Protein 6JOY (pdb70)

Secondary structure (DSSP, 8-state):
--SS-HHHHHHHHHT--TTGGGTSEEEE-SSEEEEEEE-TT-SEEEEEETTTTS-TTT-EEEE-GGGEEEEEEET--TT-EEEEEEEETTEEEEE--TT-S-EEEEESSSSS-EEEE----------HHHHHHT----GGGS--EEEEE-GGGT-BSSSS-BPPHHHHHHHHHHHHHHHT-SEEEES--SB-S-GGGTT-S-SBTT---SSS--HHHHHHHHHHHHHTT-EEEEEE-TT-----TTTTSSBSSSBSSBPPP---SSS-----SSB-TTSHHHHHHHHHHHHHHHHHS---EEEE--HHHHHB---SSSSS--TTS--SB-HHHHHHHHHHHHHHHHHSTT-EEEE--SS--TTTTS-GGGT----SEEE-HHHHHHHHHHHHS-GGGGGGGHHHHHTHHHHTTSS-EEEEE-GGGGSTTS--HHHHS-SSHHHHHHHHHHHHHHHHHSSSEEEEETTGGGT-SS---TTS---GGGGGSHHHHHHHHHHHHHHHHHHH-GGGS--SGGGEEEEE---TTTTEEEEEEE-SS-EEEEEEE-SSS-EEEEEEEESS-SEEEEEEETTSGGGT-------S-EEPBSS-BTTBSEEEEEEEPTT-EEEEEE---

B-factor: mean 60.97, std 21.14, range [37.44, 163.65]

Sequence (621 aa):
MSWLTEEDIRRWESGTFYDSYRKLGAHPDDEGTWFCVWAPHADGVSVLGAFNDWNPEANPLERYGGGLWAGYVPGARPGHTYKYRIRHGFYQADKTDPYAFAMEPPTGSPIEGLASIITRLDYTWHDDEWMRRRKGPASLYEPVSIYEVHLGSWRHKRPGESFSYREIAEPLADYVQEMGFTHVELLPVMEHPYYGSWGYQVVGYYAPTFRYGSPQDLMYLIDYLHQRGIGVILDWVPSHFAADPQGLVFFDGTTLFEYDDPKMRYHPDWGTYVFDYNKPGVRNFLISNALFWLEKYHVDGLRVDAVASMLYRDYSRKEWTPNIFGGRENLEAIDFIKKFNETVYLHFPEAMTIAEESTAWPGVSAPTYNNGLGFLYKWNMGWMHDTLDYIQRDPIYRKYHHDELTFSLWYAFSEHYVLPLSHDEVVHGKGSLWGKMPGDDWQKAANLRLLFGHMWGHPGKKLLFMGGEFGQHHEWNHDTQLEWHLLDQPYHRGIQLWVCDLNHLYRTNPALWHDGPEGFEWIDFSDRDQSVICYLRKNAGRMLLFVLNFTPVPREHYRVGVPIGGPWHEVLNSDAVAYGGSGMGNFGRVEAVPESWHGRPFHLELTLPPLAALILEPEHG

Nearest PDB structures (foldseek):
  6joy-assembly1_A  TM=1.002E+00  e=0.000E+00  Rhodothermus marinus
  8zqa-assembly1_E  TM=9.878E-01  e=0.000E+00  Rhodothermus profundi
  8zqa-assembly1_A  TM=9.887E-01  e=0.000E+00  Rhodothermus profundi
  8zqa-assembly1_C  TM=9.817E-01  e=0.000E+00  Rhodothermus profundi
  8zqa-assembly1_F  TM=9.925E-01  e=0.000E+00  Rhodothermus profundi

Solvent-accessible surface area: 25015 Å² total; per-residue (Å²): 246,53,51,9,74,112,72,10,17,127,92,5,95,63,3,63,5,44,49,0,16,119,23,2,0,5,31,22,58,123,126,0,0,63,0,1,4,24,0,30,96,6,78,11,4,11,0,3,0,50,47,21,126,82,61,45,143,40,35,82,10,116,115,46,35,24,3,0,17,0,7,77,5,100,38,0,68,44,54,52,16,1,52,0,66,4,101,62,40,208,167,109,48,58,8,4,1,6,8,0,14,0,0,53,85,6,6,0,79,119,65,128,26,8,3,0,15,1,17,107,31,99,54,104,48,122,2,87,103,49,52,159,185,27,131,20,30,46,8,29,117,83,23,2,0,0,0,0,0,7,7,0,0,0,63,29,82,142,102,70,82,36,39,31,1,113,72,1,1,105,32,0,0,54,16,0,101,125,7,10,2,15,24,0,0,0,4,6,3,0,4,5,19,143,50,14,16,36,0,26,76,0,1,0,0,0,0,0,0,68,81,16,18,26,2,40,26,0,2,73,0,0,3,50,0,4,108,70,38,4,0,0,0,1,0,0,0,2,0,54,20,6,87,41,110,33,2,3,50,98,3,0,14,33,31,2,3,8,37,83,83,66,154,65,208,188,75,60,97,90,22,40,161,20,0,11,1,95,37,46,3,0,37,0,1,0,2,0,0,1,14,0,0,1,81,73,0,30,0,5,0,1,3,2,18,31,0,16,55,2,0,52,41,46,133,54,238,137,42,125,93,97,135,175,176,49,35,137,65,5,113,36,0,24,63,2,3,38,67,5,1,88,10,1,62,137,101,37,83,48,1,7,0,0,0,24,3,75,67,85,36,109,19,0,11,29,56,38,180,98,117,1,1,12,5,23,2,19,3,11,32,47,2,3,98,35,11,10,67,1,1,74,73,65,20,109,124,0,59,152,57,2,80,41,6,21,97,12,15,204,140,3,63,74,18,85,16,0,0,2,2,4,2,58,13,12,7,137,84,94,20,6,6,16,39,19,4,19,46,96,87,93,36,34,0,1,0,0,6,0,3,1,0,4,1,6,0,1,1,2,1,3,0,4,5,3,2,11,0,0,0,13,70,125,53,15,72,36,94,64,79,6,26,43,123,10,33,128,99,96,70,6,116,1,0,11,57,0,0,33,49,2,0,117,14,0,97,80,5,30,0,2,54,33,24,20,83,118,0,19,53,62,10,25,103,80,27,108,112,60,3,1,1,1,0,0,0,78,51,64,82,94,18,0,0,1,1,0,1,3,15,36,67,67,48,123,135,26,76,0,0,0,37,59,17,35,39,0,51,36,47,24,14,1,6,31,109,69,15,26,14,76,29,62,13,16,146,58,141,14,98,14,42,115,98,79,100,54,81,37,79,58,0,0,72,1,34,1,0,12,0,2,0,1,0,0,41,10,74,128,121

InterPro domains:
  IPR004193 Glycoside hydrolase, family 13, N-terminal [PF02922] (23-100)
  IPR006047 Glycosyl hydrolase family 13, catalytic domain [PF00128] (174-243)
  IPR006047 Glycosyl hydrolase family 13, catalytic domain [PF00128] (275-363)
  IPR006047 Glycosyl hydrolase family 13, catalytic domain [SM00642] (148-514)
  IPR006048 Alpha-amylase/branching enzyme, C-terminal all beta [PF02806] (522-618)
  IPR006407 1,4-alpha-glucan-branching enzyme, GlgB [MF_00685] (1-619)
  IPR006407 1,4-alpha-glucan-branching enzyme, GlgB [TIGR01515] (13-616)
  IPR013780 Glycosyl hydrolase, all-beta [G3DSA:2.60.40.1180] (516-618)
  IPR013783 Immunoglobulin-like fold [G3DSA:2.60.40.10] (1-111)
  IPR014756 Immunoglobulin E-set [SSF81296] (16-106)
  IPR017853 Glycoside hydrolase superfamily [SSF51445] (66-513)
  IPR037439 1,4-alpha-glucan-branching enzyme [PIRSF000463] (4-619)
  IPR044143 Glycogen branching enzyme GlgB, N-terminal Early set domain [cd02855] (18-119)

Radius of gyration: 27.02 Å; Cα contacts (8 Å, |Δi|>4): 1420; chains: 1; bounding box: 61×89×61 Å

Organism: Rhodothermus marinus (NCBI:txid29549)

Foldseek 3Di:
DDLDDPVNQVCLQVLNQQQCLVRAAWADDPWWIKHKDAQQQFPWKAKAWVQPPRDRPPWIFDDDHPRMTMTIDTPHDFFIFIWMWTHHPPDIDIAERLSQLEWDCPPAVVSVDITGTRDDLDDDFDQVVLQVVLCLACLLLAAAAEAEDLQAFADADPFLHGAALQRVQVVVLVLCVLLQHQEYEYEAQADDNDVVVSNQAHQHLNYSYPRRHHSRSNLVSQSSSSVSRYAYEYEHEQFFHHPRPRGDQCPNVARDQFFHFDDPPPDPTDTGGHGPLPRSNNLNSRSSSVVSCCPSRVHQEYEYEAVQVLQFVAPDDCHPHPDPDDDRGDVSSLVSLLVSQVVCCVVRNNRFYEYEYDPCPAQCCPHVVVVHSRGPEYEPVLLVVLLLVLQLDALVCNLVSLCSVVVCVVVQARHQYEHEPELVQQDDPRHAQLQSGDDDNLRSLLSLLLSLLVNQQAFHHYYYYRLSQQSQGHGRDSSHHGPVVCCVPLSSVLSNVSSSLSSVCSNPFSLRRNRHPVQKDFFDSDPSVQSWGKIWGGDPPWIKIKIFGSAQDKDFQDKTADADFAWKAWPDKSQCVNNVHDHAWDHDTFGWACDGDSNHRTITGIIDHGSMMTMMTHDDD

Structure (mmCIF, N/CA/C/O backbone):
data_6JOY
#
_entry.id   6JOY
#
_cell.length_a   125.671
_cell.length_b   125.671
_cell.length_c   205.387
_cell.angle_alpha   90.00
_cell.angle_beta   90.00
_cell.angle_gamma   90.00
#
_symmetry.space_group_name_H-M   'P 43 21 2'
#
loop_
_entity.id
_entity.type
_entity.pdbx_description
1 polymer '1,4-alpha-glucan branching enzyme GlgB'
2 water water
#
loop_
_atom_site.group_PDB
_atom_site.id
_atom_site.type_symbol
_atom_site.label_atom_id
_atom_site.label_alt_id
_atom_site.label_comp_id
_atom_site.label_asym_id
_atom_site.label_entity_id
_atom_site.label_seq_id
_atom_site.pdbx_PDB_ins_code
_atom_site.Cartn_x
_atom_site.Cartn_y
_atom_site.Cartn_z
_atom_site.occupancy
_atom_site.B_iso_or_equiv
_atom_site.auth_seq_id
_atom_site.auth_comp_id
_atom_site.auth_asym_id
_atom_site.auth_atom_id
_atom_site.pdbx_PDB_model_num
ATOM 1 N N . MET A 1 1 ? -7.271 -17.286 4.963 1.00 72.28 1 MET A N 1
ATOM 2 C CA . MET A 1 1 ? -8.170 -16.131 5.077 1.00 78.28 1 MET A CA 1
ATOM 3 C C . MET A 1 1 ? -8.838 -15.805 3.736 1.00 81.35 1 MET A C 1
ATOM 4 O O . MET A 1 1 ? -9.693 -14.911 3.573 1.00 82.84 1 MET A O 1
ATOM 9 N N . SER A 1 2 ? -8.478 -16.620 2.782 1.00 75.58 2 SER A N 1
ATOM 10 C CA . SER A 1 2 ? -8.841 -16.422 1.414 1.00 56.65 2 SER A CA 1
ATOM 11 C C . SER A 1 2 ? -9.577 -17.658 0.917 1.00 58.28 2 SER A C 1
ATOM 12 O O . SER A 1 2 ? -9.903 -18.559 1.691 1.00 55.97 2 SER A O 1
ATOM 15 N N . TRP A 1 3 ? -9.847 -17.685 -0.391 1.00 55.36 3 TRP A N 1
ATOM 16 C CA . TRP A 1 3 ? -10.428 -18.872 -1.001 1.00 51.06 3 TRP A CA 1
ATOM 17 C C . TRP A 1 3 ? -9.516 -20.072 -0.813 1.00 50.28 3 TRP A C 1
ATOM 18 O O . TRP A 1 3 ? -9.983 -21.174 -0.501 1.00 48.04 3 TRP A O 1
ATOM 29 N N . LEU A 1 4 ? -8.210 -19.877 -0.990 1.00 51.86 4 LEU A N 1
ATOM 30 C CA . LEU A 1 4 ? -7.263 -20.975 -1.109 1.00 52.86 4 LEU A CA 1
ATOM 31 C C . LEU A 1 4 ? -6.504 -21.155 0.190 1.00 52.24 4 LEU A C 1
ATOM 32 O O . LEU A 1 4 ? -6.097 -20.170 0.813 1.00 57.33 4 LEU A O 1
ATOM 37 N N . THR A 1 5 ? -6.316 -22.417 0.586 1.00 52.74 5 THR A N 1
ATOM 38 C CA . THR A 1 5 ? -5.466 -22.781 1.716 1.00 53.41 5 THR A CA 1
ATOM 39 C C . THR A 1 5 ? -4.014 -22.895 1.275 1.00 50.96 5 THR A C 1
ATOM 40 O O . THR A 1 5 ? -3.713 -23.047 0.092 1.00 59.36 5 THR A O 1
ATOM 44 N N . GLU A 1 6 ? -3.102 -22.860 2.246 1.00 54.65 6 GLU A N 1
ATOM 45 C CA . GLU A 1 6 ? -1.703 -23.070 1.895 1.00 55.77 6 GLU A CA 1
ATOM 46 C C . GLU A 1 6 ? -1.474 -24.470 1.338 1.00 54.03 6 GLU A C 1
ATOM 47 O O . GLU A 1 6 ? -0.566 -24.668 0.523 1.00 54.28 6 GLU A O 1
ATOM 53 N N . GLU A 1 7 ? -2.285 -25.447 1.758 1.00 51.62 7 GLU A N 1
ATOM 54 C CA . GLU A 1 7 ? -2.175 -26.793 1.197 1.00 50.69 7 GLU A CA 1
ATOM 55 C C . GLU A 1 7 ? -2.671 -26.840 -0.248 1.00 52.69 7 GLU A C 1
ATOM 56 O O . GLU A 1 7 ? -2.070 -27.528 -1.077 1.00 50.25 7 GLU A O 1
ATOM 62 N N . ASP A 1 8 ? -3.750 -26.107 -0.577 1.00 51.58 8 ASP A N 1
ATOM 63 C CA . ASP A 1 8 ? -4.171 -25.993 -1.976 1.00 50.15 8 ASP A CA 1
ATOM 64 C C . ASP A 1 8 ? -3.019 -25.500 -2.845 1.00 56.48 8 ASP A C 1
ATOM 65 O O . ASP A 1 8 ? -2.781 -26.026 -3.942 1.00 55.91 8 ASP A O 1
ATOM 70 N N . ILE A 1 9 ? -2.277 -24.500 -2.360 1.00 52.77 9 ILE A N 1
ATOM 71 C CA . ILE A 1 9 ? -1.227 -23.893 -3.170 1.00 50.53 9 ILE A CA 1
ATOM 72 C C . ILE A 1 9 ? -0.022 -24.822 -3.293 1.00 48.58 9 ILE A C 1
ATOM 73 O O . ILE A 1 9 ? 0.556 -24.958 -4.368 1.00 56.70 9 ILE A O 1
ATOM 78 N N . ARG A 1 10 ? 0.366 -25.497 -2.220 1.00 53.32 10 ARG A N 1
ATOM 79 C CA . ARG A 1 10 ? 1.437 -26.481 -2.357 1.00 55.45 10 ARG A CA 1
ATOM 80 C C . ARG A 1 10 ? 1.067 -27.546 -3.382 1.00 51.99 10 ARG A C 1
ATOM 81 O O . ARG A 1 10 ? 1.905 -27.960 -4.191 1.00 53.45 10 ARG A O 1
ATOM 89 N N . ARG A 1 11 ? -0.193 -27.984 -3.375 1.00 54.38 11 ARG A N 1
ATOM 90 C CA . ARG A 1 11 ? -0.596 -29.122 -4.194 1.00 49.70 11 ARG A CA 1
ATOM 91 C C . ARG A 1 11 ? -0.693 -28.733 -5.657 1.00 52.58 11 ARG A C 1
ATOM 92 O O . ARG A 1 11 ? -0.325 -29.515 -6.544 1.00 53.52 11 ARG A O 1
ATOM 100 N N . TRP A 1 12 ? -1.185 -27.519 -5.924 1.00 56.99 12 TRP A N 1
ATOM 101 C CA . TRP A 1 12 ? -1.255 -27.027 -7.288 1.00 47.40 12 TRP A CA 1
ATOM 102 C C . TRP A 1 12 ? 0.124 -26.986 -7.920 1.00 51.77 12 TRP A C 1
ATOM 103 O O . TRP A 1 12 ? 0.347 -27.559 -8.995 1.00 52.80 12 TRP A O 1
ATOM 114 N N . GLU A 1 13 ? 1.078 -26.328 -7.255 1.00 58.30 13 GLU A N 1
ATOM 115 C CA . GLU A 1 13 ? 2.370 -26.107 -7.893 1.00 60.38 13 GLU A CA 1
ATOM 116 C C . GLU A 1 13 ? 3.273 -27.337 -7.868 1.00 53.72 13 GLU A C 1
ATOM 117 O O . GLU A 1 13 ? 4.197 -27.420 -8.686 1.00 53.59 13 GLU A O 1
ATOM 123 N N . SER A 1 14 ? 3.002 -28.322 -7.017 1.00 48.16 14 SER A N 1
ATOM 124 C CA . SER A 1 14 ? 3.685 -29.599 -7.168 1.00 48.80 14 SER A CA 1
ATOM 125 C C . SER A 1 14 ? 2.956 -30.551 -8.115 1.00 51.62 14 SER A C 1
ATOM 126 O O . SER A 1 14 ? 3.473 -31.636 -8.415 1.00 48.96 14 SER A O 1
ATOM 129 N N . GLY A 1 15 ? 1.782 -30.169 -8.609 1.00 53.22 15 GLY A N 1
ATOM 130 C CA . GLY A 1 15 ? 1.062 -31.024 -9.531 1.00 50.86 15 GLY A CA 1
ATOM 131 C C . GLY A 1 15 ? 0.470 -32.265 -8.893 1.00 57.01 15 GLY A C 1
ATOM 132 O O . GLY A 1 15 ? 0.366 -33.300 -9.557 1.00 57.19 15 GLY A O 1
ATOM 133 N N . THR A 1 16 ? 0.064 -32.190 -7.620 1.00 47.89 16 THR A N 1
ATOM 134 C CA . THR A 1 16 ? -0.565 -33.318 -6.940 1.00 50.30 16 THR A CA 1
ATOM 135 C C . THR A 1 16 ? -1.992 -32.990 -6.514 1.00 49.74 16 THR A C 1
ATOM 136 O O . THR A 1 16 ? -2.523 -33.612 -5.591 1.00 49.84 16 THR A O 1
ATOM 140 N N . PHE A 1 17 ? -2.621 -32.021 -7.169 1.00 49.89 17 PHE A N 1
ATOM 141 C CA . PHE A 1 17 ? -3.957 -31.538 -6.814 1.00 46.18 17 PHE A CA 1
ATOM 142 C C . PHE A 1 17 ? -4.923 -32.167 -7.821 1.00 50.17 17 PHE A C 1
ATOM 143 O O . PHE A 1 17 ? -5.181 -31.620 -8.893 1.00 55.99 17 PHE A O 1
ATOM 151 N N . TYR A 1 18 ? -5.426 -33.351 -7.491 1.00 49.52 18 TYR A N 1
ATOM 152 C CA . TYR A 1 18 ? -6.236 -34.140 -8.405 1.00 47.86 18 TYR A CA 1
ATOM 153 C C . TYR A 1 18 ? -7.733 -33.942 -8.204 1.00 51.33 18 TYR A C 1
ATOM 154 O O . TYR A 1 18 ? -8.521 -34.571 -8.916 1.00 51.22 18 TYR A O 1
ATOM 163 N N . ASP A 1 19 ? -8.142 -33.104 -7.250 1.00 47.61 19 ASP A N 1
ATOM 164 C CA . ASP A 1 19 ? -9.524 -32.644 -7.108 1.00 48.51 19 ASP A CA 1
ATOM 165 C C . ASP A 1 19 ? -9.586 -31.125 -7.208 1.00 47.84 19 ASP A C 1
ATOM 166 O O . ASP A 1 19 ? -10.328 -30.468 -6.479 1.00 46.59 19 ASP A O 1
ATOM 171 N N . SER A 1 20 ? -8.792 -30.561 -8.130 1.00 47.47 20 SER A N 1
ATOM 172 C CA . SER A 1 20 ? -8.629 -29.118 -8.253 1.00 47.13 20 SER A CA 1
ATOM 173 C C . SER A 1 20 ? -9.909 -28.402 -8.691 1.00 48.31 20 SER A C 1
ATOM 174 O O . SER A 1 20 ? -10.034 -27.192 -8.478 1.00 48.95 20 SER A O 1
ATOM 177 N N . TYR A 1 21 ? -10.863 -29.113 -9.288 1.00 48.14 21 TYR A N 1
ATOM 178 C CA . TYR A 1 21 ? -12.173 -28.546 -9.594 1.00 47.31 21 TYR A CA 1
ATOM 179 C C . TYR A 1 21 ? -12.973 -28.195 -8.347 1.00 51.95 21 TYR A C 1
ATOM 180 O O . TYR A 1 21 ? -14.059 -27.611 -8.470 1.00 50.77 21 TYR A O 1
ATOM 189 N N . ARG A 1 22 ? -12.498 -28.587 -7.159 1.00 52.31 22 ARG A N 1
ATOM 190 C CA . ARG A 1 22 ? -13.136 -28.156 -5.925 1.00 48.07 22 ARG A CA 1
ATOM 191 C C . ARG A 1 22 ? -12.949 -26.659 -5.708 1.00 52.81 22 ARG A C 1
ATOM 192 O O . ARG A 1 22 ? -13.794 -26.015 -5.074 1.00 58.16 22 ARG A O 1
ATOM 200 N N . LYS A 1 23 ? -11.855 -26.098 -6.214 1.00 48.96 23 LYS A N 1
ATOM 201 C CA . LYS A 1 23 ? -11.442 -24.727 -5.931 1.00 50.79 23 LYS A CA 1
ATOM 202 C C . LYS A 1 23 ? -11.275 -23.873 -7.180 1.00 51.75 23 LYS A C 1
ATOM 203 O O . LYS A 1 23 ? -11.606 -22.680 -7.156 1.00 51.70 23 LYS A O 1
ATOM 209 N N . LEU A 1 24 ? -10.750 -24.441 -8.264 1.00 49.59 24 LEU A N 1
ATOM 210 C CA . LEU A 1 24 ? -10.711 -23.738 -9.537 1.00 50.81 24 LEU A CA 1
ATOM 211 C C . LEU A 1 24 ? -12.098 -23.696 -10.148 1.00 50.14 24 LEU A C 1
ATOM 212 O O . LEU A 1 24 ? -12.956 -24.532 -9.851 1.00 49.68 24 LEU A O 1
ATOM 217 N N . GLY A 1 25 ? -12.333 -22.688 -10.980 1.00 46.79 25 GLY A N 1
ATOM 218 C CA . GLY A 1 25 ? -13.639 -22.579 -11.592 1.00 46.45 25 GLY A CA 1
ATOM 219 C C . GLY A 1 25 ? -14.546 -21.617 -10.861 1.00 47.62 25 GLY A C 1
ATOM 220 O O . GLY A 1 25 ? -14.075 -20.659 -10.242 1.00 51.19 25 GLY A O 1
ATOM 221 N N . ALA A 1 26 ? -15.849 -21.838 -10.936 1.00 43.34 26 ALA A N 1
ATOM 222 C CA . ALA A 1 26 ? -16.814 -20.917 -10.362 1.00 42.94 26 ALA A CA 1
ATOM 223 C C . ALA A 1 26 ? -17.661 -21.705 -9.389 1.00 50.99 26 ALA A C 1
ATOM 224 O O . ALA A 1 26 ? -18.276 -22.709 -9.770 1.00 52.18 26 ALA A O 1
ATOM 226 N N . HIS A 1 27 ? -17.700 -21.238 -8.144 1.00 47.86 27 HIS A N 1
ATOM 227 C CA . HIS A 1 27 ? -18.328 -21.969 -7.052 1.00 47.61 27 HIS A CA 1
ATOM 228 C C . HIS A 1 27 ? -19.348 -21.077 -6.353 1.00 52.58 27 HIS A C 1
ATOM 229 O O . HIS A 1 27 ? -18.981 -20.185 -5.563 1.00 47.33 27 HIS A O 1
ATOM 236 N N . PRO A 1 28 ? -20.630 -21.257 -6.657 1.00 52.60 28 PRO A N 1
ATOM 237 C CA . PRO A 1 28 ? -21.665 -20.447 -6.017 1.00 49.39 28 PRO A CA 1
ATOM 238 C C . PRO A 1 28 ? -21.921 -20.890 -4.594 1.00 50.48 28 PRO A C 1
ATOM 239 O O . PRO A 1 28 ? -21.876 -22.076 -4.261 1.00 50.32 28 PRO A O 1
ATOM 243 N N . ASP A 1 29 ? -22.217 -19.905 -3.753 1.00 53.93 29 ASP A N 1
ATOM 244 C CA . ASP A 1 29 ? -22.801 -20.180 -2.445 1.00 54.46 29 ASP A CA 1
ATOM 245 C C . ASP A 1 29 ? -24.173 -19.523 -2.416 1.00 56.38 29 ASP A C 1
ATOM 246 O O . ASP A 1 29 ? -24.728 -19.234 -3.479 1.00 59.71 29 ASP A O 1
ATOM 251 N N . ASP A 1 30 ? -24.740 -19.291 -1.237 1.00 58.69 30 ASP A N 1
ATOM 252 C CA . ASP A 1 30 ? -26.090 -18.739 -1.193 1.00 61.47 30 ASP A CA 1
ATOM 253 C C . ASP A 1 30 ? -26.158 -17.257 -1.544 1.00 55.57 30 ASP A C 1
ATOM 254 O O . ASP A 1 30 ? -27.260 -16.742 -1.739 1.00 55.54 30 ASP A O 1
ATOM 259 N N . GLU A 1 31 ? -25.030 -16.566 -1.626 1.00 54.70 31 GLU A N 1
ATOM 260 C CA . GLU A 1 31 ? -25.019 -15.111 -1.766 1.00 54.23 31 GLU A CA 1
ATOM 261 C C . GLU A 1 31 ? -24.158 -14.629 -2.921 1.00 53.77 31 GLU A C 1
ATOM 262 O O . GLU A 1 31 ? -24.516 -13.661 -3.605 1.00 59.16 31 GLU A O 1
ATOM 268 N N . GLY A 1 32 ? -23.041 -15.280 -3.172 1.00 53.14 32 GLY A N 1
ATOM 269 C CA . GLY A 1 32 ? -22.253 -14.919 -4.320 1.00 50.07 32 GLY A CA 1
ATOM 270 C C . GLY A 1 32 ? -21.544 -16.140 -4.835 1.00 52.98 32 GLY A C 1
ATOM 271 O O . GLY A 1 32 ? -21.987 -17.267 -4.589 1.00 50.39 32 GLY A O 1
ATOM 272 N N . THR A 1 33 ? -20.428 -15.918 -5.520 1.00 50.22 33 THR A N 1
ATOM 273 C CA . THR A 1 33 ? -19.681 -16.962 -6.191 1.00 51.53 33 THR A CA 1
ATOM 274 C C . THR A 1 33 ? -18.206 -16.660 -5.995 1.00 51.43 33 THR A C 1
ATOM 275 O O . THR A 1 33 ? -17.792 -15.499 -6.073 1.00 50.89 33 THR A O 1
ATOM 279 N N . TRP A 1 34 ? -17.424 -17.696 -5.708 1.00 50.18 34 TRP A N 1
ATOM 280 C CA . TRP A 1 34 ? -15.974 -17.616 -5.823 1.00 49.66 34 TRP A CA 1
ATOM 281 C C . TRP A 1 34 ? -15.536 -17.995 -7.247 1.00 51.62 34 TRP A C 1
ATOM 282 O O . TRP A 1 34 ? -16.022 -18.988 -7.807 1.00 50.15 34 TRP A O 1
ATOM 293 N N . PHE A 1 35 ? -14.616 -17.208 -7.826 1.00 49.82 35 PHE A N 1
ATOM 294 C CA . PHE A 1 35 ? -13.960 -17.494 -9.103 1.00 47.29 35 PHE A CA 1
ATOM 295 C C . PHE A 1 35 ? -12.461 -17.693 -8.864 1.00 52.86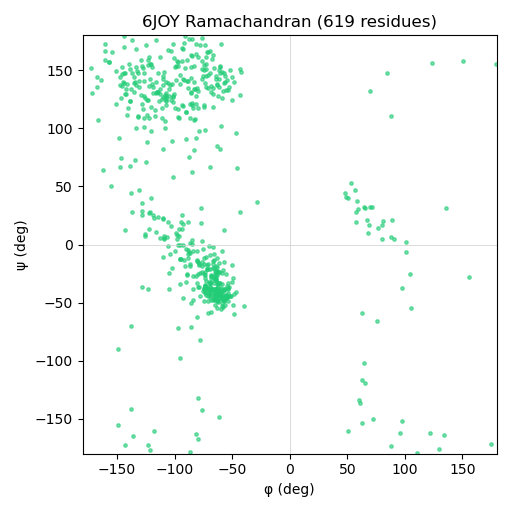 35 PHE A C 1
ATOM 296 O O . PHE A 1 35 ? -11.855 -16.963 -8.073 1.00 54.08 35 PHE A O 1
ATOM 304 N N . CYS A 1 36 ? -11.854 -18.668 -9.552 1.00 53.76 36 CYS A N 1
ATOM 305 C CA . CYS A 1 36 ? -10.449 -19.023 -9.343 1.00 51.06 36 CYS A CA 1
ATOM 306 C C . CYS A 1 36 ? -9.856 -19.464 -10.670 1.00 51.78 36 CYS A C 1
ATOM 307 O O . CYS A 1 36 ? -10.429 -20.343 -11.321 1.00 57.40 36 CYS A O 1
ATOM 310 N N . VAL A 1 37 ? -8.743 -18.843 -11.084 1.00 54.14 37 VAL A N 1
ATOM 311 C CA . VAL A 1 37 ? -8.133 -19.084 -12.396 1.00 52.97 37 VAL A CA 1
ATOM 312 C C . VAL A 1 37 ? -6.624 -19.231 -12.260 1.00 52.08 37 VAL A C 1
ATOM 313 O O . VAL A 1 37 ? -5.972 -18.457 -11.549 1.00 53.47 37 VAL A O 1
ATOM 317 N N . TRP A 1 38 ? -6.069 -20.188 -13.007 1.00 48.43 38 TRP A N 1
ATOM 318 C CA . TRP A 1 38 ? -4.631 -20.328 -13.202 1.00 51.09 38 TRP A CA 1
ATOM 319 C C . TRP A 1 38 ? -4.186 -19.445 -14.369 1.00 55.24 38 TRP A C 1
ATOM 320 O O . TRP A 1 38 ? -4.673 -19.604 -15.498 1.00 50.62 38 TRP A O 1
ATOM 331 N N . ALA A 1 39 ? -3.262 -18.517 -14.096 1.00 57.04 39 ALA A N 1
ATOM 332 C CA . ALA A 1 39 ? -2.740 -17.555 -15.070 1.00 52.56 39 ALA A CA 1
ATOM 333 C C . ALA A 1 39 ? -1.429 -16.954 -14.573 1.00 56.93 39 ALA A C 1
ATOM 334 O O . ALA A 1 39 ? -1.370 -15.744 -14.312 1.00 58.55 39 ALA A O 1
ATOM 336 N N . PRO A 1 40 ? -0.363 -17.750 -14.417 1.00 58.99 40 PRO A N 1
ATOM 337 C CA . PRO A 1 40 ? 0.808 -17.269 -13.660 1.00 61.74 40 PRO A CA 1
ATOM 338 C C . PRO A 1 40 ? 1.555 -16.122 -14.309 1.00 65.45 40 PRO A C 1
ATOM 339 O O . PRO A 1 40 ? 2.373 -15.498 -13.629 1.00 68.42 40 PRO A O 1
ATOM 343 N N . HIS A 1 41 ? 1.319 -15.819 -15.584 1.00 69.62 41 HIS A N 1
ATOM 344 C CA . HIS A 1 41 ? 2.012 -14.725 -16.255 1.00 68.76 41 HIS A CA 1
ATOM 345 C C . HIS A 1 41 ? 1.113 -13.532 -16.555 1.00 67.35 41 HIS A C 1
ATOM 346 O O . HIS A 1 41 ? 1.561 -12.585 -17.203 1.00 74.38 41 HIS A O 1
ATOM 353 N N . ALA A 1 42 ? -0.137 -13.547 -16.111 1.00 64.58 42 ALA A N 1
ATOM 354 C CA . ALA A 1 42 ? -0.991 -12.387 -16.294 1.00 65.60 42 ALA A CA 1
ATOM 355 C C . ALA A 1 42 ? -0.589 -11.274 -15.331 1.00 69.06 42 ALA A C 1
ATOM 356 O O . ALA A 1 42 ? -0.082 -11.522 -14.231 1.00 70.64 42 ALA A O 1
ATOM 358 N N . ASP A 1 43 ? -0.813 -10.032 -15.764 1.00 66.87 43 ASP A N 1
ATOM 359 C CA . ASP A 1 43 ? -0.661 -8.877 -14.890 1.00 68.39 43 ASP A CA 1
ATOM 360 C C . ASP A 1 43 ? -1.944 -8.549 -14.148 1.00 68.84 43 ASP A C 1
ATOM 361 O O . ASP A 1 43 ? -1.890 -7.952 -13.067 1.00 69.36 43 ASP A O 1
ATOM 366 N N . GLY A 1 44 ? -3.086 -8.937 -14.700 1.00 66.43 44 GLY A N 1
ATOM 367 C CA . GLY A 1 44 ? -4.358 -8.789 -14.023 1.00 64.19 44 GLY A CA 1
ATOM 368 C C . GLY A 1 44 ? -5.350 -9.778 -14.583 1.00 63.72 44 GLY A C 1
ATOM 369 O O . GLY A 1 44 ? -5.193 -10.279 -15.700 1.00 66.50 44 GLY A O 1
ATOM 370 N N . VAL A 1 45 ? -6.365 -10.083 -13.780 1.00 63.59 45 VAL A N 1
ATOM 371 C CA . VAL A 1 45 ? -7.483 -10.914 -14.213 1.00 63.55 45 VAL A CA 1
ATOM 372 C C . VAL A 1 45 ? -8.740 -10.339 -13.581 1.00 61.51 45 VAL A C 1
ATOM 373 O O . VAL A 1 45 ? -8.744 -10.019 -12.387 1.00 61.65 45 VAL A O 1
ATOM 377 N N . SER A 1 46 ? -9.797 -10.186 -14.379 1.00 57.12 46 SER A N 1
ATOM 378 C CA . SER A 1 46 ? -11.087 -9.753 -13.865 1.00 58.30 46 SER A CA 1
ATOM 379 C C . SER A 1 46 ? -12.163 -10.708 -14.341 1.00 55.10 46 SER A C 1
ATOM 380 O O . SER A 1 46 ? -11.985 -11.439 -15.317 1.00 54.97 46 SER A O 1
ATOM 383 N N . VAL A 1 47 ? -13.281 -10.713 -13.625 1.00 52.29 47 VAL A N 1
ATOM 384 C CA . VAL A 1 47 ? -14.413 -11.550 -13.990 1.00 57.63 47 VAL A CA 1
ATOM 385 C C . VAL A 1 47 ? -15.499 -10.636 -14.538 1.00 62.23 47 VAL A C 1
ATOM 386 O O . VAL A 1 47 ? -15.957 -9.701 -13.862 1.00 59.33 47 VAL A O 1
ATOM 390 N N . LEU A 1 48 ? -15.872 -10.887 -15.786 1.00 57.65 48 LEU A N 1
ATOM 391 C CA . LEU A 1 48 ? -16.914 -10.146 -16.474 1.00 63.50 48 LEU A CA 1
ATOM 392 C C . LEU A 1 48 ? -18.112 -11.065 -16.598 1.00 58.69 48 LEU A C 1
ATOM 393 O O . LEU A 1 48 ? -17.970 -12.214 -17.015 1.00 55.84 48 LEU A O 1
ATOM 398 N N . GLY A 1 49 ? -19.272 -10.581 -16.189 1.00 59.68 49 GLY A N 1
ATOM 399 C CA . GLY A 1 49 ? -20.456 -11.414 -16.192 1.00 60.48 49 GLY A CA 1
ATOM 400 C C . GLY A 1 49 ? -21.683 -10.538 -16.145 1.00 66.42 49 GLY A C 1
ATOM 401 O O . GLY A 1 49 ? -21.597 -9.320 -15.984 1.00 64.66 49 GLY A O 1
ATOM 402 N N . ALA A 1 50 ? -22.840 -11.191 -16.293 1.00 69.02 50 ALA A N 1
ATOM 403 C CA . ALA A 1 50 ? -24.121 -10.503 -16.323 1.00 66.26 50 ALA A CA 1
ATOM 404 C C . ALA A 1 50 ? -24.375 -9.670 -15.082 1.00 68.72 50 ALA A C 1
ATOM 405 O O . ALA A 1 50 ? -25.239 -8.791 -15.131 1.00 74.60 50 ALA A O 1
ATOM 407 N N . PHE A 1 51 ? -23.605 -9.884 -14.002 1.00 70.25 51 PHE A N 1
ATOM 408 C CA . PHE A 1 51 ? -23.896 -9.423 -12.645 1.00 63.00 51 PHE A CA 1
ATOM 409 C C . PHE A 1 51 ? -23.233 -8.095 -12.282 1.00 68.39 51 PHE A C 1
ATOM 410 O O . PHE A 1 51 ? -23.765 -7.353 -11.443 1.00 69.53 51 PHE A O 1
ATOM 418 N N . ASN A 1 52 ? -22.037 -7.829 -12.804 1.00 69.94 52 ASN A N 1
ATOM 419 C CA . ASN A 1 52 ? -21.666 -6.484 -13.206 1.00 72.81 52 ASN A CA 1
ATOM 420 C C . ASN A 1 52 ? -22.180 -6.364 -14.636 1.00 75.95 52 ASN A C 1
ATOM 421 O O . ASN A 1 52 ? -22.815 -7.286 -15.142 1.00 81.79 52 ASN A O 1
ATOM 426 N N . ASP A 1 53 ? -21.975 -5.258 -15.326 1.00 75.28 53 ASP A N 1
ATOM 427 C CA . ASP A 1 53 ? -22.421 -5.289 -16.720 1.00 75.85 53 ASP A CA 1
ATOM 428 C C . ASP A 1 53 ? -21.237 -5.504 -17.648 1.00 77.36 53 ASP A C 1
ATOM 429 O O . ASP A 1 53 ? -20.957 -4.721 -18.555 1.00 78.98 53 ASP A O 1
ATOM 434 N N . TRP A 1 54 ? -20.563 -6.625 -17.394 1.00 76.99 54 TRP A N 1
ATOM 435 C CA . TRP A 1 54 ? -19.391 -7.044 -18.156 1.00 74.49 54 TRP A CA 1
ATOM 436 C C . TRP A 1 54 ? -18.293 -5.993 -18.074 1.00 74.17 54 TRP A C 1
ATOM 437 O O . TRP A 1 54 ? -17.486 -5.836 -18.993 1.00 67.95 54 TRP A O 1
ATOM 448 N N . ASN A 1 55 ? -18.262 -5.287 -16.940 1.00 73.52 55 ASN A N 1
ATOM 449 C CA . ASN A 1 55 ? -17.321 -4.212 -16.703 1.00 71.34 55 ASN A CA 1
ATOM 450 C C . ASN A 1 55 ? -15.984 -4.775 -16.239 1.00 73.68 55 ASN A C 1
ATOM 451 O O . ASN A 1 55 ? -15.870 -5.231 -15.095 1.00 72.38 55 ASN A O 1
ATOM 456 N N . PRO A 1 56 ? -14.948 -4.742 -17.086 1.00 78.07 56 PRO A N 1
ATOM 457 C CA . PRO A 1 56 ? -13.649 -5.333 -16.703 1.00 69.53 56 PRO A CA 1
ATOM 458 C C . PRO A 1 56 ? -13.033 -4.730 -15.455 1.00 74.07 56 PRO A C 1
ATOM 459 O O . PRO A 1 56 ? -12.001 -5.227 -14.986 1.00 73.41 56 PRO A O 1
ATOM 463 N N . GLU A 1 57 ? -13.622 -3.682 -14.896 1.00 75.05 57 GLU A N 1
ATOM 464 C CA . GLU A 1 57 ? -13.066 -3.033 -13.721 1.00 77.80 57 GLU A CA 1
ATOM 465 C C . GLU A 1 57 ? -13.945 -3.209 -12.491 1.00 75.71 57 GLU A C 1
ATOM 466 O O . GLU A 1 57 ? -13.630 -2.659 -11.433 1.00 72.65 57 GLU A O 1
ATOM 472 N N . ALA A 1 58 ? -15.014 -4.001 -12.596 1.00 76.00 58 ALA A N 1
ATOM 473 C CA . ALA A 1 58 ? -15.938 -4.168 -11.481 1.00 70.89 58 ALA A CA 1
ATOM 474 C C . ALA A 1 58 ? -15.409 -5.139 -10.432 1.00 70.82 58 ALA A C 1
ATOM 475 O O . ALA A 1 58 ? -15.642 -4.946 -9.233 1.00 69.88 58 ALA A O 1
ATOM 477 N N . ASN A 1 59 ? -14.715 -6.199 -10.855 1.00 69.96 59 ASN A N 1
ATOM 478 C CA . ASN A 1 59 ? -14.352 -7.298 -9.961 1.00 66.26 59 ASN A CA 1
ATOM 479 C C . ASN A 1 59 ? -13.003 -7.876 -10.366 1.00 61.62 59 ASN A C 1
ATOM 480 O O . ASN A 1 59 ? -12.925 -8.974 -10.917 1.00 62.53 59 ASN A O 1
ATOM 485 N N . PRO A 1 60 ? -11.904 -7.156 -10.078 1.00 65.85 60 PRO A N 1
ATOM 486 C CA . PRO A 1 60 ? -10.560 -7.618 -10.464 1.00 65.80 60 PRO A CA 1
ATOM 487 C C . PRO A 1 60 ? -9.964 -8.603 -9.467 1.00 68.47 60 PRO A C 1
ATOM 488 O O . PRO A 1 60 ? -9.524 -8.211 -8.379 1.00 75.09 60 PRO A O 1
ATOM 492 N N . LEU A 1 61 ? -9.900 -9.878 -9.854 1.00 67.62 61 LEU A N 1
ATOM 493 C CA . LEU A 1 61 ? -9.367 -10.933 -8.994 1.00 65.35 61 LEU A CA 1
ATOM 494 C C . LEU A 1 61 ? -7.982 -10.586 -8.452 1.00 65.18 61 LEU A C 1
ATOM 495 O O . LEU A 1 61 ? -7.196 -9.879 -9.088 1.00 65.32 61 LEU A O 1
ATOM 500 N N . GLU A 1 62 ? -7.689 -11.098 -7.259 1.00 62.40 62 GLU A N 1
ATOM 501 C CA . GLU A 1 62 ? -6.392 -10.923 -6.625 1.00 64.50 62 GLU A CA 1
ATOM 502 C C . GLU A 1 62 ? -5.525 -12.137 -6.884 1.00 62.53 62 GLU A C 1
ATOM 503 O O . GLU A 1 62 ? -6.022 -13.248 -7.080 1.00 61.96 62 GLU A O 1
ATOM 509 N N . ARG A 1 63 ? -4.218 -11.921 -6.861 1.00 61.61 63 ARG A N 1
ATOM 510 C CA . ARG A 1 63 ? -3.291 -13.000 -7.133 1.00 64.52 63 ARG A CA 1
ATOM 511 C C . ARG A 1 63 ? -2.847 -13.705 -5.851 1.00 65.55 63 ARG A C 1
ATOM 512 O O . ARG A 1 63 ? -2.643 -13.081 -4.798 1.00 58.70 63 ARG A O 1
ATOM 520 N N . TYR A 1 64 ? -2.699 -15.021 -5.959 1.00 60.94 64 TYR A N 1
ATOM 521 C CA . TYR A 1 64 ? -2.250 -15.895 -4.895 1.00 52.85 64 TYR A CA 1
ATOM 522 C C . TYR A 1 64 ? -0.987 -16.615 -5.348 1.00 55.80 64 TYR A C 1
ATOM 523 O O . TYR A 1 64 ? -0.471 -16.384 -6.446 1.00 63.19 64 TYR A O 1
ATOM 532 N N . GLY A 1 65 ? -0.491 -17.505 -4.499 1.00 55.10 65 GLY A N 1
ATOM 533 C CA . GLY A 1 65 ? 0.642 -18.319 -4.870 1.00 57.02 65 GLY A CA 1
ATOM 534 C C . GLY A 1 65 ? 0.306 -19.284 -5.991 1.00 61.09 65 GLY A C 1
ATOM 535 O O . GLY A 1 65 ? -0.858 -19.555 -6.292 1.00 58.23 65 GLY A O 1
ATOM 536 N N . GLY A 1 66 ? 1.356 -19.805 -6.625 1.00 59.20 66 GLY A N 1
ATOM 537 C CA . GLY A 1 66 ? 1.187 -20.811 -7.658 1.00 57.76 66 GLY A CA 1
ATOM 538 C C . GLY A 1 66 ? 0.554 -20.324 -8.938 1.00 57.53 66 GLY A C 1
ATOM 539 O O . GLY A 1 66 ? 0.088 -21.141 -9.730 1.00 63.16 66 GLY A O 1
ATOM 540 N N . GLY A 1 67 ? 0.513 -19.015 -9.167 1.00 57.40 67 GLY A N 1
ATOM 541 C CA . GLY A 1 67 ? -0.100 -18.493 -10.367 1.00 59.08 67 GLY A CA 1
ATOM 542 C C . GLY A 1 67 ? -1.609 -18.483 -10.371 1.00 59.72 67 GLY A C 1
ATOM 543 O O . GLY A 1 67 ? -2.214 -18.271 -11.433 1.00 57.35 67 GLY A O 1
ATOM 544 N N . LEU A 1 68 ? -2.239 -18.666 -9.219 1.00 59.67 68 LEU A N 1
ATOM 545 C CA . LEU A 1 68 ? -3.687 -18.711 -9.123 1.00 56.78 68 LEU A CA 1
ATOM 546 C C . LEU A 1 68 ? -4.235 -17.341 -8.751 1.00 58.92 68 LEU A C 1
ATOM 547 O O . LEU A 1 68 ? -3.663 -16.638 -7.916 1.00 61.07 68 LEU A O 1
ATOM 552 N N . TRP A 1 69 ? -5.327 -16.958 -9.408 1.00 59.47 69 TRP A N 1
ATOM 553 C CA . TRP A 1 69 ? -6.087 -15.758 -9.099 1.00 56.46 69 TRP A CA 1
ATOM 554 C C . TRP A 1 69 ? -7.426 -16.173 -8.510 1.00 59.57 69 TRP A C 1
ATOM 555 O O . TRP A 1 69 ? -8.021 -17.160 -8.954 1.00 57.95 69 TRP A O 1
ATOM 566 N N . ALA A 1 70 ? -7.908 -15.417 -7.523 1.00 56.76 70 ALA A N 1
ATOM 567 C CA . ALA A 1 70 ? -9.212 -15.710 -6.948 1.00 59.19 70 ALA A CA 1
ATOM 568 C C . ALA A 1 70 ? -9.909 -14.417 -6.547 1.00 58.36 70 ALA A C 1
ATOM 569 O O . ALA A 1 70 ? -9.268 -13.404 -6.254 1.00 57.74 70 ALA A O 1
ATOM 571 N N . GLY A 1 71 ? -11.238 -14.468 -6.545 1.00 56.74 71 GLY A N 1
ATOM 572 C CA . GLY A 1 71 ? -12.057 -13.327 -6.197 1.00 54.65 71 GLY A CA 1
ATOM 573 C C . GLY A 1 71 ? -13.491 -13.718 -5.900 1.00 56.51 71 GLY A C 1
ATOM 574 O O . GLY A 1 71 ? -14.046 -14.607 -6.554 1.00 55.84 71 GLY A O 1
ATOM 575 N N . TYR A 1 72 ? -14.097 -13.079 -4.902 1.00 57.56 72 TYR A N 1
ATOM 576 C CA . TYR A 1 72 ? -15.498 -13.311 -4.584 1.00 59.04 72 TYR A CA 1
ATOM 577 C C . TYR A 1 72 ? -16.374 -12.264 -5.267 1.00 60.19 72 TYR A C 1
ATOM 578 O O . TYR A 1 72 ? -15.962 -11.121 -5.457 1.00 67.38 72 TYR A O 1
ATOM 587 N N . VAL A 1 73 ? -17.574 -12.663 -5.674 1.00 53.25 73 VAL A N 1
ATOM 588 C CA . VAL A 1 73 ? -18.479 -11.688 -6.284 1.00 55.92 73 VAL A CA 1
ATOM 589 C C . VAL A 1 73 ? -19.840 -11.825 -5.616 1.00 51.39 73 VAL A C 1
ATOM 590 O O . VAL A 1 73 ? -20.527 -12.832 -5.823 1.00 53.83 73 VAL A O 1
ATOM 594 N N . PRO A 1 74 ? -20.271 -10.858 -4.812 1.00 55.59 74 PRO A N 1
ATOM 595 C CA . PRO A 1 74 ? -21.574 -10.998 -4.151 1.00 54.57 74 PRO A CA 1
ATOM 596 C C . PRO A 1 74 ? -22.685 -10.797 -5.163 1.00 53.95 74 PRO A C 1
ATOM 597 O O . PRO A 1 74 ? -22.604 -9.926 -6.028 1.00 53.84 74 PRO A O 1
ATOM 601 N N . GLY A 1 75 ? -23.721 -11.619 -5.066 1.00 56.61 75 GLY A N 1
ATOM 602 C CA . GLY A 1 75 ? -24.796 -11.520 -6.029 1.00 52.00 75 GLY A CA 1
ATOM 603 C C . GLY A 1 75 ? -24.538 -12.185 -7.361 1.00 55.20 75 GLY A C 1
ATOM 604 O O . GLY A 1 75 ? -25.365 -12.049 -8.271 1.00 57.40 75 GLY A O 1
ATOM 605 N N . ALA A 1 76 ? -23.416 -12.888 -7.516 1.00 58.47 76 ALA A N 1
ATOM 606 C CA . ALA A 1 76 ? -23.209 -13.748 -8.678 1.00 58.22 76 ALA A CA 1
ATOM 607 C C . ALA A 1 76 ? -23.862 -15.099 -8.394 1.00 56.67 76 ALA A C 1
ATOM 608 O O . ALA A 1 76 ? -23.474 -15.790 -7.449 1.00 55.61 76 ALA A O 1
ATOM 610 N N . ARG A 1 77 ? -24.861 -15.465 -9.195 1.00 56.24 77 ARG A N 1
ATOM 611 C CA . ARG A 1 77 ? -25.756 -16.564 -8.884 1.00 53.00 77 ARG A CA 1
ATOM 612 C C . ARG A 1 77 ? -25.703 -17.645 -9.957 1.00 57.15 77 ARG A C 1
ATOM 613 O O . ARG A 1 77 ? -25.329 -17.370 -11.107 1.00 57.93 77 ARG A O 1
ATOM 621 N N . PRO A 1 78 ? -26.043 -18.886 -9.607 1.00 56.33 78 PRO A N 1
ATOM 622 C CA . PRO A 1 78 ? -26.170 -19.929 -10.635 1.00 50.05 78 PRO A CA 1
ATOM 623 C C . PRO A 1 78 ? -27.117 -19.461 -11.726 1.00 47.58 78 PRO A C 1
ATOM 624 O O . PRO A 1 78 ? -28.181 -18.926 -11.441 1.00 45.55 78 PRO A O 1
ATOM 628 N N . GLY A 1 79 ? -26.697 -19.630 -12.993 1.00 55.12 79 GLY A N 1
ATOM 629 C CA . GLY A 1 79 ? -27.435 -19.194 -14.169 1.00 46.92 79 GLY A CA 1
ATOM 630 C C . GLY A 1 79 ? -26.865 -17.953 -14.815 1.00 54.98 79 GLY A C 1
ATOM 631 O O . GLY A 1 79 ? -27.047 -17.751 -16.026 1.00 55.83 79 GLY A O 1
ATOM 632 N N . HIS A 1 80 ? -26.157 -17.128 -14.042 1.00 56.13 80 HIS A N 1
ATOM 633 C CA . HIS A 1 80 ? -25.396 -16.034 -14.629 1.00 56.87 80 HIS A CA 1
ATOM 634 C C . HIS A 1 80 ? -24.335 -16.565 -15.583 1.00 57.52 80 HIS A C 1
ATOM 635 O O . HIS A 1 80 ? -23.695 -17.592 -15.327 1.00 54.12 80 HIS A O 1
ATOM 642 N N . THR A 1 81 ? -24.137 -15.844 -16.678 1.00 51.14 81 THR A N 1
ATOM 643 C CA . THR A 1 81 ? -22.979 -16.078 -17.518 1.00 52.67 81 THR A CA 1
ATOM 644 C C . THR A 1 81 ? -21.843 -15.145 -17.122 1.00 52.56 81 THR A C 1
ATOM 645 O O . THR A 1 81 ? -22.053 -14.093 -16.515 1.00 53.28 81 THR A O 1
ATOM 649 N N . TYR A 1 82 ? -20.625 -15.544 -17.475 1.00 49.19 82 TYR A N 1
ATOM 650 C CA . TYR A 1 82 ? -19.441 -14.816 -17.035 1.00 52.10 82 TYR A CA 1
ATOM 651 C C . TYR A 1 82 ? -18.290 -15.186 -17.962 1.00 58.13 82 TYR A C 1
ATOM 652 O O . TYR A 1 82 ? -18.380 -16.135 -18.746 1.00 56.53 82 TYR A O 1
ATOM 661 N N . LYS A 1 83 ? -17.211 -14.408 -17.871 1.00 57.90 83 LYS A N 1
ATOM 662 C CA . LYS A 1 83 ? -16.007 -14.586 -18.674 1.00 58.98 83 LYS A CA 1
ATOM 663 C C . LYS A 1 83 ? -14.851 -13.999 -17.884 1.00 53.55 83 LYS A C 1
ATOM 664 O O . LYS A 1 83 ? -15.049 -13.239 -16.935 1.00 53.84 83 LYS A O 1
ATOM 670 N N . TYR A 1 84 ? -13.634 -14.320 -18.306 1.00 57.46 84 TYR A N 1
ATOM 671 C CA . TYR A 1 84 ? -12.434 -13.760 -17.696 1.00 61.48 84 TYR A CA 1
ATOM 672 C C . TYR A 1 84 ? -11.730 -12.852 -18.692 1.00 61.90 84 TYR A C 1
ATOM 673 O O . TYR A 1 84 ? -11.483 -13.257 -19.836 1.00 61.37 84 TYR A O 1
ATOM 682 N N . ARG A 1 85 ? -11.404 -11.632 -18.255 1.00 58.03 85 ARG A N 1
ATOM 683 C CA . ARG A 1 85 ? -10.494 -10.768 -18.996 1.00 63.27 85 ARG A CA 1
ATOM 684 C C . ARG A 1 85 ? -9.086 -10.967 -18.459 1.00 62.23 85 ARG A C 1
ATOM 685 O O . ARG A 1 85 ? -8.829 -10.730 -17.275 1.00 65.93 85 ARG A O 1
ATOM 693 N N . ILE A 1 86 ? -8.180 -11.394 -19.328 1.00 60.75 86 ILE A N 1
ATOM 694 C CA . ILE A 1 86 ? -6.799 -11.685 -18.974 1.00 61.01 86 ILE A CA 1
ATOM 695 C C . ILE A 1 86 ? -5.937 -10.573 -19.559 1.00 71.22 86 ILE A C 1
ATOM 696 O O . ILE A 1 86 ? -5.988 -10.307 -20.768 1.00 69.33 86 ILE A O 1
ATOM 701 N N . ARG A 1 87 ? -5.167 -9.902 -18.704 1.00 69.38 87 ARG A N 1
ATOM 702 C CA . ARG A 1 87 ? -4.245 -8.855 -19.133 1.00 72.68 87 ARG A CA 1
ATOM 703 C C . ARG A 1 87 ? -2.810 -9.348 -18.977 1.00 71.25 87 ARG A C 1
ATOM 704 O O . ARG A 1 87 ? -2.425 -9.833 -17.906 1.00 73.06 87 ARG A O 1
ATOM 712 N N . HIS A 1 88 ? -2.035 -9.247 -20.054 1.00 73.36 88 HIS A N 1
ATOM 713 C CA . HIS A 1 88 ? -0.617 -9.607 -20.075 1.00 74.16 88 HIS A CA 1
ATOM 714 C C . HIS A 1 88 ? 0.115 -8.467 -20.775 1.00 81.26 88 HIS A C 1
ATOM 715 O O . HIS A 1 88 ? 0.102 -8.382 -22.009 1.00 80.32 88 HIS A O 1
ATOM 722 N N . GLY A 1 89 ? 0.734 -7.594 -19.989 1.00 77.35 89 GLY A N 1
ATOM 723 C CA . GLY A 1 89 ? 1.425 -6.448 -20.556 1.00 77.05 89 GLY A CA 1
ATOM 724 C C . GLY A 1 89 ? 0.456 -5.502 -21.236 1.00 80.59 89 GLY A C 1
ATOM 725 O O . GLY A 1 89 ? -0.459 -4.948 -20.611 1.00 81.99 89 GLY A O 1
ATOM 726 N N . PHE A 1 90 ? 0.655 -5.304 -22.535 1.00 82.90 90 PHE A N 1
ATOM 727 C CA . PHE A 1 90 ? -0.206 -4.443 -23.333 1.00 89.91 90 PHE A CA 1
ATOM 728 C C . PHE A 1 90 ? -1.264 -5.224 -24.103 1.00 89.02 90 PHE A C 1
ATOM 729 O O . PHE A 1 90 ? -2.003 -4.631 -24.892 1.00 85.77 90 PHE A O 1
ATOM 737 N N . TYR A 1 91 ? -1.354 -6.533 -23.896 1.00 88.93 91 TYR A N 1
ATOM 738 C CA . TYR A 1 91 ? -2.330 -7.364 -24.578 1.00 85.14 91 TYR A CA 1
ATOM 739 C C . TYR A 1 91 ? -3.403 -7.823 -23.595 1.00 81.26 91 TYR A C 1
ATOM 740 O O . TYR A 1 91 ? -3.153 -7.979 -22.397 1.00 73.25 91 TYR A O 1
ATOM 749 N N . GLN A 1 92 ? -4.614 -7.996 -24.117 1.00 82.09 92 GLN A N 1
ATOM 750 C CA . GLN A 1 92 ? -5.786 -8.304 -23.311 1.00 76.36 92 GLN A CA 1
ATOM 751 C C . GLN A 1 92 ? -6.707 -9.191 -24.125 1.00 74.16 92 GLN A C 1
ATOM 752 O O . GLN A 1 92 ? -6.915 -8.941 -25.314 1.00 74.73 92 GLN A O 1
ATOM 758 N N . ALA A 1 93 ? -7.261 -10.215 -23.482 1.00 70.36 93 ALA A N 1
ATOM 759 C CA . ALA A 1 93 ? -8.085 -11.187 -24.180 1.00 64.39 93 ALA A CA 1
ATOM 760 C C . ALA A 1 93 ? -9.166 -11.686 -23.244 1.00 66.04 93 ALA A C 1
ATOM 761 O O . ALA A 1 93 ? -8.933 -11.831 -22.044 1.00 71.02 93 ALA A O 1
ATOM 763 N N . ASP A 1 94 ? -10.347 -11.936 -23.796 1.00 68.66 94 ASP A N 1
ATOM 764 C CA . ASP A 1 94 ? -11.434 -12.557 -23.054 1.00 67.62 94 ASP A CA 1
ATOM 765 C C . ASP A 1 94 ? -11.319 -14.068 -23.200 1.00 69.06 94 ASP A C 1
ATOM 766 O O . ASP A 1 94 ? -10.969 -14.571 -24.273 1.00 67.02 94 ASP A O 1
ATOM 771 N N . LYS A 1 95 ? -11.591 -14.793 -22.111 1.00 63.12 95 LYS A N 1
ATOM 772 C CA . LYS A 1 95 ? -11.446 -16.239 -22.118 1.00 59.19 95 LYS A CA 1
ATOM 773 C C . LYS A 1 95 ? -12.627 -16.882 -21.411 1.00 61.12 95 LYS A C 1
ATOM 774 O O . LYS A 1 95 ? -13.207 -16.301 -20.491 1.00 64.77 95 LYS A O 1
ATOM 780 N N . THR A 1 96 ? -13.002 -18.076 -21.873 1.00 65.26 96 THR A N 1
ATOM 781 C CA . THR A 1 96 ? -13.960 -18.890 -21.142 1.00 60.57 96 THR A CA 1
ATOM 782 C C . THR A 1 96 ? -13.238 -19.585 -19.994 1.00 53.88 96 THR A C 1
ATOM 783 O O . THR A 1 96 ? -12.012 -19.673 -19.972 1.00 61.96 96 THR A O 1
ATOM 787 N N . ASP A 1 97 ? -14.002 -20.054 -19.021 1.00 57.15 97 ASP A N 1
ATOM 788 C CA . ASP A 1 97 ? -13.399 -20.715 -17.858 1.00 52.89 97 ASP A CA 1
ATOM 789 C C . ASP A 1 97 ? -12.922 -22.105 -18.261 1.00 49.69 97 ASP A C 1
ATOM 790 O O . ASP A 1 97 ? -13.747 -22.936 -18.669 1.00 47.06 97 ASP A O 1
ATOM 795 N N . PRO A 1 98 ? -11.624 -22.404 -18.175 1.00 44.14 98 PRO A N 1
ATOM 796 C CA . PRO A 1 98 ? -11.183 -23.786 -18.419 1.00 49.54 98 PRO A CA 1
ATOM 797 C C . PRO A 1 98 ? -11.939 -24.801 -17.576 1.00 51.42 98 PRO A C 1
ATOM 798 O O . PRO A 1 98 ? -12.247 -25.906 -18.044 1.00 53.71 98 PRO A O 1
ATOM 802 N N . TYR A 1 99 ? -12.261 -24.436 -16.340 1.00 46.90 99 TYR A N 1
ATOM 803 C CA . TYR A 1 99 ? -12.965 -25.296 -15.408 1.00 50.80 99 TYR A CA 1
ATOM 804 C C . TYR A 1 99 ? -14.468 -25.061 -15.423 1.00 53.10 99 TYR A C 1
ATOM 805 O O . TYR A 1 99 ? -15.149 -25.413 -14.452 1.00 54.76 99 TYR A O 1
ATOM 814 N N . ALA A 1 100 ? -14.992 -24.452 -16.486 1.00 49.26 100 ALA A N 1
ATOM 815 C CA . ALA A 1 100 ? -16.422 -24.197 -16.567 1.00 51.49 100 ALA A CA 1
ATOM 816 C C . ALA A 1 100 ? -17.190 -25.495 -16.387 1.00 50.57 100 ALA A C 1
ATOM 817 O O . ALA A 1 100 ? -16.844 -26.518 -16.975 1.00 52.20 100 ALA A O 1
ATOM 819 N N . PHE A 1 101 ? -18.215 -25.464 -15.545 1.00 52.22 101 PHE A N 1
ATOM 820 C CA . PHE A 1 101 ? -19.051 -26.639 -15.366 1.00 50.42 101 PHE A CA 1
ATOM 821 C C . PHE A 1 101 ? -20.255 -26.620 -16.286 1.00 48.23 101 PHE A C 1
ATOM 822 O O . PHE A 1 101 ? -21.058 -27.559 -16.260 1.00 43.69 101 PHE A O 1
ATOM 830 N N . ALA A 1 102 ? -20.385 -25.569 -17.089 1.00 48.55 102 ALA A N 1
ATOM 831 C CA . ALA A 1 102 ? -21.423 -25.417 -18.097 1.00 53.18 102 ALA A CA 1
ATOM 832 C C . ALA A 1 102 ? -21.093 -24.178 -18.896 1.00 58.02 102 ALA A C 1
ATOM 833 O O . ALA A 1 102 ? -20.455 -23.253 -18.374 1.00 52.43 102 ALA A O 1
ATOM 835 N N . MET A 1 103 ? -21.529 -24.172 -20.165 1.00 62.64 103 MET A N 1
ATOM 836 C CA . MET A 1 103 ? -21.247 -23.093 -21.106 1.00 60.05 103 MET A CA 1
ATOM 837 C C . MET A 1 103 ? -22.515 -22.732 -21.880 1.00 72.17 103 MET A C 1
ATOM 838 O O . MET A 1 103 ? -23.180 -23.619 -22.424 1.00 69.72 103 MET A O 1
ATOM 843 N N . GLU A 1 104 ? -22.828 -21.425 -21.946 1.00 80.73 104 GLU A N 1
ATOM 844 C CA . GLU A 1 104 ? -24.158 -20.923 -22.338 1.00 88.16 104 GLU A CA 1
ATOM 845 C C . GLU A 1 104 ? -24.555 -21.357 -23.750 1.00 88.93 104 GLU A C 1
ATOM 846 O O . GLU A 1 104 ? -23.685 -21.567 -24.596 1.00 89.55 104 GLU A O 1
ATOM 852 N N . PRO A 1 105 ? -25.867 -21.457 -24.029 1.00 95.78 105 PRO A N 1
ATOM 853 C CA . PRO A 1 105 ? -26.353 -21.912 -25.363 1.00 100.10 105 PRO A CA 1
ATOM 854 C C . PRO A 1 105 ? -25.520 -21.344 -26.502 1.00 95.76 105 PRO A C 1
ATOM 855 O O . PRO A 1 105 ? -24.982 -22.119 -27.310 1.00 92.59 105 PRO A O 1
ATOM 859 N N . PRO A 1 106 ? -25.316 -20.015 -26.584 1.00 95.86 106 PRO A N 1
ATOM 860 C CA . PRO A 1 106 ? -24.220 -19.561 -27.425 1.00 98.03 106 PRO A CA 1
ATOM 861 C C . PRO A 1 106 ? -22.930 -20.138 -26.910 1.00 101.00 106 PRO A C 1
ATOM 862 O O . PRO A 1 106 ? -22.409 -19.703 -25.873 1.00 102.75 106 PRO A O 1
ATOM 866 N N . THR A 1 107 ? -22.454 -21.186 -27.582 1.00 103.72 107 THR A N 1
ATOM 867 C CA . THR A 1 107 ? -21.215 -21.797 -27.145 1.00 103.88 107 THR A CA 1
ATOM 868 C C . THR A 1 107 ? -20.262 -21.975 -28.319 1.00 108.89 107 THR A C 1
ATOM 869 O O . THR A 1 107 ? -19.666 -23.045 -28.557 1.00 108.87 107 THR A O 1
ATOM 873 N N . GLY A 1 108 ? -20.135 -20.905 -29.089 1.00 108.35 108 GLY A N 1
ATOM 874 C CA . GLY A 1 108 ? -19.046 -20.713 -30.012 1.00 101.45 108 GLY A CA 1
ATOM 875 C C . GLY A 1 108 ? -18.830 -19.219 -30.090 1.00 107.37 108 GLY A C 1
ATOM 876 O O . GLY A 1 108 ? -18.088 -18.631 -29.298 1.00 111.29 108 GLY A O 1
ATOM 877 N N . SER A 1 109 ? -19.543 -18.612 -31.023 1.00 106.09 109 SER A N 1
ATOM 878 C CA . SER A 1 109 ? -19.604 -17.226 -31.486 1.00 106.00 109 SER A CA 1
ATOM 879 C C . SER A 1 109 ? -20.121 -17.332 -32.919 1.00 105.04 109 SER A C 1
ATOM 880 O O . SER A 1 109 ? -20.754 -16.389 -33.419 1.00 104.98 109 SER A O 1
ATOM 883 N N . PRO A 1 110 ? -19.858 -18.457 -33.610 1.00 105.50 110 PRO A N 1
ATOM 884 C CA . PRO A 1 110 ? -20.820 -18.919 -34.621 1.00 109.13 110 PRO A CA 1
ATOM 885 C C . PRO A 1 110 ? -22.165 -19.292 -34.018 1.00 105.69 110 PRO A C 1
ATOM 886 O O . PRO A 1 110 ? -23.191 -19.222 -34.704 1.00 105.17 110 PRO A O 1
ATOM 890 N N . ILE A 1 111 ? -22.192 -19.686 -32.742 1.00 108.86 111 ILE A N 1
ATOM 891 C CA . ILE A 1 111 ? -23.421 -20.217 -32.164 1.00 99.24 111 ILE A CA 1
ATOM 892 C C . ILE A 1 111 ? -24.347 -19.098 -31.669 1.00 99.39 111 ILE A C 1
ATOM 893 O O . ILE A 1 111 ? -25.567 -19.297 -31.624 1.00 95.29 111 ILE A O 1
ATOM 898 N N . GLU A 1 112 ? -23.770 -17.937 -31.290 1.00 105.57 112 GLU A N 1
ATOM 899 C CA . GLU A 1 112 ? -24.346 -16.614 -30.985 1.00 103.53 112 GLU A CA 1
ATOM 900 C C . GLU A 1 112 ? -23.692 -16.056 -29.708 1.00 108.76 112 GLU A C 1
ATOM 901 O O . GLU A 1 112 ? -24.354 -15.334 -28.958 1.00 108.89 112 GLU A O 1
ATOM 907 N N . GLY A 1 113 ? -22.416 -16.373 -29.434 1.00 103.94 113 GLY A N 1
ATOM 908 C CA . GLY A 1 113 ? -21.696 -15.904 -28.248 1.00 109.94 113 GLY A CA 1
ATOM 909 C C . GLY A 1 113 ? -21.023 -17.053 -27.497 1.00 108.11 113 GLY A C 1
ATOM 910 O O . GLY A 1 113 ? -21.054 -18.209 -27.905 1.00 103.12 113 GLY A O 1
ATOM 911 N N . LEU A 1 114 ? -20.416 -16.733 -26.354 1.00 104.82 114 LEU A N 1
ATOM 912 C CA . LEU A 1 114 ? -19.818 -17.801 -25.506 1.00 103.79 114 LEU A CA 1
ATOM 913 C C . LEU A 1 114 ? -19.459 -17.312 -24.097 1.00 93.67 114 LEU A C 1
ATOM 914 O O . LEU A 1 114 ? -18.343 -16.827 -23.890 1.00 94.83 114 LEU A O 1
ATOM 919 N N . ALA A 1 115 ? -20.245 -17.746 -23.126 1.00 79.07 115 ALA A N 1
ATOM 920 C CA . ALA A 1 115 ? -19.894 -17.519 -21.741 1.00 70.63 115 ALA A CA 1
ATOM 921 C C . ALA A 1 115 ? -20.050 -18.826 -20.994 1.00 64.29 115 ALA A C 1
ATOM 922 O O . ALA A 1 115 ? -20.888 -19.658 -21.349 1.00 61.77 115 ALA A O 1
ATOM 924 N N . SER A 1 116 ? -19.221 -19.021 -19.985 1.00 59.28 116 SER A N 1
ATOM 925 C CA . SER A 1 116 ? -19.456 -20.079 -19.038 1.00 56.24 116 SER A CA 1
ATOM 926 C C . SER A 1 116 ? -20.693 -19.750 -18.204 1.00 52.10 116 SER A C 1
ATOM 927 O O . SER A 1 116 ? -21.212 -18.628 -18.218 1.00 55.07 116 SER A O 1
ATOM 930 N N . ILE A 1 117 ? -21.188 -20.744 -17.484 1.00 49.20 117 ILE A N 1
ATOM 931 C CA . ILE A 1 117 ? -22.375 -20.574 -16.648 1.00 52.91 117 ILE A CA 1
ATOM 932 C C . ILE A 1 117 ? -22.045 -20.953 -15.210 1.00 50.82 117 ILE A C 1
ATOM 933 O O . ILE A 1 117 ? -21.595 -22.076 -14.954 1.00 56.45 117 ILE A O 1
ATOM 938 N N . ILE A 1 118 ? -22.285 -20.034 -14.265 1.00 54.15 118 ILE A N 1
ATOM 939 C CA . ILE A 1 118 ? -22.229 -20.419 -12.851 1.00 51.91 118 ILE A CA 1
ATOM 940 C C . ILE A 1 118 ? -23.242 -21.526 -12.629 1.00 52.85 118 ILE A C 1
ATOM 941 O O . ILE A 1 118 ? -24.417 -21.387 -12.988 1.00 51.39 118 ILE A O 1
ATOM 946 N N . THR A 1 119 ? -22.790 -22.644 -12.062 1.00 52.69 119 THR A N 1
ATOM 947 C CA . THR A 1 119 ? -23.655 -23.795 -11.847 1.00 52.51 119 THR A CA 1
ATOM 948 C C . THR A 1 119 ? -23.313 -24.498 -10.544 1.00 48.13 119 THR A C 1
ATOM 949 O O . THR A 1 119 ? -22.165 -24.527 -10.106 1.00 53.20 119 THR A O 1
ATOM 953 N N . ARG A 1 120 ? -24.335 -25.052 -9.924 1.00 51.63 120 ARG A N 1
ATOM 954 C CA . ARG A 1 120 ? -24.158 -26.058 -8.894 1.00 57.56 120 ARG A CA 1
ATOM 955 C C . ARG A 1 120 ? -24.375 -27.422 -9.534 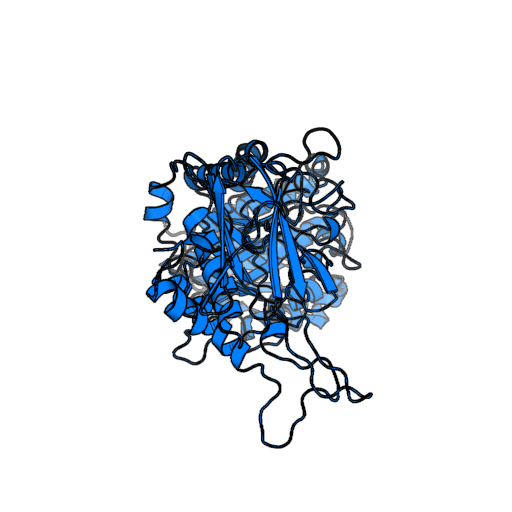1.00 60.95 120 ARG A C 1
ATOM 956 O O . ARG A 1 120 ? -25.250 -27.587 -10.398 1.00 50.95 120 ARG A O 1
ATOM 964 N N . LEU A 1 121 ? -23.569 -28.398 -9.121 1.00 57.38 121 LEU A N 1
ATOM 965 C CA . LEU A 1 121 ? -23.671 -29.737 -9.670 1.00 50.42 121 LEU A CA 1
ATOM 966 C C . LEU A 1 121 ? -24.585 -30.632 -8.851 1.00 51.77 121 LEU A C 1
ATOM 967 O O . LEU A 1 121 ? -24.516 -31.861 -9.004 1.00 51.45 121 LEU A O 1
ATOM 972 N N . ASP A 1 122 ? -25.443 -30.044 -8.003 1.00 53.86 122 ASP A N 1
ATOM 973 C CA . ASP A 1 122 ? -26.319 -30.827 -7.129 1.00 54.75 122 ASP A CA 1
ATOM 974 C C . ASP A 1 122 ? -27.205 -31.752 -7.934 1.00 52.52 122 ASP A C 1
ATOM 975 O O . ASP A 1 122 ? -27.843 -31.331 -8.904 1.00 56.09 122 ASP A O 1
ATOM 980 N N . TYR A 1 123 ? -27.264 -33.008 -7.508 1.00 47.27 123 TYR A N 1
ATOM 981 C CA . TYR A 1 123 ? -28.096 -34.006 -8.162 1.00 48.21 123 TYR A CA 1
ATOM 982 C C . TYR A 1 123 ? -28.165 -35.204 -7.245 1.00 48.38 123 TYR A C 1
ATOM 983 O O . TYR A 1 123 ? -27.140 -35.632 -6.728 1.00 48.32 123 TYR A O 1
ATOM 992 N N . THR A 1 124 ? -29.360 -35.755 -7.072 1.00 52.39 124 THR A N 1
ATOM 993 C CA . THR A 1 124 ? -29.567 -36.927 -6.231 1.00 51.88 124 THR A CA 1
ATOM 994 C C . THR A 1 124 ? -29.648 -38.176 -7.096 1.00 49.65 124 THR A C 1
ATOM 995 O O . THR A 1 124 ? -30.577 -38.321 -7.899 1.00 51.92 124 THR A O 1
ATOM 999 N N . TRP A 1 125 ? -28.709 -39.092 -6.889 1.00 52.46 125 TRP A N 1
ATOM 1000 C CA . TRP A 1 125 ? -28.605 -40.307 -7.684 1.00 52.62 125 TRP A CA 1
ATOM 1001 C C . TRP A 1 125 ? -29.507 -41.411 -7.142 1.00 55.28 125 TRP A C 1
ATOM 1002 O O . TRP A 1 125 ? -29.809 -41.468 -5.949 1.00 54.59 125 TRP A O 1
ATOM 1013 N N . HIS A 1 126 ? -29.918 -42.307 -8.040 1.00 57.47 126 HIS A N 1
ATOM 1014 C CA . HIS A 1 126 ? -30.732 -43.465 -7.697 1.00 53.50 126 HIS A CA 1
ATOM 1015 C C . HIS A 1 126 ? -30.112 -44.742 -8.234 1.00 52.48 126 HIS A C 1
ATOM 1016 O O . HIS A 1 126 ? -30.825 -45.701 -8.536 1.00 53.91 126 HIS A O 1
ATOM 1023 N N . ASP A 1 127 ? -28.786 -44.771 -8.358 1.00 50.22 127 ASP A N 1
ATOM 1024 C CA . ASP A 1 127 ? -28.098 -45.848 -9.060 1.00 54.00 127 ASP A CA 1
ATOM 1025 C C . ASP A 1 127 ? -27.153 -46.607 -8.147 1.00 56.20 127 ASP A C 1
ATOM 1026 O O . ASP A 1 127 ? -26.160 -47.175 -8.633 1.00 53.76 127 ASP A O 1
ATOM 1031 N N . ASP A 1 128 ? -27.430 -46.588 -6.833 1.00 56.88 128 ASP A N 1
ATOM 1032 C CA . ASP A 1 128 ? -26.574 -47.258 -5.858 1.00 58.65 128 ASP A CA 1
ATOM 1033 C C . ASP A 1 128 ? -26.328 -48.703 -6.244 1.00 54.65 128 ASP A C 1
ATOM 1034 O O . ASP A 1 128 ? -25.194 -49.183 -6.164 1.00 58.35 128 ASP A O 1
ATOM 1039 N N . GLU A 1 129 ? -27.376 -49.418 -6.661 1.00 50.16 129 GLU A N 1
ATOM 1040 C CA . GLU A 1 129 ? -27.201 -50.839 -6.940 1.00 54.98 129 GLU A CA 1
ATOM 1041 C C . GLU A 1 129 ? -26.281 -51.053 -8.130 1.00 58.35 129 GLU A C 1
ATOM 1042 O O . GLU A 1 129 ? -25.392 -51.915 -8.087 1.00 54.84 129 GLU A O 1
ATOM 1048 N N . TRP A 1 130 ? -26.475 -50.284 -9.205 1.00 54.28 130 TRP A N 1
ATOM 1049 C CA . TRP A 1 130 ? -25.533 -50.383 -10.302 1.00 54.75 130 TRP A CA 1
ATOM 1050 C C . TRP A 1 130 ? -24.115 -50.124 -9.798 1.00 58.31 130 TRP A C 1
ATOM 1051 O O . TRP A 1 130 ? -23.202 -50.893 -10.088 1.00 54.04 130 TRP A O 1
ATOM 1062 N N . MET A 1 131 ? -23.920 -49.081 -8.984 1.00 52.94 131 MET A N 1
ATOM 1063 C CA . MET A 1 131 ? -22.555 -48.736 -8.597 1.00 53.59 131 MET A CA 1
ATOM 1064 C C . MET A 1 131 ? -21.923 -49.789 -7.677 1.00 56.13 131 MET A C 1
ATOM 1065 O O . MET A 1 131 ? -20.710 -50.020 -7.757 1.00 57.09 131 MET A O 1
ATOM 1070 N N . ARG A 1 132 ? -22.716 -50.453 -6.829 1.00 53.68 132 ARG A N 1
ATOM 1071 C CA . ARG A 1 132 ? -22.201 -51.572 -6.038 1.00 57.26 132 ARG A CA 1
ATOM 1072 C C . ARG A 1 132 ? -21.870 -52.757 -6.927 1.00 59.58 132 ARG A C 1
ATOM 1073 O O . ARG A 1 132 ? -20.745 -53.270 -6.919 1.00 59.10 132 ARG A O 1
ATOM 1081 N N . ARG A 1 133 ? -22.869 -53.242 -7.663 1.00 60.19 133 ARG A N 1
ATOM 1082 C CA . ARG A 1 133 ? -22.682 -54.460 -8.428 1.00 62.94 133 ARG A CA 1
ATOM 1083 C C . ARG A 1 133 ? -21.831 -54.198 -9.655 1.00 64.17 133 ARG A C 1
ATOM 1084 O O . ARG A 1 133 ? -21.228 -55.136 -10.187 1.00 65.22 133 ARG A O 1
ATOM 1092 N N . ARG A 1 134 ? -21.676 -52.927 -10.045 1.00 65.72 134 ARG A N 1
ATOM 1093 C CA . ARG A 1 134 ? -20.773 -52.509 -11.116 1.00 64.78 134 ARG A CA 1
ATOM 1094 C C . ARG A 1 134 ? -19.359 -52.953 -10.821 1.00 71.08 134 ARG A C 1
ATOM 1095 O O . ARG A 1 134 ? -18.417 -52.473 -11.444 1.00 71.17 134 ARG A O 1
ATOM 1103 N N . LYS A 1 135 ? -19.170 -53.829 -9.850 1.00 78.34 135 LYS A N 1
ATOM 1104 C CA . LYS A 1 135 ? -17.868 -54.447 -9.668 1.00 81.96 135 LYS A CA 1
ATOM 1105 C C . LYS A 1 135 ? -17.393 -54.871 -11.063 1.00 85.94 135 LYS A C 1
ATOM 1106 O O . LYS A 1 135 ? -17.296 -56.067 -11.354 1.00 88.45 135 LYS A O 1
ATOM 1112 N N . GLY A 1 136 ? -17.135 -53.864 -11.931 1.00 78.81 136 GLY A N 1
ATOM 1113 C CA . GLY A 1 136 ? -16.978 -53.984 -13.370 1.00 78.75 136 GLY A CA 1
ATOM 1114 C C . GLY A 1 136 ? -15.541 -54.294 -13.654 1.00 84.62 136 GLY A C 1
ATOM 1115 O O . GLY A 1 136 ? -14.759 -53.496 -14.200 1.00 73.60 136 GLY A O 1
ATOM 1116 N N . PRO A 1 137 ? -15.226 -55.554 -13.382 1.00 93.95 137 PRO A N 1
ATOM 1117 C CA . PRO A 1 137 ? -13.986 -55.906 -12.668 1.00 86.66 137 PRO A CA 1
ATOM 1118 C C . PRO A 1 137 ? -12.744 -55.919 -13.527 1.00 82.38 137 PRO A C 1
ATOM 1119 O O . PRO A 1 137 ? -12.396 -54.990 -14.278 1.00 77.88 137 PRO A O 1
ATOM 1123 N N . ALA A 1 138 ? -12.047 -57.022 -13.331 1.00 67.39 138 ALA A N 1
ATOM 1124 C CA . ALA A 1 138 ? -11.686 -57.807 -14.478 1.00 69.34 138 ALA A CA 1
ATOM 1125 C C . ALA A 1 138 ? -13.036 -58.208 -15.078 1.00 79.11 138 ALA A C 1
ATOM 1126 O O . ALA A 1 138 ? -13.583 -59.284 -14.792 1.00 70.88 138 ALA A O 1
ATOM 1128 N N . SER A 1 139 ? -13.623 -57.299 -15.864 1.00 77.55 139 SER A N 1
ATOM 1129 C CA . SER A 1 139 ? -14.663 -57.669 -16.807 1.00 70.03 139 SER A CA 1
ATOM 1130 C C . SER A 1 139 ? -13.996 -58.533 -17.858 1.00 59.66 139 SER A C 1
ATOM 1131 O O . SER A 1 139 ? -14.660 -59.027 -18.773 1.00 58.75 139 SER A O 1
ATOM 1134 N N . LEU A 1 140 ? -12.674 -58.700 -17.704 1.00 55.00 140 LEU A N 1
ATOM 1135 C CA . LEU A 1 140 ? -11.859 -59.526 -18.583 1.00 59.47 140 LEU A CA 1
ATOM 1136 C C . LEU A 1 140 ? -12.440 -60.911 -18.795 1.00 54.87 140 LEU A C 1
ATOM 1137 O O . LEU A 1 140 ? -12.279 -61.481 -19.881 1.00 65.77 140 LEU A O 1
ATOM 1142 N N . TYR A 1 141 ? -13.130 -61.463 -17.799 1.00 48.81 141 TYR A N 1
ATOM 1143 C CA . TYR A 1 141 ? -13.687 -62.810 -17.880 1.00 53.82 141 TYR A CA 1
ATOM 1144 C C . TYR A 1 141 ? -15.210 -62.796 -17.975 1.00 53.80 141 TYR A C 1
ATOM 1145 O O . TYR A 1 141 ? -15.867 -63.800 -17.673 1.00 51.60 141 TYR A O 1
ATOM 1154 N N . GLU A 1 142 ? -15.779 -61.686 -18.428 1.00 55.94 142 GLU A N 1
ATOM 1155 C CA . GLU A 1 142 ? -17.207 -61.496 -18.603 1.00 55.27 142 GLU A CA 1
ATOM 1156 C C . GLU A 1 142 ? -17.484 -60.880 -19.968 1.00 50.43 142 GLU A C 1
ATOM 1157 O O . GLU A 1 142 ? -16.562 -60.423 -20.656 1.00 47.42 142 GLU A O 1
ATOM 1163 N N . PRO A 1 143 ? -18.738 -60.856 -20.407 1.00 51.19 143 PRO A N 1
ATOM 1164 C CA . PRO A 1 143 ? -19.022 -60.291 -21.726 1.00 45.02 143 PRO A CA 1
ATOM 1165 C C . PRO A 1 143 ? -19.081 -58.774 -21.667 1.00 48.19 143 PRO A C 1
ATOM 1166 O O . PRO A 1 143 ? -19.687 -58.200 -20.763 1.00 50.19 143 PRO A O 1
ATOM 1170 N N . VAL A 1 144 ? -18.432 -58.125 -22.639 1.00 50.02 144 VAL A N 1
ATOM 1171 C CA . VAL A 1 144 ? -18.454 -56.669 -22.802 1.00 46.20 144 VAL A CA 1
ATOM 1172 C C . VAL A 1 144 ? -18.750 -56.349 -24.276 1.00 48.04 144 VAL A C 1
ATOM 1173 O O . VAL A 1 144 ? -17.911 -56.582 -25.160 1.00 47.70 144 VAL A O 1
ATOM 1177 N N . SER A 1 145 ? -19.935 -55.808 -24.534 1.00 45.69 145 SER A N 1
ATOM 1178 C CA . SER A 1 145 ? -20.399 -55.511 -25.881 1.00 47.05 145 SER A CA 1
ATOM 1179 C C . SER A 1 145 ? -20.817 -54.041 -25.922 1.00 46.25 145 SER A C 1
ATOM 1180 O O . SER A 1 145 ? -21.839 -53.668 -25.337 1.00 47.16 145 SER A O 1
ATOM 1183 N N . ILE A 1 146 ? -20.037 -53.202 -26.610 1.00 44.22 146 ILE A N 1
ATOM 1184 C CA . ILE A 1 146 ? -20.204 -51.744 -26.570 1.00 46.67 146 ILE A CA 1
ATOM 1185 C C . ILE A 1 146 ? -20.948 -51.240 -27.808 1.00 45.76 146 ILE A C 1
ATOM 1186 O O . ILE A 1 146 ? -20.569 -51.541 -28.950 1.00 47.22 146 ILE A O 1
ATOM 1191 N N . TYR A 1 147 ? -21.983 -50.430 -27.573 1.00 47.96 147 TYR A N 1
ATOM 1192 C CA . TYR A 1 147 ? -22.716 -49.706 -28.612 1.00 47.28 147 TYR A CA 1
ATOM 1193 C C . TYR A 1 147 ? -22.168 -48.281 -28.685 1.00 47.72 147 TYR A C 1
ATOM 1194 O O . TYR A 1 147 ? -22.382 -47.476 -27.771 1.00 45.36 147 TYR A O 1
ATOM 1203 N N . GLU A 1 148 ? -21.465 -47.963 -29.766 1.00 47.49 148 GLU A N 1
ATOM 1204 C CA . GLU A 1 148 ? -20.832 -46.658 -29.886 1.00 44.46 148 GLU A CA 1
ATOM 1205 C C . GLU A 1 148 ? -21.835 -45.660 -30.440 1.00 46.32 148 GLU A C 1
ATOM 1206 O O . GLU A 1 148 ? -22.524 -45.937 -31.430 1.00 43.76 148 GLU A O 1
ATOM 1212 N N . VAL A 1 149 ? -21.940 -44.511 -29.779 1.00 44.51 149 VAL A N 1
ATOM 1213 C CA . VAL A 1 149 ? -23.046 -43.591 -30.011 1.00 48.29 149 VAL A CA 1
ATOM 1214 C C . VAL A 1 149 ? -22.513 -42.169 -30.027 1.00 49.40 149 VAL A C 1
ATOM 1215 O O . VAL A 1 149 ? -21.896 -41.725 -29.053 1.00 49.07 149 VAL A O 1
ATOM 1219 N N . HIS A 1 150 ? -22.761 -41.454 -31.126 1.00 50.82 150 HIS A N 1
ATOM 1220 C CA . HIS A 1 150 ? -22.745 -39.995 -31.136 1.00 47.56 150 HIS A CA 1
ATOM 1221 C C . HIS A 1 150 ? -24.161 -39.515 -30.818 1.00 49.72 150 HIS A C 1
ATOM 1222 O O . HIS A 1 150 ? -25.087 -39.748 -31.600 1.00 53.49 150 HIS A O 1
ATOM 1229 N N . LEU A 1 151 ? -24.326 -38.856 -29.663 1.00 49.04 151 LEU A N 1
ATOM 1230 C CA . LEU A 1 151 ? -25.656 -38.554 -29.120 1.00 51.87 151 LEU A CA 1
ATOM 1231 C C . LEU A 1 151 ? -26.554 -37.806 -30.103 1.00 54.02 151 LEU A C 1
ATOM 1232 O O . LEU A 1 151 ? -27.742 -38.133 -30.240 1.00 53.98 151 LEU A O 1
ATOM 1237 N N . GLY A 1 152 ? -26.016 -36.776 -30.767 1.00 49.25 152 GLY A N 1
ATOM 1238 C CA . GLY A 1 152 ? -26.852 -35.886 -31.546 1.00 48.83 152 GLY A CA 1
ATOM 1239 C C . GLY A 1 152 ? -27.418 -36.510 -32.802 1.00 49.90 152 GLY A C 1
ATOM 1240 O O . GLY A 1 152 ? -28.532 -36.165 -33.213 1.00 49.16 152 GLY A O 1
ATOM 1241 N N . SER A 1 153 ? -26.676 -37.429 -33.428 1.00 51.94 153 SER A N 1
ATOM 1242 C CA . SER A 1 153 ? -27.036 -37.957 -34.744 1.00 50.96 153 SER A CA 1
ATOM 1243 C C . SER A 1 153 ? -27.645 -39.350 -34.669 1.00 51.70 153 SER A C 1
ATOM 1244 O O . SER A 1 153 ? -27.728 -40.044 -35.684 1.00 48.29 153 SER A O 1
ATOM 1247 N N . TRP A 1 154 ? -28.077 -39.775 -33.485 1.00 51.31 154 TRP A N 1
ATOM 1248 C CA . TRP A 1 154 ? -28.634 -41.117 -33.360 1.00 48.17 154 TRP A CA 1
ATOM 1249 C C . TRP A 1 154 ? -30.085 -41.144 -33.830 1.00 50.60 154 TRP A C 1
ATOM 1250 O O . TRP A 1 154 ? -30.423 -41.823 -34.808 1.00 54.39 154 TRP A O 1
ATOM 1261 N N . ARG A 1 155 ? -30.951 -40.398 -33.147 1.00 50.61 155 ARG A N 1
ATOM 1262 C CA . ARG A 1 155 ? -32.321 -40.138 -33.575 1.00 53.63 155 ARG A CA 1
ATOM 1263 C C . ARG A 1 155 ? -32.590 -38.649 -33.418 1.00 55.88 155 ARG A C 1
ATOM 1264 O O . ARG A 1 155 ? -31.986 -37.971 -32.579 1.00 58.38 155 ARG A O 1
ATOM 1272 N N . HIS A 1 156 ? -33.503 -38.140 -34.226 1.00 57.80 156 HIS A N 1
ATOM 1273 C CA . HIS A 1 156 ? -33.895 -36.741 -34.162 1.00 61.71 156 HIS A CA 1
ATOM 1274 C C . HIS A 1 156 ? -35.351 -36.666 -33.737 1.00 64.48 156 HIS A C 1
ATOM 1275 O O . HIS A 1 156 ? -36.192 -37.398 -34.270 1.00 61.45 156 HIS A O 1
ATOM 1282 N N . LYS A 1 157 ? -35.636 -35.820 -32.745 1.00 65.50 157 LYS A N 1
ATOM 1283 C CA . LYS A 1 157 ? -37.011 -35.468 -32.401 1.00 71.50 157 LYS A CA 1
ATOM 1284 C C . LYS A 1 157 ? -37.495 -34.419 -33.396 1.00 84.43 157 LYS A C 1
ATOM 1285 O O . LYS A 1 157 ? -36.908 -33.332 -33.477 1.00 90.27 157 LYS A O 1
ATOM 1291 N N . ARG A 1 158 ? -38.539 -34.754 -34.181 1.00 82.16 158 ARG A N 1
ATOM 1292 C CA . ARG A 1 158 ? -39.010 -33.955 -35.320 1.00 83.83 158 ARG A CA 1
ATOM 1293 C C . ARG A 1 158 ? -37.773 -33.648 -36.182 1.00 83.19 158 ARG A C 1
ATOM 1294 O O . ARG A 1 158 ? -36.816 -34.422 -36.077 1.00 80.79 158 ARG A O 1
ATOM 1302 N N . PRO A 1 159 ? -37.725 -32.611 -37.115 1.00 90.01 159 PRO A N 1
ATOM 1303 C CA . PRO A 1 159 ? -36.563 -32.533 -38.027 1.00 78.88 159 PRO A CA 1
ATOM 1304 C C . PRO A 1 159 ? -35.209 -32.342 -37.358 1.00 81.09 159 PRO A C 1
ATOM 1305 O O . PRO A 1 159 ? -34.986 -32.788 -36.225 1.00 79.01 159 PRO A O 1
ATOM 1309 N N . GLY A 1 160 ? -34.298 -31.653 -38.051 1.00 74.10 160 GLY A N 1
ATOM 1310 C CA . GLY A 1 160 ? -32.912 -31.512 -37.623 1.00 69.59 160 GLY A CA 1
ATOM 1311 C C . GLY A 1 160 ? -32.618 -31.220 -36.156 1.00 69.86 160 GLY A C 1
ATOM 1312 O O . GLY A 1 160 ? -31.577 -30.624 -35.856 1.00 66.86 160 GLY A O 1
ATOM 1313 N N . GLU A 1 161 ? -33.497 -31.652 -35.244 1.00 64.39 161 GLU A N 1
ATOM 1314 C CA . GLU A 1 161 ? -33.356 -31.456 -33.804 1.00 73.63 161 GLU A CA 1
ATOM 1315 C C . GLU A 1 161 ? -33.073 -32.780 -33.104 1.00 67.96 161 GLU A C 1
ATOM 1316 O O . GLU A 1 161 ? -33.857 -33.732 -33.214 1.00 64.37 161 GLU A O 1
ATOM 1322 N N . SER A 1 162 ? -31.984 -32.822 -32.350 1.00 61.83 162 SER A N 1
ATOM 1323 C CA . SER A 1 162 ? -31.662 -34.015 -31.588 1.00 60.99 162 SER A CA 1
ATOM 1324 C C . SER A 1 162 ? -32.601 -34.187 -30.392 1.00 57.05 162 SER A C 1
ATOM 1325 O O . SER A 1 162 ? -33.307 -33.270 -29.968 1.00 51.97 162 SER A O 1
ATOM 1328 N N . PHE A 1 163 ? -32.635 -35.408 -29.876 1.00 61.26 163 PHE A N 1
ATOM 1329 C CA . PHE A 1 163 ? -33.187 -35.626 -28.554 1.00 58.10 163 PHE A CA 1
ATOM 1330 C C . PHE A 1 163 ? -32.274 -34.976 -27.515 1.00 56.55 163 PHE A C 1
ATOM 1331 O O . PHE A 1 163 ? -31.100 -34.695 -27.773 1.00 56.46 163 PHE A O 1
ATOM 1339 N N . SER A 1 164 ? -32.827 -34.717 -26.334 1.00 54.04 164 SER A N 1
ATOM 1340 C CA . SER A 1 164 ? -32.017 -34.191 -25.243 1.00 58.44 164 SER A CA 1
ATOM 1341 C C . SER A 1 164 ? -31.476 -35.336 -24.394 1.00 54.60 164 SER A C 1
ATOM 1342 O O . SER A 1 164 ? -31.816 -36.507 -24.597 1.00 55.26 164 SER A O 1
ATOM 1345 N N . TYR A 1 165 ? -30.601 -34.990 -23.440 1.00 49.73 165 TYR A N 1
ATOM 1346 C CA . TYR A 1 165 ? -30.112 -35.996 -22.500 1.00 44.48 165 TYR A CA 1
ATOM 1347 C C . TYR A 1 165 ? -31.275 -36.713 -21.821 1.00 50.18 165 TYR A C 1
ATOM 1348 O O . TYR A 1 165 ? -31.246 -37.938 -21.657 1.00 52.95 165 TYR A O 1
ATOM 1357 N N . ARG A 1 166 ? -32.318 -35.966 -21.428 1.00 50.95 166 ARG A N 1
ATOM 1358 C CA . ARG A 1 166 ? -33.483 -36.586 -20.795 1.00 53.03 166 ARG A CA 1
ATOM 1359 C C . ARG A 1 166 ? -34.353 -37.314 -21.805 1.00 54.90 166 ARG A C 1
ATOM 1360 O O . ARG A 1 166 ? -34.910 -38.378 -21.502 1.00 52.88 166 ARG A O 1
ATOM 1368 N N . GLU A 1 167 ? -34.530 -36.734 -22.993 1.00 52.50 167 GLU A N 1
ATOM 1369 C CA . GLU A 1 167 ? -35.445 -37.340 -23.946 1.00 56.06 167 GLU A CA 1
ATOM 1370 C C . GLU A 1 167 ? -34.845 -38.556 -24.617 1.00 55.93 167 GLU A C 1
ATOM 1371 O O . GLU A 1 167 ? -35.587 -39.366 -25.180 1.00 59.91 167 GLU A O 1
ATOM 1377 N N . ILE A 1 168 ? -33.521 -38.697 -24.571 1.00 54.96 168 ILE A N 1
ATOM 1378 C CA . ILE A 1 168 ? -32.874 -39.834 -25.205 1.00 52.36 168 ILE A CA 1
ATOM 1379 C C . ILE A 1 168 ? -32.813 -41.031 -24.274 1.00 51.45 168 ILE A C 1
ATOM 1380 O O . ILE A 1 168 ? -32.654 -42.159 -24.757 1.00 48.98 168 ILE A O 1
ATOM 1385 N N . ALA A 1 169 ? -33.004 -40.820 -22.964 1.00 50.81 169 ALA A N 1
ATOM 1386 C CA . ALA A 1 169 ? -32.752 -41.870 -21.985 1.00 49.79 169 ALA A CA 1
ATOM 1387 C C . ALA A 1 169 ? -33.588 -43.105 -22.269 1.00 49.58 169 ALA A C 1
ATOM 1388 O O . ALA A 1 169 ? -33.055 -44.215 -22.395 1.00 48.35 169 ALA A O 1
ATOM 1390 N N . GLU A 1 170 ? -34.906 -42.929 -22.395 1.00 50.49 170 GLU A N 1
ATOM 1391 C CA . GLU A 1 170 ? -35.778 -44.096 -22.508 1.00 50.33 170 GLU A CA 1
ATOM 1392 C C . GLU A 1 170 ? -35.637 -44.813 -23.842 1.00 51.16 170 GLU A C 1
ATOM 1393 O O . GLU A 1 170 ? -35.512 -46.050 -23.836 1.00 52.86 170 GLU A O 1
ATOM 1399 N N . PRO A 1 171 ? -35.676 -44.137 -25.003 1.00 49.85 171 PRO A N 1
ATOM 1400 C CA . PRO A 1 171 ? -35.491 -44.878 -26.269 1.00 49.87 171 PRO A CA 1
ATOM 1401 C C . PRO A 1 171 ? -34.112 -45.502 -26.410 1.00 48.37 171 PRO A C 1
ATOM 1402 O O . PRO A 1 171 ? -34.008 -46.652 -26.854 1.00 48.71 171 PRO A O 1
ATOM 1406 N N . LEU A 1 172 ? -33.048 -44.776 -26.048 1.00 45.48 172 LEU A N 1
ATOM 1407 C CA . LEU A 1 172 ? -31.714 -45.366 -26.070 1.00 46.33 172 LEU A CA 1
ATOM 1408 C C . LEU A 1 172 ? -31.656 -46.625 -25.215 1.00 50.50 172 LEU A C 1
ATOM 1409 O O . LEU A 1 172 ? -31.201 -47.672 -25.685 1.00 47.66 172 LEU A O 1
ATOM 1414 N N . ALA A 1 173 ? -32.105 -46.532 -23.946 1.00 48.78 173 ALA A N 1
ATOM 1415 C CA . ALA A 1 173 ? -32.076 -47.678 -23.034 1.00 46.92 173 ALA A CA 1
ATOM 1416 C C . ALA A 1 173 ? -32.883 -48.849 -23.582 1.00 48.37 173 ALA A C 1
ATOM 1417 O O . ALA A 1 173 ? -32.399 -49.983 -23.621 1.00 47.38 173 ALA A O 1
ATOM 1419 N N . ASP A 1 174 ? -34.124 -48.594 -24.003 1.00 50.80 174 ASP A N 1
ATOM 1420 C CA . ASP A 1 174 ? -34.930 -49.624 -24.658 1.00 51.03 174 ASP A CA 1
ATOM 1421 C C . ASP A 1 174 ? -34.158 -50.313 -25.777 1.00 53.65 174 ASP A C 1
ATOM 1422 O O . ASP A 1 174 ? -34.081 -51.548 -25.831 1.00 54.33 174 ASP A O 1
ATOM 1427 N N . TYR A 1 175 ? -33.595 -49.516 -26.697 1.00 50.35 175 TYR A N 1
ATOM 1428 C CA . TYR A 1 175 ? -32.907 -50.068 -27.864 1.00 52.01 175 TYR A CA 1
ATOM 1429 C C . TYR A 1 175 ? -31.690 -50.890 -27.452 1.00 53.14 175 TYR A C 1
ATOM 1430 O O . TYR A 1 175 ? -31.552 -52.059 -27.838 1.00 51.82 175 TYR A O 1
ATOM 1439 N N . VAL A 1 176 ? -30.789 -50.284 -26.667 1.00 52.04 176 VAL A N 1
ATOM 1440 C CA . VAL A 1 176 ? -29.604 -50.991 -26.181 1.00 50.85 176 VAL A CA 1
ATOM 1441 C C . VAL A 1 176 ? -30.009 -52.269 -25.468 1.00 50.92 176 VAL A C 1
ATOM 1442 O O . VAL A 1 176 ? -29.339 -53.301 -25.580 1.00 51.23 176 VAL A O 1
ATOM 1446 N N . GLN A 1 177 ? -31.139 -52.234 -24.763 1.00 51.38 177 GLN A N 1
ATOM 1447 C CA . GLN A 1 177 ? -31.575 -53.413 -24.026 1.00 55.98 177 GLN A CA 1
ATOM 1448 C C . GLN A 1 177 ? -32.085 -54.498 -24.969 1.00 54.28 177 GLN A C 1
ATOM 1449 O O . GLN A 1 177 ? -31.762 -55.680 -24.799 1.00 53.85 177 GLN A O 1
ATOM 1455 N N . GLU A 1 178 ? -32.873 -54.123 -25.977 1.00 55.25 178 GLU A N 1
ATOM 1456 C CA . GLU A 1 178 ? -33.331 -55.123 -26.937 1.00 55.16 178 GLU A CA 1
ATOM 1457 C C . GLU A 1 178 ? -32.187 -55.628 -27.802 1.00 52.00 178 GLU A C 1
ATOM 1458 O O . GLU A 1 178 ? -32.176 -56.800 -28.194 1.00 55.49 178 GLU A O 1
ATOM 1464 N N . MET A 1 179 ? -31.218 -54.763 -28.110 1.00 49.94 179 MET A N 1
ATOM 1465 C CA . MET A 1 179 ? -30.074 -55.186 -28.902 1.00 48.88 179 MET A CA 1
ATOM 1466 C C . MET A 1 179 ? -29.080 -55.995 -28.090 1.00 50.18 179 MET A C 1
ATOM 1467 O O . MET A 1 179 ? -28.195 -56.623 -28.684 1.00 47.25 179 MET A O 1
ATOM 1472 N N . GLY A 1 180 ? -29.190 -55.967 -26.755 1.00 51.69 180 GLY A N 1
ATOM 1473 C CA . GLY A 1 180 ? -28.389 -56.809 -25.884 1.00 46.22 180 GLY A CA 1
ATOM 1474 C C . GLY A 1 180 ? -26.982 -56.333 -25.608 1.00 48.64 180 GLY A C 1
ATOM 1475 O O . GLY A 1 180 ? -26.149 -57.121 -25.156 1.00 47.98 180 GLY A O 1
ATOM 1476 N N . PHE A 1 181 ? -26.676 -55.072 -25.876 1.00 50.26 181 PHE A N 1
ATOM 1477 C CA . PHE A 1 181 ? -25.375 -54.548 -25.497 1.00 46.51 181 PHE A CA 1
ATOM 1478 C C . PHE A 1 181 ? -25.311 -54.354 -23.981 1.00 50.62 181 PHE A C 1
ATOM 1479 O O . PHE A 1 181 ? -26.330 -54.130 -23.321 1.00 47.77 181 PHE A O 1
ATOM 1487 N N . THR A 1 182 ? -24.095 -54.462 -23.434 1.00 45.76 182 THR A N 1
ATOM 1488 C CA . THR A 1 182 ? -23.829 -54.186 -22.033 1.00 45.68 182 THR A CA 1
ATOM 1489 C C . THR A 1 182 ? -23.484 -52.728 -21.783 1.00 51.21 182 THR A C 1
ATOM 1490 O O . THR A 1 182 ? -23.694 -52.230 -20.668 1.00 48.30 182 THR A O 1
ATOM 1494 N N . HIS A 1 183 ? -22.943 -52.034 -22.784 1.00 49.18 183 HIS A N 1
ATOM 1495 C CA . HIS A 1 183 ? -22.467 -50.677 -22.578 1.00 47.96 183 HIS A CA 1
ATOM 1496 C C . HIS A 1 183 ? -22.830 -49.791 -23.767 1.00 49.61 183 HIS A C 1
ATOM 1497 O O . HIS A 1 183 ? -23.000 -50.243 -24.900 1.00 43.46 183 HIS A O 1
ATOM 1504 N N . VAL A 1 184 ? -22.909 -48.503 -23.474 1.00 49.08 184 VAL A N 1
ATOM 1505 C CA . VAL A 1 184 ? -22.929 -47.441 -24.461 1.00 47.72 184 VAL A CA 1
ATOM 1506 C C . VAL A 1 184 ? -21.628 -46.663 -24.310 1.00 43.40 184 VAL A C 1
ATOM 1507 O O . VAL A 1 184 ? -21.227 -46.342 -23.189 1.00 47.59 184 VAL A O 1
ATOM 1511 N N . GLU A 1 185 ? -20.955 -46.375 -25.423 1.00 46.73 185 GLU A N 1
ATOM 1512 C CA . GLU A 1 185 ? -19.770 -45.526 -25.424 1.00 43.25 185 GLU A CA 1
ATOM 1513 C C . GLU A 1 185 ? -20.094 -44.250 -26.187 1.00 48.23 185 GLU A C 1
ATOM 1514 O O . GLU A 1 185 ? -20.480 -44.304 -27.358 1.00 45.79 185 GLU A O 1
ATOM 1520 N N . LEU A 1 186 ? -19.906 -43.108 -25.530 1.00 47.23 186 LEU A N 1
ATOM 1521 C CA . LEU A 1 186 ? -20.333 -41.820 -26.052 1.00 46.68 186 LEU A CA 1
ATOM 1522 C C . LEU A 1 186 ? -19.156 -41.069 -26.646 1.00 47.97 186 LEU A C 1
ATOM 1523 O O . LEU A 1 186 ? -18.137 -40.888 -25.969 1.00 45.83 186 LEU A O 1
ATOM 1528 N N . LEU A 1 187 ? -19.306 -40.618 -27.899 1.00 41.34 187 LEU A N 1
ATOM 1529 C CA . LEU A 1 187 ? -18.319 -39.707 -28.460 1.00 42.09 187 LEU A CA 1
ATOM 1530 C C . LEU A 1 187 ? -18.289 -38.436 -27.609 1.00 42.95 187 LEU A C 1
ATOM 1531 O O . LEU A 1 187 ? -19.290 -38.094 -26.987 1.00 43.08 187 LEU A O 1
ATOM 1536 N N . PRO A 1 188 ? -17.148 -37.710 -27.562 1.00 47.42 188 PRO A N 1
ATOM 1537 C CA . PRO A 1 188 ? -16.946 -36.721 -26.481 1.00 48.57 188 PRO A CA 1
ATOM 1538 C C . PRO A 1 188 ? -18.159 -35.859 -26.156 1.00 51.34 188 PRO A C 1
ATOM 1539 O O . PRO A 1 188 ? -18.777 -35.280 -27.060 1.00 47.06 188 PRO A O 1
ATOM 1543 N N . VAL A 1 189 ? -18.537 -35.790 -24.872 1.00 50.02 189 VAL A N 1
ATOM 1544 C CA . VAL A 1 189 ? -19.617 -34.897 -24.475 1.00 48.11 189 VAL A CA 1
ATOM 1545 C C . VAL A 1 189 ? -19.083 -33.567 -23.978 1.00 49.11 189 VAL A C 1
ATOM 1546 O O . VAL A 1 189 ? -19.856 -32.607 -23.844 1.00 47.64 189 VAL A O 1
ATOM 1550 N N . MET A 1 190 ? -17.785 -33.467 -23.725 1.00 47.32 190 MET A N 1
ATOM 1551 C CA . MET A 1 190 ? -17.230 -32.200 -23.287 1.00 49.29 190 MET A CA 1
ATOM 1552 C C . MET A 1 190 ? -17.464 -31.135 -24.344 1.00 45.78 190 MET A C 1
ATOM 1553 O O . MET A 1 190 ? -17.454 -31.408 -25.545 1.00 56.14 190 MET A O 1
ATOM 1558 N N . GLU A 1 191 ? -17.639 -29.908 -23.882 1.00 44.64 191 GLU A N 1
ATOM 1559 C CA . GLU A 1 191 ? -18.077 -28.829 -24.747 1.00 52.47 191 GLU A CA 1
ATOM 1560 C C . GLU A 1 191 ? -17.085 -28.562 -25.881 1.00 52.11 191 GLU A C 1
ATOM 1561 O O . GLU A 1 191 ? -15.866 -28.515 -25.673 1.00 47.77 191 GLU A O 1
ATOM 1567 N N . HIS A 1 192 ? -17.629 -28.378 -27.095 1.00 49.53 192 HIS A N 1
ATOM 1568 C CA . HIS A 1 192 ? -16.843 -28.153 -28.338 1.00 51.42 192 HIS A CA 1
ATOM 1569 C C . HIS A 1 192 ? -17.591 -27.148 -29.201 1.00 54.05 192 HIS A C 1
ATOM 1570 O O . HIS A 1 192 ? -18.791 -27.344 -29.473 1.00 58.55 192 HIS A O 1
ATOM 1577 N N . PRO A 1 193 ? -16.917 -26.099 -29.681 1.00 60.87 193 PRO A N 1
ATOM 1578 C CA . PRO A 1 193 ? -17.594 -25.136 -30.582 1.00 63.02 193 PRO A CA 1
ATOM 1579 C C . PRO A 1 193 ? -18.063 -25.728 -31.914 1.00 54.85 193 PRO A C 1
ATOM 1580 O O . PRO A 1 193 ? -19.152 -25.381 -32.381 1.00 56.50 193 PRO A O 1
ATOM 1584 N N . TYR A 1 194 ? -17.290 -26.598 -32.552 1.00 54.81 194 TYR A N 1
ATOM 1585 C CA . TYR A 1 194 ? -17.653 -27.124 -33.868 1.00 57.39 194 TYR A CA 1
ATOM 1586 C C . TYR A 1 194 ? -18.352 -28.473 -33.705 1.00 55.40 194 TYR A C 1
ATOM 1587 O O . TYR A 1 194 ? -17.713 -29.474 -33.376 1.00 56.64 194 TYR A O 1
ATOM 1596 N N . TYR A 1 195 ? -19.662 -28.497 -33.958 1.00 54.62 195 TYR A N 1
ATOM 1597 C CA . TYR A 1 195 ? -20.397 -29.756 -33.980 1.00 51.44 195 TYR A CA 1
ATOM 1598 C C . TYR A 1 195 ? -19.738 -30.774 -34.907 1.00 52.67 195 TYR A C 1
ATOM 1599 O O . TYR A 1 195 ? -19.580 -31.942 -34.540 1.00 50.20 195 TYR A O 1
ATOM 1608 N N . GLY A 1 196 ? -19.320 -30.345 -36.106 1.00 60.94 196 GLY A N 1
ATOM 1609 C CA . GLY A 1 196 ? -18.665 -31.220 -37.081 1.00 53.29 196 GLY A CA 1
ATOM 1610 C C . GLY A 1 196 ? -17.336 -31.795 -36.627 1.00 54.87 196 GLY A C 1
ATOM 1611 O O . GLY A 1 196 ? -16.808 -32.699 -37.281 1.00 55.29 196 GLY A O 1
ATOM 1612 N N . SER A 1 197 ? -16.777 -31.286 -35.533 1.00 59.91 197 SER A N 1
ATOM 1613 C CA . SER A 1 197 ? -15.640 -31.918 -34.875 1.00 54.75 197 SER A CA 1
ATOM 1614 C C . SER A 1 197 ? -15.983 -33.266 -34.252 1.00 53.58 197 SER A C 1
ATOM 1615 O O . SER A 1 197 ? -15.067 -34.041 -33.954 1.00 52.04 197 SER A O 1
ATOM 1618 N N . TRP A 1 198 ? -17.276 -33.562 -34.068 1.00 51.86 198 TRP A N 1
ATOM 1619 C CA . TRP A 1 198 ? -17.809 -34.741 -33.389 1.00 49.18 198 TRP A CA 1
ATOM 1620 C C . TRP A 1 198 ? -17.505 -34.711 -31.904 1.00 51.79 198 TRP A C 1
ATOM 1621 O O . TRP A 1 198 ? -17.723 -35.704 -31.211 1.00 52.69 198 TRP A O 1
ATOM 1632 N N . GLY A 1 199 ? -17.017 -33.592 -31.397 1.00 50.88 199 GLY A N 1
ATOM 1633 C CA . GLY A 1 199 ? -16.658 -33.468 -30.012 1.00 50.25 199 GLY A CA 1
ATOM 1634 C C . GLY A 1 199 ? -15.180 -33.576 -29.747 1.00 54.14 199 GLY A C 1
ATOM 1635 O O . GLY A 1 199 ? -14.763 -33.359 -28.609 1.00 56.81 199 GLY A O 1
ATOM 1636 N N . TYR A 1 200 ? -14.369 -33.893 -30.752 1.00 51.08 200 TYR A N 1
ATOM 1637 C CA . TYR A 1 200 ? -12.974 -34.214 -30.487 1.00 52.60 200 TYR A CA 1
ATOM 1638 C C . TYR A 1 200 ? -12.060 -32.996 -30.399 1.00 54.33 200 TYR A C 1
ATOM 1639 O O . TYR A 1 200 ? -10.857 -33.169 -30.178 1.00 55.64 200 TYR A O 1
ATOM 1648 N N . GLN A 1 201 ? -12.569 -31.773 -30.546 1.00 52.42 201 GLN A N 1
ATOM 1649 C CA . GLN A 1 201 ? -11.670 -30.633 -30.353 1.00 62.36 201 GLN A CA 1
ATOM 1650 C C . GLN A 1 201 ? -11.588 -30.259 -28.872 1.00 64.25 201 GLN A C 1
ATOM 1651 O O . GLN A 1 201 ? -10.563 -30.490 -28.211 1.00 62.12 201 GLN A O 1
ATOM 1657 N N . VAL A 1 202 ? -12.674 -29.703 -28.342 1.00 57.32 202 VAL A N 1
ATOM 1658 C CA . VAL A 1 202 ? -12.913 -29.561 -26.898 1.00 52.80 202 VAL A CA 1
ATOM 1659 C C . VAL A 1 202 ? -12.321 -28.262 -26.381 1.00 50.75 202 VAL A C 1
ATOM 1660 O O . VAL A 1 202 ? -11.095 -28.093 -26.297 1.00 50.92 202 VAL A O 1
ATOM 1664 N N . VAL A 1 203 ? -13.224 -27.356 -26.018 1.00 47.43 203 VAL A N 1
ATOM 1665 C CA . VAL A 1 203 ? -12.890 -26.145 -25.291 1.00 53.62 203 VAL A CA 1
ATOM 1666 C C . VAL A 1 203 ? -13.288 -26.231 -23.812 1.00 48.92 203 VAL A C 1
ATOM 1667 O O . VAL A 1 203 ? -12.677 -25.543 -22.978 1.00 51.64 203 VAL A O 1
ATOM 1671 N N . GLY A 1 204 ? -14.264 -27.067 -23.456 1.00 49.33 204 GLY A N 1
ATOM 1672 C CA . GLY A 1 204 ? -14.703 -27.157 -22.068 1.00 50.66 204 GLY A CA 1
ATOM 1673 C C . GLY A 1 204 ? -14.643 -28.545 -21.458 1.00 49.83 204 GLY A C 1
ATOM 1674 O O . GLY A 1 204 ? -15.632 -29.288 -21.487 1.00 46.90 204 GLY A O 1
ATOM 1675 N N . TYR A 1 205 ? -13.486 -28.897 -20.883 1.00 43.07 205 TYR A N 1
ATOM 1676 C CA . TYR A 1 205 ? -13.286 -30.257 -20.388 1.00 49.38 205 TYR A CA 1
ATOM 1677 C C . TYR A 1 205 ? -14.179 -30.591 -19.191 1.00 47.65 205 TYR A C 1
ATOM 1678 O O . TYR A 1 205 ? -14.503 -31.765 -18.989 1.00 46.83 205 TYR A O 1
ATOM 1687 N N . TYR A 1 206 ? -14.587 -29.600 -18.393 1.00 46.74 206 TYR A N 1
ATOM 1688 C CA . TYR A 1 206 ? -15.428 -29.854 -17.224 1.00 48.19 206 TYR A CA 1
ATOM 1689 C C . TYR A 1 206 ? -16.900 -29.578 -17.495 1.00 46.52 206 TYR A C 1
ATOM 1690 O O . TYR A 1 206 ? -17.706 -29.572 -16.561 1.00 45.85 206 TYR A O 1
ATOM 1699 N N . ALA A 1 207 ? -17.268 -29.358 -18.748 1.00 49.58 207 ALA A N 1
ATOM 1700 C CA . ALA A 1 207 ? -18.605 -28.878 -19.096 1.00 48.06 207 ALA A CA 1
ATOM 1701 C C . ALA A 1 207 ? -19.242 -29.852 -20.068 1.00 45.93 207 ALA A C 1
ATOM 1702 O O . ALA A 1 207 ? -18.786 -29.957 -21.217 1.00 45.32 207 ALA A O 1
ATOM 1704 N N . PRO A 1 208 ? -20.278 -30.592 -19.668 1.00 52.83 208 PRO A N 1
ATOM 1705 C CA . PRO A 1 208 ? -20.908 -31.551 -20.596 1.00 47.24 208 PRO A CA 1
ATOM 1706 C C . PRO A 1 208 ? -21.591 -30.907 -21.779 1.00 55.57 208 PRO A C 1
ATOM 1707 O O . PRO A 1 208 ? -21.959 -31.638 -22.706 1.00 59.59 208 PRO A O 1
ATOM 1711 N N . THR A 1 209 ? -21.799 -29.594 -21.754 1.00 51.67 209 THR A N 1
ATOM 1712 C CA . THR A 1 209 ? -22.379 -28.762 -22.821 1.00 71.58 209 THR A CA 1
ATOM 1713 C C . THR A 1 209 ? -23.601 -28.040 -22.310 1.00 82.10 209 THR A C 1
ATOM 1714 O O . THR A 1 209 ? -23.862 -27.963 -21.092 1.00 67.00 209 THR A O 1
ATOM 1718 N N . PHE A 1 210 ? -24.379 -27.575 -23.318 1.00 68.11 210 PHE A N 1
ATOM 1719 C CA . PHE A 1 210 ? -25.800 -27.290 -23.179 1.00 75.43 210 PHE A CA 1
ATOM 1720 C C . PHE A 1 210 ? -26.532 -27.683 -24.468 1.00 67.08 210 PHE A C 1
ATOM 1721 O O . PHE A 1 210 ? -27.716 -27.372 -24.625 1.00 70.74 210 PHE A O 1
ATOM 1729 N N . ARG A 1 211 ? -25.867 -28.427 -25.357 1.00 68.82 211 ARG A N 1
ATOM 1730 C CA . ARG A 1 211 ? -26.413 -28.810 -26.661 1.00 67.03 211 ARG A CA 1
ATOM 1731 C C . ARG A 1 211 ? -27.507 -29.872 -26.543 1.00 66.48 211 ARG A C 1
ATOM 1732 O O . ARG A 1 211 ? -28.474 -29.865 -27.314 1.00 63.46 211 ARG A O 1
ATOM 1740 N N . TYR A 1 212 ? -27.366 -30.800 -25.600 1.00 57.19 212 TYR A N 1
ATOM 1741 C CA . TYR A 1 212 ? -28.394 -31.789 -25.310 1.00 56.30 212 TYR A CA 1
ATOM 1742 C C . TYR A 1 212 ? -29.087 -31.550 -23.966 1.00 57.54 212 TYR A C 1
ATOM 1743 O O . TYR A 1 212 ? -29.893 -32.387 -23.538 1.00 55.01 212 TYR A O 1
ATOM 1752 N N . GLY A 1 213 ? -28.782 -30.441 -23.284 1.00 55.35 213 GLY A N 1
ATOM 1753 C CA . GLY A 1 213 ? -29.332 -30.148 -21.980 1.00 52.56 213 GLY A CA 1
ATOM 1754 C C . GLY A 1 213 ? -28.254 -29.674 -21.017 1.00 58.97 213 GLY A C 1
ATOM 1755 O O . GLY A 1 213 ? -27.148 -29.313 -21.413 1.00 55.93 213 GLY A O 1
ATOM 1756 N N . SER A 1 214 ? -28.597 -29.699 -19.736 1.00 54.85 214 SER A N 1
ATOM 1757 C CA . SER A 1 214 ? -27.761 -29.180 -18.661 1.00 55.75 214 SER A CA 1
ATOM 1758 C C . SER A 1 214 ? -26.908 -30.293 -18.060 1.00 52.84 214 SER A C 1
ATOM 1759 O O . SER A 1 214 ? -27.125 -31.479 -18.324 1.00 52.51 214 SER A O 1
ATOM 1762 N N . PRO A 1 215 ? -25.919 -29.944 -17.216 1.00 55.14 215 PRO A N 1
ATOM 1763 C CA . PRO A 1 215 ? -25.182 -30.994 -16.476 1.00 47.51 215 PRO A CA 1
ATOM 1764 C C . PRO A 1 215 ? -26.069 -32.017 -15.795 1.00 48.12 215 PRO A C 1
ATOM 1765 O O . PRO A 1 215 ? -25.773 -33.215 -15.849 1.00 50.43 215 PRO A O 1
ATOM 1769 N N . GLN A 1 216 ? -27.152 -31.577 -15.152 1.00 51.80 216 GLN A N 1
ATOM 1770 C CA . GLN A 1 216 ? -28.061 -32.504 -14.488 1.00 51.46 216 GLN A CA 1
ATOM 1771 C C . GLN A 1 216 ? -28.890 -33.317 -15.478 1.00 49.43 216 GLN A C 1
ATOM 1772 O O . GLN A 1 216 ? -29.407 -34.375 -15.105 1.00 51.18 216 GLN A O 1
ATOM 1778 N N . ASP A 1 217 ? -29.049 -32.853 -16.722 1.00 51.56 217 ASP A N 1
ATOM 1779 C CA . ASP A 1 217 ? -29.750 -33.679 -17.705 1.00 49.24 217 ASP A CA 1
ATOM 1780 C C . ASP A 1 217 ? -28.919 -34.888 -18.094 1.00 47.70 217 ASP A C 1
ATOM 1781 O O . ASP A 1 217 ? -29.446 -35.995 -18.242 1.00 48.63 217 ASP A O 1
ATOM 1786 N N . LEU A 1 218 ? -27.619 -34.694 -18.272 1.00 49.57 218 LEU A N 1
ATOM 1787 C CA . LEU A 1 218 ? -26.738 -35.816 -18.568 1.00 48.46 218 LEU A CA 1
ATOM 1788 C C . LEU A 1 218 ? -26.611 -36.760 -17.365 1.00 48.29 218 LEU A C 1
ATOM 1789 O O . LEU A 1 218 ? -26.584 -37.989 -17.527 1.00 46.08 218 LEU A O 1
ATOM 1794 N N . MET A 1 219 ? -26.534 -36.207 -16.150 1.00 44.16 219 MET A N 1
ATOM 1795 C CA . MET A 1 219 ? -26.580 -37.047 -14.957 1.00 46.34 219 MET A CA 1
ATOM 1796 C C . MET A 1 219 ? -27.841 -37.911 -14.924 1.00 48.62 219 MET A C 1
ATOM 1797 O O . MET A 1 219 ? -27.779 -39.105 -14.589 1.00 47.05 219 MET A O 1
ATOM 1802 N N . TYR A 1 220 ? -28.998 -37.326 -15.248 1.00 44.42 220 TYR A N 1
ATOM 1803 C CA . TYR A 1 220 ? -30.223 -38.115 -15.311 1.00 44.87 220 TYR A CA 1
ATOM 1804 C C . TYR A 1 220 ? -30.098 -39.234 -16.342 1.00 49.52 220 TYR A C 1
ATOM 1805 O O . TYR A 1 220 ? -30.572 -40.355 -16.112 1.00 46.52 220 TYR A O 1
ATOM 1814 N N . LEU A 1 221 ? -29.475 -38.938 -17.494 1.00 50.16 221 LEU A N 1
ATOM 1815 C CA . LEU A 1 221 ? -29.288 -39.949 -18.534 1.00 46.61 221 LEU A CA 1
ATOM 1816 C C . LEU A 1 221 ? -28.439 -41.104 -18.025 1.00 45.07 221 LEU A C 1
ATOM 1817 O O . LEU A 1 221 ? -28.774 -42.278 -18.230 1.00 46.49 221 LEU A O 1
ATOM 1822 N N . ILE A 1 222 ? -27.331 -40.787 -17.353 1.00 43.22 222 ILE A N 1
ATOM 1823 C CA . ILE A 1 222 ? -26.452 -41.827 -16.818 1.00 47.88 222 ILE A CA 1
ATOM 1824 C C . ILE A 1 222 ? -27.122 -42.573 -15.656 1.00 47.39 222 ILE A C 1
ATOM 1825 O O . ILE A 1 222 ? -27.074 -43.805 -15.588 1.00 48.02 222 ILE A O 1
ATOM 1830 N N . ASP A 1 223 ? -27.743 -41.839 -14.726 1.00 48.54 223 ASP A N 1
ATOM 1831 C CA . ASP A 1 223 ? -28.566 -42.445 -13.675 1.00 48.03 223 ASP A CA 1
ATOM 1832 C C . ASP A 1 223 ? -29.595 -43.417 -14.242 1.00 49.89 223 ASP A C 1
ATOM 1833 O O . ASP A 1 223 ? -29.790 -44.515 -13.711 1.00 50.08 223 ASP A O 1
ATOM 1838 N N . TYR A 1 224 ? -30.271 -43.017 -15.321 1.00 51.91 224 TYR A N 1
ATOM 1839 C CA . TYR A 1 224 ? -31.342 -43.824 -15.894 1.00 50.80 224 TYR A CA 1
ATOM 1840 C C . TYR A 1 224 ? -30.791 -45.083 -16.559 1.00 49.77 224 TYR A C 1
ATOM 1841 O O . TYR A 1 224 ? -31.366 -46.166 -16.421 1.00 51.37 224 TYR A O 1
ATOM 1850 N N . LEU A 1 225 ? -29.688 -44.957 -17.296 1.00 51.49 225 LEU A N 1
ATOM 1851 C CA . LEU A 1 225 ? -29.104 -46.123 -17.945 1.00 47.64 225 LEU A CA 1
ATOM 1852 C C . LEU A 1 225 ? -28.586 -47.111 -16.912 1.00 47.02 225 LEU A C 1
ATOM 1853 O O . LEU A 1 225 ? -28.717 -48.329 -17.084 1.00 46.02 225 LEU A O 1
ATOM 1858 N N . HIS A 1 226 ? -28.006 -46.595 -15.823 1.00 52.66 226 HIS A N 1
ATOM 1859 C CA . HIS A 1 226 ? -27.486 -47.446 -14.752 1.00 48.43 226 HIS A CA 1
ATOM 1860 C C . HIS A 1 226 ? -28.584 -48.294 -14.126 1.00 48.84 226 HIS A C 1
ATOM 1861 O O . HIS A 1 226 ? -28.390 -49.491 -13.890 1.00 46.69 226 HIS A O 1
ATOM 1868 N N . GLN A 1 227 ? -29.759 -47.703 -13.889 1.00 49.45 227 GLN A N 1
ATOM 1869 C CA . GLN A 1 227 ? -30.872 -48.459 -13.330 1.00 49.54 227 GLN A CA 1
ATOM 1870 C C . GLN A 1 227 ? -31.471 -49.444 -14.321 1.00 50.43 227 GLN A C 1
ATOM 1871 O O . GLN A 1 227 ? -32.142 -50.392 -13.909 1.00 55.51 227 GLN A O 1
ATOM 1877 N N . ARG A 1 228 ? -31.262 -49.248 -15.611 1.00 52.08 228 ARG A N 1
ATOM 1878 C CA . ARG A 1 228 ? -31.695 -50.234 -16.584 1.00 50.94 228 ARG A CA 1
ATOM 1879 C C . ARG A 1 228 ? -30.597 -51.232 -16.932 1.00 49.55 228 ARG A C 1
ATOM 1880 O O . ARG A 1 228 ? -30.738 -51.968 -17.912 1.00 51.81 228 ARG A O 1
ATOM 1888 N N . GLY A 1 229 ? -29.514 -51.276 -16.153 1.00 48.15 229 GLY A N 1
ATOM 1889 C CA . GLY A 1 229 ? -28.491 -52.287 -16.330 1.00 42.79 229 GLY A CA 1
ATOM 1890 C C . GLY A 1 229 ? -27.486 -52.029 -17.429 1.00 49.55 229 GLY A C 1
ATOM 1891 O O . GLY A 1 229 ? -26.821 -52.970 -17.870 1.00 53.12 229 GLY A O 1
ATOM 1892 N N . ILE A 1 230 ? -27.330 -50.779 -17.862 1.00 46.46 230 ILE A N 1
ATOM 1893 C CA . ILE A 1 230 ? -26.473 -50.401 -18.974 1.00 44.03 230 ILE A CA 1
ATOM 1894 C C . ILE A 1 230 ? -25.353 -49.509 -18.448 1.00 45.82 230 ILE A C 1
ATOM 1895 O O . ILE A 1 230 ? -25.615 -48.536 -17.731 1.00 47.19 230 ILE A O 1
ATOM 1900 N N . GLY A 1 231 ? -24.094 -49.841 -18.805 1.00 46.43 231 GLY A N 1
ATOM 1901 C CA . GLY A 1 231 ? -22.964 -48.997 -18.461 1.00 44.34 231 GLY A CA 1
ATOM 1902 C C . GLY A 1 231 ? -22.714 -47.879 -19.478 1.00 48.42 231 GLY A C 1
ATOM 1903 O O . GLY A 1 231 ? -23.200 -47.921 -20.610 1.00 48.25 231 GLY A O 1
ATOM 1904 N N . VAL A 1 232 ? -21.944 -46.866 -19.066 1.00 47.14 232 VAL A N 1
ATOM 1905 C CA . VAL A 1 232 ? -21.646 -45.706 -19.908 1.00 47.30 232 VAL A CA 1
ATOM 1906 C C . VAL A 1 232 ? -20.136 -45.475 -19.940 1.00 48.00 232 VAL A C 1
ATOM 1907 O O . VAL A 1 232 ? -19.496 -45.394 -18.885 1.00 48.60 232 VAL A O 1
ATOM 1911 N N . ILE A 1 233 ? -19.569 -45.359 -21.146 1.00 45.38 233 ILE A N 1
ATOM 1912 C CA . ILE A 1 233 ? -18.150 -45.057 -21.335 1.00 44.00 233 ILE A CA 1
ATOM 1913 C C . ILE A 1 233 ? -18.033 -43.745 -22.088 1.00 46.69 233 ILE A C 1
ATOM 1914 O O . ILE A 1 233 ? -18.669 -43.571 -23.136 1.00 48.22 233 ILE A O 1
ATOM 1919 N N . LEU A 1 234 ? -17.217 -42.830 -21.575 1.00 46.67 234 LEU A N 1
ATOM 1920 C CA . LEU A 1 234 ? -17.027 -41.526 -22.207 1.00 48.26 234 LEU A CA 1
ATOM 1921 C C . LEU A 1 234 ? -15.716 -41.490 -22.986 1.00 47.53 234 LEU A C 1
ATOM 1922 O O . LEU A 1 234 ? -14.650 -41.797 -22.442 1.00 48.27 234 LEU A O 1
ATOM 1927 N N . ASP A 1 235 ? -15.791 -41.107 -24.255 1.00 48.25 235 ASP A N 1
ATOM 1928 C CA . ASP A 1 235 ? -14.569 -40.738 -24.952 1.00 50.71 235 ASP A CA 1
ATOM 1929 C C . ASP A 1 235 ? -13.980 -39.510 -24.270 1.00 47.05 235 ASP A C 1
ATOM 1930 O O . ASP A 1 235 ? -14.697 -38.580 -23.910 1.00 46.66 235 ASP A O 1
ATOM 1935 N N . TRP A 1 236 ? -12.674 -39.518 -24.079 1.00 46.27 236 TRP A N 1
ATOM 1936 C CA . TRP A 1 236 ? -11.986 -38.476 -23.341 1.00 42.38 236 TRP A CA 1
ATOM 1937 C C . TRP A 1 236 ? -10.750 -38.090 -24.139 1.00 50.44 236 TRP A C 1
ATOM 1938 O O . TRP A 1 236 ? -10.089 -38.963 -24.718 1.00 45.41 236 TRP A O 1
ATOM 1949 N N . VAL A 1 237 ? -10.449 -36.792 -24.185 1.00 45.77 237 VAL A N 1
ATOM 1950 C CA . VAL A 1 237 ? -9.507 -36.285 -25.186 1.00 47.40 237 VAL A CA 1
ATOM 1951 C C . VAL A 1 237 ? -8.362 -35.524 -24.521 1.00 47.56 237 VAL A C 1
ATOM 1952 O O . VAL A 1 237 ? -8.258 -34.295 -24.664 1.00 48.45 237 VAL A O 1
ATOM 1956 N N . PRO A 1 238 ? -7.457 -36.218 -23.827 1.00 47.85 238 PRO A N 1
ATOM 1957 C CA . PRO A 1 238 ? -6.288 -35.559 -23.227 1.00 50.48 238 PRO A CA 1
ATOM 1958 C C . PRO A 1 238 ? -5.134 -35.292 -24.188 1.00 57.04 238 PRO A C 1
ATOM 1959 O O . PRO A 1 238 ? -4.152 -34.655 -23.783 1.00 56.34 238 PRO A O 1
ATOM 1963 N N . SER A 1 239 ? -5.205 -35.751 -25.441 1.00 52.21 239 SER A N 1
ATOM 1964 C CA . SER A 1 239 ? -4.068 -35.646 -26.347 1.00 51.62 239 SER A CA 1
ATOM 1965 C C . SER A 1 239 ? -3.925 -34.276 -26.994 1.00 55.54 239 SER A C 1
ATOM 1966 O O . SER A 1 239 ? -2.865 -34.003 -27.572 1.00 57.65 239 SER A O 1
ATOM 1969 N N . HIS A 1 240 ? -4.950 -33.427 -26.929 1.00 51.97 240 HIS A N 1
ATOM 1970 C CA . HIS A 1 240 ? -4.933 -32.122 -27.587 1.00 59.42 240 HIS A CA 1
ATOM 1971 C C . HIS A 1 240 ? -6.260 -31.434 -27.327 1.00 56.74 240 HIS A C 1
ATOM 1972 O O . HIS A 1 240 ? -7.283 -32.090 -27.126 1.00 57.29 240 HIS A O 1
ATOM 1979 N N . PHE A 1 241 ? -6.244 -30.105 -27.397 1.00 61.39 241 PHE A N 1
ATOM 1980 C CA . PHE A 1 241 ? -7.438 -29.297 -27.207 1.00 57.31 241 PHE A CA 1
ATOM 1981 C C . PHE A 1 241 ? -7.678 -28.419 -28.427 1.00 57.62 241 PHE A C 1
ATOM 1982 O O . PHE A 1 241 ? -6.766 -28.138 -29.209 1.00 56.67 241 PHE A O 1
ATOM 1990 N N . ALA A 1 242 ? -8.929 -27.984 -28.564 1.00 59.90 242 ALA A N 1
ATOM 1991 C CA . ALA A 1 242 ? -9.344 -27.115 -29.658 1.00 60.66 242 ALA A CA 1
ATOM 1992 C C . ALA A 1 242 ? -8.487 -25.854 -29.727 1.00 66.45 242 ALA A C 1
ATOM 1993 O O . ALA A 1 242 ? -8.144 -25.257 -28.698 1.00 61.57 242 ALA A O 1
ATOM 1995 N N . ALA A 1 243 ? -8.183 -25.425 -30.958 1.00 67.27 243 ALA A N 1
ATOM 1996 C CA . ALA A 1 243 ? -7.350 -24.255 -31.213 1.00 67.87 243 ALA A CA 1
ATOM 1997 C C . ALA A 1 243 ? -8.128 -22.940 -31.205 1.00 68.32 243 ALA A C 1
ATOM 1998 O O . ALA A 1 243 ? -7.532 -21.887 -31.445 1.00 73.02 243 ALA A O 1
ATOM 2000 N N . ASP A 1 244 ? -9.421 -22.983 -30.899 1.00 70.84 244 ASP A N 1
ATOM 2001 C CA . ASP A 1 244 ? -10.277 -21.802 -30.864 1.00 77.39 244 ASP A CA 1
ATOM 2002 C C . ASP A 1 244 ? -9.655 -20.680 -30.024 1.00 78.14 244 ASP A C 1
ATOM 2003 O O . ASP A 1 244 ? -9.037 -20.950 -28.986 1.00 78.23 244 ASP A O 1
ATOM 2008 N N . PRO A 1 245 ? -9.835 -19.412 -30.414 1.00 82.94 245 PRO A N 1
ATOM 2009 C CA . PRO A 1 245 ? -9.200 -18.310 -29.663 1.00 77.85 245 PRO A CA 1
ATOM 2010 C C . PRO A 1 245 ? -9.704 -18.129 -28.238 1.00 77.57 245 PRO A C 1
ATOM 2011 O O . PRO A 1 245 ? -8.974 -17.568 -27.410 1.00 77.04 245 PRO A O 1
ATOM 2015 N N . GLN A 1 246 ? -10.931 -18.539 -27.920 1.00 77.05 246 GLN A N 1
ATOM 2016 C CA . GLN A 1 246 ? -11.434 -18.302 -26.570 1.00 79.52 246 GLN A CA 1
ATOM 2017 C C . GLN A 1 246 ? -11.157 -19.457 -25.617 1.00 77.74 246 GLN A C 1
ATOM 2018 O O . GLN A 1 246 ? -11.300 -19.280 -24.399 1.00 75.71 246 GLN A O 1
ATOM 2024 N N . GLY A 1 247 ? -10.759 -20.619 -26.136 1.00 74.25 247 GLY A N 1
ATOM 2025 C CA . GLY A 1 247 ? -10.380 -21.743 -25.304 1.00 66.21 247 GLY A CA 1
ATOM 2026 C C . GLY A 1 247 ? -9.013 -21.630 -24.660 1.00 64.02 247 GLY A C 1
ATOM 2027 O O . GLY A 1 247 ? -8.585 -20.544 -24.268 1.00 68.67 247 GLY A O 1
ATOM 2028 N N . LEU A 1 248 ? -8.305 -22.750 -24.568 1.00 63.23 248 LEU A N 1
ATOM 2029 C CA . LEU A 1 248 ? -7.120 -22.822 -23.725 1.00 65.24 248 LEU A CA 1
ATOM 2030 C C . LEU A 1 248 ? -5.879 -22.205 -24.358 1.00 63.66 248 LEU A C 1
ATOM 2031 O O . LEU A 1 248 ? -4.899 -21.964 -23.637 1.00 68.27 248 LEU A O 1
ATOM 2036 N N . VAL A 1 249 ? -5.896 -21.956 -25.673 1.00 66.42 249 VAL A N 1
ATOM 2037 C CA . VAL A 1 249 ? -4.697 -21.515 -26.387 1.00 67.29 249 VAL A CA 1
ATOM 2038 C C . VAL A 1 249 ? -4.160 -20.235 -25.764 1.00 64.34 249 VAL A C 1
ATOM 2039 O O . VAL A 1 249 ? -4.925 -19.329 -25.399 1.00 60.95 249 VAL A O 1
ATOM 2043 N N . PHE A 1 250 ? -2.830 -20.159 -25.642 1.00 67.46 250 PHE A N 1
ATOM 2044 C CA . PHE A 1 250 ? -2.191 -19.009 -25.020 1.00 70.70 250 PHE A CA 1
ATOM 2045 C C . PHE A 1 250 ? -2.658 -19.015 -23.571 1.00 72.60 250 PHE A C 1
ATOM 2046 O O . PHE A 1 250 ? -2.187 -19.828 -22.763 1.00 79.67 250 PHE A O 1
ATOM 2054 N N . PHE A 1 251 ? -3.622 -18.144 -23.276 1.00 70.02 251 PHE A N 1
ATOM 2055 C CA . PHE A 1 251 ? -4.499 -18.083 -22.098 1.00 63.13 251 PHE A CA 1
ATOM 2056 C C . PHE A 1 251 ? -4.092 -16.963 -21.166 1.00 59.31 251 PHE A C 1
ATOM 2057 O O . PHE A 1 251 ? -4.933 -16.136 -20.809 1.00 63.08 251 PHE A O 1
ATOM 2065 N N . ASP A 1 252 ? -2.833 -16.935 -20.739 1.00 59.31 252 ASP A N 1
ATOM 2066 C CA . ASP A 1 252 ? -2.355 -15.883 -19.851 1.00 63.50 252 ASP A CA 1
ATOM 2067 C C . ASP A 1 252 ? -1.303 -15.001 -20.528 1.00 67.98 252 ASP A C 1
ATOM 2068 O O . ASP A 1 252 ? -0.492 -14.360 -19.845 1.00 69.83 252 ASP A O 1
ATOM 2073 N N . GLY A 1 253 ? -1.316 -14.952 -21.868 1.00 69.97 253 GLY A N 1
ATOM 2074 C CA . GLY A 1 253 ? -0.339 -14.236 -22.667 1.00 72.09 253 GLY A CA 1
ATOM 2075 C C . GLY A 1 253 ? 0.903 -15.023 -23.022 1.00 70.92 253 GLY A C 1
ATOM 2076 O O . GLY A 1 253 ? 1.854 -14.440 -23.554 1.00 74.62 253 GLY A O 1
ATOM 2077 N N . THR A 1 254 ? 0.946 -16.315 -22.705 1.00 68.93 254 THR A N 1
ATOM 2078 C CA . THR A 1 254 ? 2.093 -17.169 -22.969 1.00 68.51 254 THR A CA 1
ATOM 2079 C C . THR A 1 254 ? 1.577 -18.543 -23.349 1.00 68.34 254 THR A C 1
ATOM 2080 O O . THR A 1 254 ? 0.370 -18.787 -23.376 1.00 66.47 254 THR A O 1
ATOM 2084 N N . THR A 1 255 ? 2.508 -19.447 -23.634 1.00 66.31 255 THR A N 1
ATOM 2085 C CA . THR A 1 255 ? 2.192 -20.866 -23.762 1.00 71.33 255 THR A CA 1
ATOM 2086 C C . THR A 1 255 ? 1.944 -21.432 -22.361 1.00 71.27 255 THR A C 1
ATOM 2087 O O . THR A 1 255 ? 2.884 -21.732 -21.619 1.00 71.72 255 THR A O 1
ATOM 2091 N N . LEU A 1 256 ? 0.669 -21.549 -21.978 1.00 69.02 256 LEU A N 1
ATOM 2092 C CA . LEU A 1 256 ? 0.292 -22.093 -20.676 1.00 64.81 256 LEU A CA 1
ATOM 2093 C C . LEU A 1 256 ? -0.074 -23.575 -20.777 1.00 64.15 256 LEU A C 1
ATOM 2094 O O . LEU A 1 256 ? 0.690 -24.431 -20.328 1.00 62.66 256 LEU A O 1
ATOM 2099 N N . PHE A 1 257 ? -1.230 -23.899 -21.370 1.00 61.72 257 PHE A N 1
ATOM 2100 C CA . PHE A 1 257 ? -1.646 -25.297 -21.506 1.00 60.85 257 PHE A CA 1
ATOM 2101 C C . PHE A 1 257 ? -0.856 -26.074 -22.570 1.00 66.87 257 PHE A C 1
ATOM 2102 O O . PHE A 1 257 ? -0.754 -27.306 -22.464 1.00 60.49 257 PHE A O 1
ATOM 2110 N N . GLU A 1 258 ? -0.312 -25.400 -23.589 1.00 64.24 258 GLU A N 1
ATOM 2111 C CA . GLU A 1 258 ? 0.482 -26.040 -24.633 1.00 69.15 258 GLU A CA 1
ATOM 2112 C C . GLU A 1 258 ? 1.979 -25.822 -24.396 1.00 72.87 258 GLU A C 1
ATOM 2113 O O . GLU A 1 258 ? 2.394 -25.060 -23.518 1.00 72.48 258 GLU A O 1
ATOM 2119 N N . TYR A 1 259 ? 2.788 -26.505 -25.211 1.00 76.56 259 TYR A N 1
ATOM 2120 C CA . TYR A 1 259 ? 4.244 -26.498 -25.077 1.00 79.70 259 TYR A CA 1
ATOM 2121 C C . TYR A 1 259 ? 4.840 -25.118 -25.358 1.00 84.90 259 TYR A C 1
ATOM 2122 O O . TYR A 1 259 ? 4.297 -24.329 -26.137 1.00 82.34 259 TYR A O 1
ATOM 2131 N N . ASP A 1 260 ? 5.993 -24.845 -24.738 1.00 86.82 260 ASP A N 1
ATOM 2132 C CA . ASP A 1 260 ? 6.717 -23.598 -24.954 1.00 92.87 260 ASP A CA 1
ATOM 2133 C C . ASP A 1 260 ? 7.717 -23.756 -26.090 1.00 106.99 260 ASP A C 1
ATOM 2134 O O . ASP A 1 260 ? 8.236 -24.849 -26.336 1.00 111.32 260 ASP A O 1
ATOM 2139 N N . ASP A 1 261 ? 8.028 -22.560 -26.809 1.00 117.73 261 ASP A N 1
ATOM 2140 C CA . ASP A 1 261 ? 8.794 -22.418 -28.043 1.00 127.93 261 ASP A CA 1
ATOM 2141 C C . ASP A 1 261 ? 10.296 -22.328 -27.770 1.00 132.19 261 ASP A C 1
ATOM 2142 O O . ASP A 1 261 ? 10.719 -21.750 -26.763 1.00 128.86 261 ASP A O 1
ATOM 2147 N N . PRO A 1 262 ? 11.118 -22.924 -28.661 1.00 140.39 262 PRO A N 1
ATOM 2148 C CA . PRO A 1 262 ? 12.565 -22.650 -28.648 1.00 143.51 262 PRO A CA 1
ATOM 2149 C C . PRO A 1 262 ? 12.923 -21.348 -29.357 1.00 146.17 262 PRO A C 1
ATOM 2150 O O . PRO A 1 262 ? 12.049 -20.502 -29.572 1.00 146.12 262 PRO A O 1
ATOM 2154 N N . LYS A 1 263 ? 14.196 -21.163 -29.710 1.00 148.06 263 LYS A N 1
ATOM 2155 C CA . LYS A 1 263 ? 14.592 -19.995 -30.489 1.00 149.08 263 LYS A CA 1
ATOM 2156 C C . LYS A 1 263 ? 14.103 -20.153 -31.925 1.00 153.81 263 LYS A C 1
ATOM 2157 O O . LYS A 1 263 ? 14.205 -21.233 -32.516 1.00 153.38 263 LYS A O 1
ATOM 2163 N N . MET A 1 264 ? 13.537 -19.079 -32.481 1.00 155.83 264 MET A N 1
ATOM 2164 C CA . MET A 1 264 ? 12.686 -19.219 -33.660 1.00 156.90 264 MET A CA 1
ATOM 2165 C C . MET A 1 264 ? 12.956 -18.130 -34.692 1.00 159.87 264 MET A C 1
ATOM 2166 O O . MET A 1 264 ? 12.024 -17.559 -35.266 1.00 162.01 264 MET A O 1
ATOM 2171 N N . ARG A 1 265 ? 14.226 -17.826 -34.961 1.00 160.17 265 ARG A N 1
ATOM 2172 C CA . ARG A 1 265 ? 14.552 -17.094 -36.184 1.00 160.24 265 ARG A CA 1
ATOM 2173 C C . ARG A 1 265 ? 14.807 -18.163 -37.237 1.00 161.11 265 ARG A C 1
ATOM 2174 O O . ARG A 1 265 ? 15.925 -18.657 -37.402 1.00 159.20 265 ARG A O 1
ATOM 2182 N N . TYR A 1 266 ? 13.738 -18.528 -37.943 1.00 162.81 266 TYR A N 1
ATOM 2183 C CA . TYR A 1 266 ? 13.671 -19.737 -38.772 1.00 161.75 266 TYR A CA 1
ATOM 2184 C C . TYR A 1 266 ? 13.877 -20.889 -37.786 1.00 162.97 266 TYR A C 1
ATOM 2185 O O . TYR A 1 266 ? 13.247 -20.840 -36.718 1.00 161.24 266 TYR A O 1
ATOM 2194 N N . HIS A 1 267 ? 14.700 -21.912 -38.100 1.00 163.21 267 HIS A N 1
ATOM 2195 C CA . HIS A 1 267 ? 14.871 -23.080 -37.223 1.00 161.60 267 HIS A CA 1
ATOM 2196 C C . HIS A 1 267 ? 13.567 -23.882 -37.252 1.00 163.29 267 HIS A C 1
ATOM 2197 O O . HIS A 1 267 ? 12.482 -23.291 -37.154 1.00 163.65 267 HIS A O 1
ATOM 2204 N N . PRO A 1 268 ? 13.615 -25.231 -37.444 1.00 163.22 268 PRO A N 1
ATOM 2205 C CA . PRO A 1 268 ? 12.366 -26.015 -37.468 1.00 160.93 268 PRO A CA 1
ATOM 2206 C C . PRO A 1 268 ? 11.415 -25.688 -36.322 1.00 159.90 268 PRO A C 1
ATOM 2207 O O . PRO A 1 268 ? 11.543 -26.220 -35.215 1.00 158.63 268 PRO A O 1
ATOM 2211 N N . ASP A 1 269 ? 10.457 -24.797 -36.594 1.00 160.13 269 ASP A N 1
ATOM 2212 C CA . ASP A 1 269 ? 9.475 -24.337 -35.615 1.00 159.29 269 ASP A CA 1
ATOM 2213 C C . ASP A 1 269 ? 8.579 -25.478 -35.140 1.00 157.58 269 ASP A C 1
ATOM 2214 O O . ASP A 1 269 ? 7.485 -25.682 -35.678 1.00 156.04 269 ASP A O 1
ATOM 2219 N N . TRP A 1 270 ? 9.033 -26.234 -34.141 1.00 155.67 270 TRP A N 1
ATOM 2220 C CA . TRP A 1 270 ? 8.207 -27.248 -33.499 1.00 149.70 270 TRP A CA 1
ATOM 2221 C C . TRP A 1 270 ? 7.701 -26.692 -32.176 1.00 143.51 270 TRP A C 1
ATOM 2222 O O . TRP A 1 270 ? 8.494 -26.274 -31.324 1.00 144.14 270 TRP A O 1
ATOM 2233 N N . GLY A 1 271 ? 6.384 -26.666 -32.023 1.00 136.43 271 GLY A N 1
ATOM 2234 C CA . GLY A 1 271 ? 5.783 -26.193 -30.796 1.00 130.00 271 GLY A CA 1
ATOM 2235 C C . GLY A 1 271 ? 4.307 -26.518 -30.693 1.00 124.04 271 GLY A C 1
ATOM 2236 O O . GLY A 1 271 ? 3.586 -26.499 -31.699 1.00 124.53 271 GLY A O 1
ATOM 2237 N N . THR A 1 272 ? 3.858 -26.825 -29.469 1.00 108.44 272 THR A N 1
ATOM 2238 C CA . THR A 1 272 ? 2.446 -26.882 -29.081 1.00 99.95 272 THR A CA 1
ATOM 2239 C C . THR A 1 272 ? 1.673 -28.080 -29.634 1.00 100.53 272 THR A C 1
ATOM 2240 O O . THR A 1 272 ? 2.235 -29.168 -29.836 1.00 100.51 272 THR A O 1
ATOM 2244 N N . TYR A 1 273 ? 0.364 -27.856 -29.842 1.00 96.70 273 TYR A N 1
ATOM 2245 C CA . TYR A 1 273 ? -0.666 -28.815 -30.255 1.00 95.43 273 TYR A CA 1
ATOM 2246 C C . TYR A 1 273 ? -1.089 -29.730 -29.101 1.00 83.59 273 TYR A C 1
ATOM 2247 O O . TYR A 1 273 ? -2.224 -29.642 -28.616 1.00 67.46 273 TYR A O 1
ATOM 2256 N N . VAL A 1 274 ? -0.200 -30.584 -28.615 1.00 76.79 274 VAL A N 1
ATOM 2257 C CA . VAL A 1 274 ? -0.588 -31.376 -27.462 1.00 78.20 274 VAL A CA 1
ATOM 2258 C C . VAL A 1 274 ? -0.608 -30.510 -26.194 1.00 70.39 274 VAL A C 1
ATOM 2259 O O . VAL A 1 274 ? -0.246 -29.323 -26.207 1.00 62.57 274 VAL A O 1
ATOM 2263 N N . PHE A 1 275 ? -1.107 -31.083 -25.109 1.00 62.25 275 PHE A N 1
ATOM 2264 C CA . PHE A 1 275 ? -0.923 -30.490 -23.796 1.00 65.38 275 PHE A CA 1
ATOM 2265 C C . PHE A 1 275 ? 0.534 -30.599 -23.381 1.00 63.36 275 PHE A C 1
ATOM 2266 O O . PHE A 1 275 ? 1.226 -31.566 -23.716 1.00 62.43 275 PHE A O 1
ATOM 2274 N N . ASP A 1 276 ? 0.994 -29.603 -22.628 1.00 59.87 276 ASP A N 1
ATOM 2275 C CA . ASP A 1 276 ? 2.331 -29.642 -22.042 1.00 62.29 276 ASP A CA 1
ATOM 2276 C C . ASP A 1 276 ? 2.274 -30.489 -20.773 1.00 59.70 276 ASP A C 1
ATOM 2277 O O . ASP A 1 276 ? 2.019 -29.992 -19.682 1.00 62.26 276 ASP A O 1
ATOM 2282 N N . TYR A 1 277 ? 2.540 -31.786 -20.918 1.00 59.50 277 TYR A N 1
ATOM 2283 C CA . TYR A 1 277 ? 2.415 -32.754 -19.837 1.00 58.10 277 TYR A CA 1
ATOM 2284 C C . TYR A 1 277 ? 3.469 -32.593 -18.753 1.00 62.65 277 TYR A C 1
ATOM 2285 O O . TYR A 1 277 ? 3.465 -33.376 -17.796 1.00 58.49 277 TYR A O 1
ATOM 2294 N N . ASN A 1 278 ? 4.394 -31.649 -18.887 1.00 63.94 278 ASN A N 1
ATOM 2295 C CA . ASN A 1 278 ? 5.397 -31.452 -17.856 1.00 69.63 278 ASN A CA 1
ATOM 2296 C C . ASN A 1 278 ? 5.121 -30.227 -16.999 1.00 65.90 278 ASN A C 1
ATOM 2297 O O . ASN A 1 278 ? 5.801 -30.041 -15.980 1.00 62.01 278 ASN A O 1
ATOM 2302 N N . LYS A 1 279 ? 4.141 -29.402 -17.375 1.00 58.65 279 LYS A N 1
ATOM 2303 C CA . LYS A 1 279 ? 3.671 -28.363 -16.464 1.00 61.83 279 LYS A CA 1
ATOM 2304 C C . LYS A 1 279 ? 2.827 -29.001 -15.360 1.00 59.66 279 LYS A C 1
ATOM 2305 O O . LYS A 1 279 ? 1.826 -29.671 -15.659 1.00 58.76 279 LYS A O 1
ATOM 2311 N N . PRO A 1 280 ? 3.213 -28.868 -14.094 1.00 54.98 280 PRO A N 1
ATOM 2312 C CA . PRO A 1 280 ? 2.352 -29.370 -13.006 1.00 57.92 280 PRO A CA 1
ATOM 2313 C C . PRO A 1 280 ? 0.882 -28.978 -13.138 1.00 54.19 280 PRO A C 1
ATOM 2314 O O . PRO A 1 280 ? 0.003 -29.819 -12.908 1.00 51.35 280 PRO A O 1
ATOM 2318 N N . GLY A 1 281 ? 0.590 -27.736 -13.538 1.00 55.00 281 GLY A N 1
ATOM 2319 C CA . GLY A 1 281 ? -0.796 -27.320 -13.692 1.00 48.20 281 GLY A CA 1
ATOM 2320 C C . GLY A 1 281 ? -1.549 -28.148 -14.712 1.00 55.85 281 GLY A C 1
ATOM 2321 O O . GLY A 1 281 ? -2.749 -28.394 -14.555 1.00 56.48 281 GLY A O 1
ATOM 2322 N N . VAL A 1 282 ? -0.861 -28.601 -15.763 1.00 52.97 282 VAL A N 1
ATOM 2323 C CA . VAL A 1 282 ? -1.525 -29.406 -16.778 1.00 53.24 282 VAL A CA 1
ATOM 2324 C C . VAL A 1 282 ? -1.863 -30.786 -16.225 1.00 52.79 282 VAL A C 1
ATOM 2325 O O . VAL A 1 282 ? -2.969 -31.297 -16.442 1.00 51.93 282 VAL A O 1
ATOM 2329 N N . ARG A 1 283 ? -0.926 -31.419 -15.512 1.00 51.38 283 ARG A N 1
ATOM 2330 C CA . ARG A 1 283 ? -1.243 -32.700 -14.882 1.00 57.50 283 ARG A CA 1
ATOM 2331 C C . ARG A 1 283 ? -2.407 -32.561 -13.900 1.00 51.59 283 ARG A C 1
ATOM 2332 O O . ARG A 1 283 ? -3.297 -33.418 -13.860 1.00 50.24 283 ARG A O 1
ATOM 2340 N N . ASN A 1 284 ? -2.428 -31.480 -13.113 1.00 52.24 284 ASN A N 1
ATOM 2341 C CA . ASN A 1 284 ? -3.593 -31.187 -12.279 1.00 50.39 284 ASN A CA 1
ATOM 2342 C C . ASN A 1 284 ? -4.863 -31.075 -13.128 1.00 51.94 284 ASN A C 1
ATOM 2343 O O . ASN A 1 284 ? -5.889 -31.688 -12.821 1.00 49.76 284 ASN A O 1
ATOM 2348 N N . PHE A 1 285 ? -4.805 -30.304 -14.213 1.00 49.24 285 PHE A N 1
ATOM 2349 C CA . PHE A 1 285 ? -6.001 -30.050 -15.011 1.00 50.97 285 PHE A CA 1
ATOM 2350 C C . PHE A 1 285 ? -6.587 -31.334 -15.600 1.00 49.31 285 PHE A C 1
ATOM 2351 O O . PHE A 1 285 ? -7.809 -31.534 -15.580 1.00 50.52 285 PHE A O 1
ATOM 2359 N N . LEU A 1 286 ? -5.740 -32.219 -16.117 1.00 49.17 286 LEU A N 1
ATOM 2360 C CA . LEU A 1 286 ? -6.211 -33.412 -16.820 1.00 48.13 286 LEU A CA 1
ATOM 2361 C C . LEU A 1 286 ? -6.534 -34.566 -15.866 1.00 46.55 286 LEU A C 1
ATOM 2362 O O . LEU A 1 286 ? -7.600 -35.186 -15.975 1.00 43.74 286 LEU A O 1
ATOM 2367 N N . ILE A 1 287 ? -5.640 -34.872 -14.921 1.00 46.08 287 ILE A N 1
ATOM 2368 C CA . ILE A 1 287 ? -5.946 -35.938 -13.961 1.00 51.68 287 ILE A CA 1
ATOM 2369 C C . ILE A 1 287 ? -7.166 -35.568 -13.116 1.00 46.33 287 ILE A C 1
ATOM 2370 O O . ILE A 1 287 ? -8.020 -36.420 -12.828 1.00 45.77 287 ILE A O 1
ATOM 2375 N N . SER A 1 288 ? -7.300 -34.283 -12.761 1.00 43.78 288 SER A N 1
ATOM 2376 C CA . SER A 1 288 ? -8.516 -33.835 -12.085 1.00 47.76 288 SER A CA 1
ATOM 2377 C C . SER A 1 288 ? -9.747 -34.090 -12.952 1.00 49.90 288 SER A C 1
ATOM 2378 O O . SER A 1 288 ? -10.823 -34.434 -12.436 1.00 47.59 288 SER A O 1
ATOM 2381 N N . ASN A 1 289 ? -9.614 -33.904 -14.278 1.00 48.60 289 ASN A N 1
ATOM 2382 C CA . ASN A 1 289 ? -10.777 -33.985 -15.144 1.00 46.43 289 ASN A CA 1
ATOM 2383 C C . ASN A 1 289 ? -11.228 -35.424 -15.318 1.00 44.74 289 ASN A C 1
ATOM 2384 O O . ASN A 1 289 ? -12.430 -35.692 -15.422 1.00 43.08 289 ASN A O 1
ATOM 2389 N N . ALA A 1 290 ? -10.279 -36.358 -15.370 1.00 43.80 290 ALA A N 1
ATOM 2390 C CA . ALA A 1 290 ? -10.646 -37.766 -15.442 1.00 46.16 290 ALA A CA 1
ATOM 2391 C C . ALA A 1 290 ? -11.420 -38.179 -14.200 1.00 45.69 290 ALA A C 1
ATOM 2392 O O . ALA A 1 290 ? -12.502 -38.770 -14.296 1.00 44.83 290 ALA A O 1
ATOM 2394 N N . LEU A 1 291 ? -10.901 -37.830 -13.016 1.00 45.65 291 LEU A N 1
ATOM 2395 C CA . LEU A 1 291 ? -11.627 -38.122 -11.779 1.00 51.35 291 LEU A CA 1
ATOM 2396 C C . LEU A 1 291 ? -12.951 -37.369 -11.707 1.00 47.47 291 LEU A C 1
ATOM 2397 O O . LEU A 1 291 ? -13.911 -37.868 -11.103 1.00 49.03 291 LEU A O 1
ATOM 2402 N N . PHE A 1 292 ? -13.022 -36.178 -12.315 1.00 43.75 292 PHE A N 1
ATOM 2403 C CA . PHE A 1 292 ? -14.250 -35.385 -12.300 1.00 43.78 292 PHE A CA 1
ATOM 2404 C C . PHE A 1 292 ? -15.386 -36.114 -13.009 1.00 49.35 292 PHE A C 1
ATOM 2405 O O . PHE A 1 292 ? -16.500 -36.208 -12.477 1.00 50.96 292 PHE A O 1
ATOM 2413 N N . TRP A 1 293 ? -15.122 -36.647 -14.214 1.00 43.59 293 TRP A N 1
ATOM 2414 C CA . TRP A 1 293 ? -16.150 -37.412 -14.914 1.00 46.02 293 TRP A CA 1
ATOM 2415 C C . TRP A 1 293 ? -16.518 -38.661 -14.133 1.00 46.84 293 TRP A C 1
ATOM 2416 O O . TRP A 1 293 ? -17.699 -39.010 -14.022 1.00 46.73 293 TRP A O 1
ATOM 2427 N N . LEU A 1 294 ? -15.513 -39.356 -13.592 1.00 44.48 294 LEU A N 1
ATOM 2428 C CA . LEU A 1 294 ? -15.790 -40.571 -12.836 1.00 47.87 294 LEU A CA 1
ATOM 2429 C C . LEU A 1 294 ? -16.608 -40.263 -11.586 1.00 45.81 294 LEU A C 1
ATOM 2430 O O . LEU A 1 294 ? -17.506 -41.028 -11.216 1.00 47.11 294 LEU A O 1
ATOM 2435 N N . GLU A 1 295 ? -16.328 -39.146 -10.926 1.00 48.34 295 GLU A N 1
ATOM 2436 C CA . GLU A 1 295 ? -17.034 -38.951 -9.665 1.00 49.55 295 GLU A CA 1
ATOM 2437 C C . GLU A 1 295 ? -18.326 -38.155 -9.827 1.00 50.95 295 GLU A C 1
ATOM 2438 O O . GLU A 1 295 ? -19.363 -38.563 -9.297 1.00 50.73 295 GLU A O 1
ATOM 2444 N N . LYS A 1 296 ? -18.299 -37.038 -10.568 1.00 48.02 296 LYS A N 1
ATOM 2445 C CA . LYS A 1 296 ? -19.487 -36.200 -10.639 1.00 44.36 296 LYS A CA 1
ATOM 2446 C C . LYS A 1 296 ? -20.529 -36.748 -11.603 1.00 48.69 296 LYS A C 1
ATOM 2447 O O . LYS A 1 296 ? -21.691 -36.324 -11.566 1.00 46.53 296 LYS A O 1
ATOM 2453 N N . TYR A 1 297 ? -20.151 -37.662 -12.485 1.00 49.39 297 TYR A N 1
ATOM 2454 C CA . TYR A 1 297 ? -21.105 -38.169 -13.460 1.00 47.09 297 TYR A CA 1
ATOM 2455 C C . TYR A 1 297 ? -21.198 -39.687 -13.429 1.00 47.24 297 TYR A C 1
ATOM 2456 O O . TYR A 1 297 ? -21.894 -40.264 -14.270 1.00 49.05 297 TYR A O 1
ATOM 2465 N N . HIS A 1 298 ? -20.544 -40.339 -12.460 1.00 46.59 298 HIS A N 1
ATOM 2466 C CA . HIS A 1 298 ? -20.694 -41.774 -12.226 1.00 45.01 298 HIS A CA 1
ATOM 2467 C C . HIS A 1 298 ? -20.342 -42.598 -13.468 1.00 47.06 298 HIS A C 1
ATOM 2468 O O . HIS A 1 298 ? -20.888 -43.694 -13.665 1.00 46.03 298 HIS A O 1
ATOM 2475 N N . VAL A 1 299 ? -19.461 -42.098 -14.343 1.00 40.96 299 VAL A N 1
ATOM 2476 C CA . VAL A 1 299 ? -19.274 -42.809 -15.600 1.00 46.65 299 VAL A CA 1
ATOM 2477 C C . VAL A 1 299 ? -18.436 -44.045 -15.342 1.00 42.65 299 VAL A C 1
ATOM 2478 O O . VAL A 1 299 ? -17.622 -44.096 -14.422 1.00 50.18 299 VAL A O 1
ATOM 2482 N N . ASP A 1 300 ? -18.664 -45.063 -16.157 1.00 46.88 300 ASP A N 1
ATOM 2483 C CA . ASP A 1 300 ? -18.058 -46.367 -15.954 1.00 47.42 300 ASP A CA 1
ATOM 2484 C C . ASP A 1 300 ? -16.731 -46.529 -16.671 1.00 49.64 300 ASP A C 1
ATOM 2485 O O . ASP A 1 300 ? -15.950 -47.412 -16.301 1.00 50.71 300 ASP A O 1
ATOM 2490 N N . GLY A 1 301 ? -16.447 -45.694 -17.666 1.00 47.20 301 GLY A N 1
ATOM 2491 C CA . GLY A 1 301 ? -15.235 -45.863 -18.439 1.00 44.42 301 GLY A CA 1
ATOM 2492 C C . GLY A 1 301 ? -14.810 -44.578 -19.104 1.00 45.49 301 GLY A C 1
ATOM 2493 O O . GLY A 1 301 ? -15.613 -43.666 -19.333 1.00 45.17 301 GLY A O 1
ATOM 2494 N N . LEU A 1 302 ? -13.523 -44.524 -19.418 1.00 44.84 302 LEU A N 1
ATOM 2495 C CA . LEU A 1 302 ? -12.942 -43.478 -20.242 1.00 46.84 302 LEU A CA 1
ATOM 2496 C C . LEU A 1 302 ? -12.184 -44.144 -21.377 1.00 48.52 302 LEU A C 1
ATOM 2497 O O . LEU A 1 302 ? -11.365 -45.035 -21.127 1.00 49.26 302 LEU A O 1
ATOM 2502 N N . ARG A 1 303 ? -12.473 -43.747 -22.620 1.00 50.42 303 ARG A N 1
ATOM 2503 C CA . ARG A 1 303 ? -11.682 -44.176 -23.774 1.00 44.82 303 ARG A CA 1
ATOM 2504 C C . ARG A 1 303 ? -10.835 -43.025 -24.297 1.00 44.55 303 ARG A C 1
ATOM 2505 O O . ARG A 1 303 ? -11.363 -41.948 -24.593 1.00 43.87 303 ARG A O 1
ATOM 2513 N N . VAL A 1 304 ? -9.531 -43.279 -24.444 1.00 47.82 304 VAL A N 1
ATOM 2514 C CA . VAL A 1 304 ? -8.562 -42.311 -24.957 1.00 52.40 304 VAL A CA 1
ATOM 2515 C C . VAL A 1 304 ? -8.226 -42.650 -26.407 1.00 50.57 304 VAL A C 1
ATOM 2516 O O . VAL A 1 304 ? -7.782 -43.766 -26.709 1.00 50.93 304 VAL A O 1
ATOM 2520 N N . ASP A 1 305 ? -8.407 -41.683 -27.302 1.00 51.69 305 ASP A N 1
ATOM 2521 C CA . ASP A 1 305 ? -8.033 -41.851 -28.704 1.00 52.30 305 ASP A CA 1
ATOM 2522 C C . ASP A 1 305 ? -6.615 -41.334 -28.940 1.00 51.77 305 ASP A C 1
ATOM 2523 O O . ASP A 1 305 ? -6.012 -40.696 -28.077 1.00 52.42 305 ASP A O 1
ATOM 2528 N N . ALA A 1 306 ? -6.072 -41.653 -30.123 1.00 51.60 306 ALA A N 1
ATOM 2529 C CA . ALA A 1 306 ? -4.789 -41.111 -30.593 1.00 47.72 306 ALA A CA 1
ATOM 2530 C C . ALA A 1 306 ? -3.688 -41.193 -29.534 1.00 53.18 306 ALA A C 1
ATOM 2531 O O . ALA A 1 306 ? -2.927 -40.242 -29.333 1.00 55.54 306 ALA A O 1
ATOM 2533 N N . VAL A 1 307 ? -3.589 -42.339 -28.849 1.00 48.22 307 VAL A N 1
ATOM 2534 C CA . VAL A 1 307 ? -2.549 -42.481 -27.828 1.00 55.64 307 VAL A CA 1
ATOM 2535 C C . VAL A 1 307 ? -1.165 -42.440 -28.472 1.00 55.76 307 VAL A C 1
ATOM 2536 O O . VAL A 1 307 ? -0.183 -42.065 -27.816 1.00 58.37 307 VAL A O 1
ATOM 2540 N N . ALA A 1 308 ? -1.078 -42.757 -29.770 1.00 57.80 308 ALA A N 1
ATOM 2541 C CA . ALA A 1 308 ? 0.189 -42.684 -30.500 1.00 52.90 308 ALA A CA 1
ATOM 2542 C C . ALA A 1 308 ? 0.703 -41.254 -30.597 1.00 56.01 308 ALA A C 1
ATOM 2543 O O . ALA A 1 308 ? 1.907 -41.010 -30.452 1.00 59.43 308 ALA A O 1
ATOM 2545 N N . SER A 1 309 ? -0.191 -40.291 -30.841 1.00 54.88 309 SER A N 1
ATOM 2546 C CA . SER A 1 309 ? 0.222 -38.891 -30.853 1.00 53.32 309 SER A CA 1
ATOM 2547 C C . SER A 1 309 ? 0.772 -38.432 -29.502 1.00 60.25 309 SER A C 1
ATOM 2548 O O . SER A 1 309 ? 1.544 -37.469 -29.455 1.00 59.13 309 SER A O 1
ATOM 2551 N N . MET A 1 310 ? 0.392 -39.096 -28.403 1.00 58.64 310 MET A N 1
ATOM 2552 C CA . MET A 1 310 ? 0.928 -38.746 -27.087 1.00 62.25 310 MET A CA 1
ATOM 2553 C C . MET A 1 310 ? 2.279 -39.415 -26.831 1.00 61.12 310 MET A C 1
ATOM 2554 O O . MET A 1 310 ? 3.174 -38.794 -26.250 1.00 55.96 310 MET A O 1
ATOM 2559 N N . LEU A 1 311 ? 2.447 -40.670 -27.277 1.00 61.97 311 LEU A N 1
ATOM 2560 C CA . LEU A 1 311 ? 3.641 -41.449 -26.942 1.00 60.78 311 LEU A CA 1
ATOM 2561 C C . LEU A 1 311 ? 4.868 -40.964 -27.697 1.00 61.24 311 LEU A C 1
ATOM 2562 O O . LEU A 1 311 ? 5.986 -41.011 -27.170 1.00 62.65 311 LEU A O 1
ATOM 2567 N N . TYR A 1 312 ? 4.687 -40.547 -28.944 1.00 68.70 312 TYR A N 1
ATOM 2568 C CA . TYR A 1 312 ? 5.767 -40.080 -29.802 1.00 72.01 312 TYR A CA 1
ATOM 2569 C C . TYR A 1 312 ? 5.586 -38.596 -30.054 1.00 73.62 312 TYR A C 1
ATOM 2570 O O . TYR A 1 312 ? 4.505 -38.038 -29.870 1.00 76.87 312 TYR A O 1
ATOM 2579 N N . ARG A 1 313 ? 6.657 -37.957 -30.477 1.00 86.07 313 ARG A N 1
ATOM 2580 C CA . ARG A 1 313 ? 6.593 -36.561 -30.876 1.00 99.28 313 ARG A CA 1
ATOM 2581 C C . ARG A 1 313 ? 7.039 -36.389 -32.325 1.00 106.15 313 ARG A C 1
ATOM 2582 O O . ARG A 1 313 ? 7.470 -35.310 -32.713 1.00 112.88 313 ARG A O 1
ATOM 2590 N N . ASP A 1 314 ? 6.852 -37.432 -33.147 1.00 111.62 314 ASP A N 1
ATOM 2591 C CA . ASP A 1 314 ? 7.685 -37.655 -34.333 1.00 118.86 314 ASP A CA 1
ATOM 2592 C C . ASP A 1 314 ? 7.422 -36.645 -35.453 1.00 132.24 314 ASP A C 1
ATOM 2593 O O . ASP A 1 314 ? 8.349 -35.978 -35.919 1.00 136.99 314 ASP A O 1
ATOM 2598 N N . TYR A 1 315 ? 6.188 -36.571 -35.958 1.00 134.88 315 TYR A N 1
ATOM 2599 C CA . TYR A 1 315 ? 5.828 -35.612 -37.009 1.00 135.02 315 TYR A CA 1
ATOM 2600 C C . TYR A 1 315 ? 6.572 -35.801 -38.335 1.00 137.05 315 TYR A C 1
ATOM 2601 O O . TYR A 1 315 ? 5.938 -35.997 -39.377 1.00 136.94 315 TYR A O 1
ATOM 2610 N N . SER A 1 316 ? 7.905 -35.725 -38.321 1.00 137.57 316 SER A N 1
ATOM 2611 C CA . SER A 1 316 ? 8.660 -35.314 -39.506 1.00 141.63 316 SER A CA 1
ATOM 2612 C C . SER A 1 316 ? 9.967 -36.099 -39.624 1.00 145.65 316 SER A C 1
ATOM 2613 O O . SER A 1 316 ? 10.215 -37.061 -38.888 1.00 146.81 316 SER A O 1
ATOM 2616 N N . ARG A 1 317 ? 10.794 -35.675 -40.593 1.00 147.19 317 ARG A N 1
ATOM 2617 C CA . ARG A 1 317 ? 12.161 -36.175 -40.729 1.00 147.88 317 ARG A CA 1
ATOM 2618 C C . ARG A 1 317 ? 13.010 -35.781 -39.532 1.00 149.54 317 ARG A C 1
ATOM 2619 O O . ARG A 1 317 ? 13.792 -36.584 -39.009 1.00 148.20 317 ARG A O 1
ATOM 2627 N N . LYS A 1 318 ? 12.858 -34.532 -39.097 1.00 150.03 318 LYS A N 1
ATOM 2628 C CA . LYS A 1 318 ? 13.897 -33.721 -38.461 1.00 148.23 318 LYS A CA 1
ATOM 2629 C C . LYS A 1 318 ? 13.169 -32.815 -37.469 1.00 148.97 318 LYS A C 1
ATOM 2630 O O . LYS A 1 318 ? 12.716 -31.728 -37.839 1.00 147.65 318 LYS A O 1
ATOM 2636 N N . GLU A 1 319 ? 13.040 -33.264 -36.218 1.00 148.09 319 GLU A N 1
ATOM 2637 C CA . GLU A 1 319 ? 12.139 -32.545 -35.324 1.00 146.71 319 GLU A CA 1
ATOM 2638 C C . GLU A 1 319 ? 12.680 -32.337 -33.904 1.00 148.87 319 GLU A C 1
ATOM 2639 O O . GLU A 1 319 ? 12.991 -31.197 -33.550 1.00 150.19 319 GLU A O 1
ATOM 2645 N N . TRP A 1 320 ? 12.803 -33.371 -33.061 1.00 147.92 320 TRP A N 1
ATOM 2646 C CA . TRP A 1 320 ? 13.551 -33.114 -31.831 1.00 146.27 320 TRP A CA 1
ATOM 2647 C C . TRP A 1 320 ? 15.028 -33.141 -32.203 1.00 150.14 320 TRP A C 1
ATOM 2648 O O . TRP A 1 320 ? 15.605 -32.069 -32.408 1.00 150.41 320 TRP A O 1
ATOM 2659 N N . THR A 1 321 ? 15.634 -34.355 -32.293 1.00 152.40 321 THR A N 1
ATOM 2660 C CA . THR A 1 321 ? 16.907 -34.691 -32.955 1.00 153.37 321 THR A CA 1
ATOM 2661 C C . THR A 1 321 ? 17.522 -35.890 -32.218 1.00 154.59 321 THR A C 1
ATOM 2662 O O . THR A 1 321 ? 17.155 -36.152 -31.060 1.00 154.62 321 THR A O 1
ATOM 2666 N N . PRO A 1 322 ? 18.430 -36.691 -32.858 1.00 155.95 322 PRO A N 1
ATOM 2667 C CA . PRO A 1 322 ? 18.674 -38.049 -32.347 1.00 156.75 322 PRO A CA 1
ATOM 2668 C C . PRO A 1 322 ? 19.864 -38.172 -31.402 1.00 157.61 322 PRO A C 1
ATOM 2669 O O . PRO A 1 322 ? 19.745 -37.932 -30.194 1.00 157.47 322 PRO A O 1
ATOM 2673 N N . ASN A 1 323 ? 21.008 -38.591 -31.953 1.00 158.62 323 ASN A N 1
ATOM 2674 C CA . ASN A 1 323 ? 22.279 -38.688 -31.239 1.00 159.56 323 ASN A CA 1
ATOM 2675 C C . ASN A 1 323 ? 22.223 -39.694 -30.094 1.00 160.38 323 ASN A C 1
ATOM 2676 O O . ASN A 1 323 ? 22.031 -40.896 -30.313 1.00 159.42 323 ASN A O 1
ATOM 2681 N N . ILE A 1 324 ? 22.397 -39.200 -28.869 1.00 159.70 324 ILE A N 1
ATOM 2682 C CA . ILE A 1 324 ? 22.404 -40.030 -27.670 1.00 159.19 324 ILE A CA 1
ATOM 2683 C C . ILE A 1 324 ? 21.999 -39.140 -26.492 1.00 159.10 324 ILE A C 1
ATOM 2684 O O . ILE A 1 324 ? 22.662 -39.101 -25.448 1.00 159.47 324 ILE A O 1
ATOM 2689 N N . PHE A 1 325 ? 20.894 -38.414 -26.667 1.00 157.49 325 PHE A N 1
ATOM 2690 C CA . PHE A 1 325 ? 20.261 -37.568 -25.651 1.00 156.03 325 PHE A CA 1
ATOM 2691 C C . PHE A 1 325 ? 18.750 -37.592 -25.902 1.00 153.59 325 PHE A C 1
ATOM 2692 O O . PHE A 1 325 ? 18.128 -36.595 -26.267 1.00 153.28 325 PHE A O 1
ATOM 2700 N N . GLY A 1 326 ? 18.131 -38.749 -25.702 1.00 151.38 326 GLY A N 1
ATOM 2701 C CA . GLY A 1 326 ? 16.694 -38.901 -25.811 1.00 147.11 326 GLY A CA 1
ATOM 2702 C C . GLY A 1 326 ? 16.291 -39.729 -27.019 1.00 144.65 326 GLY A C 1
ATOM 2703 O O . GLY A 1 326 ? 17.119 -40.207 -27.792 1.00 144.53 326 GLY A O 1
ATOM 2704 N N . GLY A 1 327 ? 14.978 -39.883 -27.167 1.00 137.53 327 GLY A N 1
ATOM 2705 C CA . GLY A 1 327 ? 14.449 -40.654 -28.274 1.00 119.39 327 GLY A CA 1
ATOM 2706 C C . GLY A 1 327 ? 13.262 -39.997 -28.942 1.00 105.44 327 GLY A C 1
ATOM 2707 O O . GLY A 1 327 ? 13.003 -38.808 -28.750 1.00 106.67 327 GLY A O 1
ATOM 2708 N N . ARG A 1 328 ? 12.537 -40.764 -29.750 1.00 99.98 328 ARG A N 1
ATOM 2709 C CA . ARG A 1 328 ? 11.297 -40.277 -30.330 1.00 95.21 328 ARG A CA 1
ATOM 2710 C C . ARG A 1 328 ? 10.187 -40.171 -29.295 1.00 84.78 328 ARG A C 1
ATOM 2711 O O . ARG A 1 328 ? 9.219 -39.437 -29.515 1.00 82.66 328 ARG A O 1
ATOM 2719 N N . GLU A 1 329 ? 10.341 -40.832 -28.153 1.00 83.43 329 GLU A N 1
ATOM 2720 C CA . GLU A 1 329 ? 9.275 -41.002 -27.177 1.00 79.87 329 GLU A CA 1
ATOM 2721 C C . GLU A 1 329 ? 9.140 -39.784 -26.272 1.00 75.57 329 GLU A C 1
ATOM 2722 O O . GLU A 1 329 ? 10.135 -39.269 -25.755 1.00 76.01 329 GLU A O 1
ATOM 2728 N N . ASN A 1 330 ? 7.902 -39.342 -26.080 1.00 70.95 330 ASN A N 1
ATOM 2729 C CA . ASN A 1 330 ? 7.573 -38.245 -25.175 1.00 74.09 330 ASN A CA 1
ATOM 2730 C C . ASN A 1 330 ? 7.568 -38.790 -23.741 1.00 66.64 330 ASN A C 1
ATOM 2731 O O . ASN A 1 330 ? 6.589 -39.394 -23.297 1.00 66.65 330 ASN A O 1
ATOM 2736 N N . LEU A 1 331 ? 8.678 -38.594 -23.013 1.00 66.54 331 LEU A N 1
ATOM 2737 C CA . LEU A 1 331 ? 8.840 -39.229 -21.698 1.00 68.09 331 LEU A CA 1
ATOM 2738 C C . LEU A 1 331 ? 7.795 -38.741 -20.705 1.00 61.95 331 LEU A C 1
ATOM 2739 O O . LEU A 1 331 ? 7.158 -39.543 -20.013 1.00 57.30 331 LEU A O 1
ATOM 2744 N N . GLU A 1 332 ? 7.609 -37.427 -20.616 1.00 60.87 332 GLU A N 1
ATOM 2745 C CA . GLU A 1 332 ? 6.600 -36.897 -19.713 1.00 58.09 332 GLU A CA 1
ATOM 2746 C C . GLU A 1 332 ? 5.198 -37.378 -20.093 1.00 59.82 332 GLU A C 1
ATOM 2747 O O . GLU A 1 332 ? 4.362 -37.602 -19.214 1.00 61.55 332 GLU A O 1
ATOM 2753 N N . ALA A 1 333 ? 4.926 -37.579 -21.383 1.00 60.72 333 ALA A N 1
ATOM 2754 C CA . ALA A 1 333 ? 3.600 -38.055 -21.785 1.00 62.58 333 ALA A CA 1
ATOM 2755 C C . ALA A 1 333 ? 3.376 -39.507 -21.375 1.00 61.62 333 ALA A C 1
ATOM 2756 O O . ALA A 1 333 ? 2.267 -39.884 -20.975 1.00 61.11 333 ALA A O 1
ATOM 2758 N N . ILE A 1 334 ? 4.408 -40.343 -21.483 1.00 60.84 334 ILE A N 1
ATOM 2759 C CA . ILE A 1 334 ? 4.281 -41.723 -21.027 1.00 61.29 334 ILE A CA 1
ATOM 2760 C C . ILE A 1 334 ? 4.057 -41.764 -19.517 1.00 60.65 334 ILE A C 1
ATOM 2761 O O . ILE A 1 334 ? 3.269 -42.572 -19.005 1.00 59.28 334 ILE A O 1
ATOM 2766 N N . ASP A 1 335 ? 4.733 -40.878 -18.784 1.00 60.21 335 ASP A N 1
ATOM 2767 C CA . ASP A 1 335 ? 4.544 -40.802 -17.338 1.00 60.39 335 ASP A CA 1
ATOM 2768 C C . ASP A 1 335 ? 3.145 -40.296 -17.007 1.00 58.50 335 ASP A C 1
ATOM 2769 O O . ASP A 1 335 ? 2.506 -40.795 -16.081 1.00 59.50 335 ASP A O 1
ATOM 2774 N N . PHE A 1 336 ? 2.630 -39.339 -17.783 1.00 62.55 336 PHE A N 1
ATOM 2775 C CA . PHE A 1 336 ? 1.274 -38.851 -17.536 1.00 62.03 336 PHE A CA 1
ATOM 2776 C C . PHE A 1 336 ? 0.248 -39.969 -17.716 1.00 60.08 336 PHE A C 1
ATOM 2777 O O . PHE A 1 336 ? -0.613 -40.184 -16.850 1.00 55.27 336 PHE A O 1
ATOM 2785 N N . ILE A 1 337 ? 0.330 -40.697 -18.836 1.00 54.28 337 ILE A N 1
ATOM 2786 C CA . ILE A 1 337 ? -0.585 -41.818 -19.068 1.00 57.97 337 ILE A CA 1
ATOM 2787 C C . ILE A 1 337 ? -0.545 -42.804 -17.898 1.00 52.97 337 ILE A C 1
ATOM 2788 O O . ILE A 1 337 ? -1.583 -43.262 -17.417 1.00 52.88 337 ILE A O 1
ATOM 2793 N N . LYS A 1 338 ? 0.657 -43.148 -17.430 1.00 52.14 338 LYS A N 1
ATOM 2794 C CA . LYS A 1 338 ? 0.780 -44.143 -16.370 1.00 57.26 338 LYS A CA 1
ATOM 2795 C C . LYS A 1 338 ? 0.252 -43.614 -15.041 1.00 55.66 338 LYS A C 1
ATOM 2796 O O . LYS A 1 338 ? -0.345 -44.365 -14.267 1.00 53.46 338 LYS A O 1
ATOM 2802 N N . LYS A 1 339 ? 0.457 -42.326 -14.760 1.00 54.69 339 LYS A N 1
ATOM 2803 C CA . LYS A 1 339 ? -0.146 -41.731 -13.572 1.00 56.43 339 LYS A CA 1
ATOM 2804 C C . LYS A 1 339 ? -1.658 -41.644 -13.708 1.00 55.21 339 LYS A C 1
ATOM 2805 O O . LYS A 1 339 ? -2.389 -41.904 -12.742 1.00 56.34 339 LYS A O 1
ATOM 2811 N N . PHE A 1 340 ? -2.134 -41.254 -14.893 1.00 54.31 340 PHE A N 1
ATOM 2812 C CA . PHE A 1 340 ? -3.557 -41.277 -15.200 1.00 52.97 340 PHE A CA 1
ATOM 2813 C C . PHE A 1 340 ? -4.178 -42.616 -14.820 1.00 51.33 340 PHE A C 1
ATOM 2814 O O . PHE A 1 340 ? -5.087 -42.680 -13.987 1.00 50.74 340 PHE A O 1
ATOM 2822 N N . ASN A 1 341 ? -3.693 -43.707 -15.417 1.00 51.81 341 ASN A N 1
ATOM 2823 C CA . ASN A 1 341 ? -4.338 -44.993 -15.173 1.00 51.50 341 ASN A CA 1
ATOM 2824 C C . ASN A 1 341 ? -4.235 -45.394 -13.703 1.00 55.34 341 ASN A C 1
ATOM 2825 O O . ASN A 1 341 ? -5.212 -45.873 -13.117 1.00 55.37 341 ASN A O 1
ATOM 2830 N N . GLU A 1 342 ? -3.072 -45.194 -13.076 1.00 52.81 342 GLU A N 1
ATOM 2831 C CA . GLU A 1 342 ? -2.954 -45.692 -11.716 1.00 52.66 342 GLU A CA 1
ATOM 2832 C C . GLU A 1 342 ? -3.732 -44.835 -10.724 1.00 51.09 342 GLU A C 1
ATOM 2833 O O . GLU A 1 342 ? -4.180 -45.367 -9.710 1.00 56.50 342 GLU A O 1
ATOM 2839 N N . THR A 1 343 ? -3.997 -43.561 -11.030 1.00 54.27 343 THR A N 1
ATOM 2840 C CA . THR A 1 343 ? -4.937 -42.791 -10.212 1.00 51.54 343 THR A CA 1
ATOM 2841 C C . THR A 1 343 ? -6.376 -43.288 -10.381 1.00 51.24 343 THR A C 1
ATOM 2842 O O . THR A 1 343 ? -7.111 -43.417 -9.395 1.00 53.81 343 THR A O 1
ATOM 2846 N N . VAL A 1 344 ? -6.803 -43.568 -11.613 1.00 50.44 344 VAL A N 1
ATOM 2847 C CA . VAL A 1 344 ? -8.189 -43.989 -11.852 1.00 49.14 344 VAL A CA 1
ATOM 2848 C C . VAL A 1 344 ? -8.532 -45.231 -11.036 1.00 50.77 344 VAL A C 1
ATOM 2849 O O . VAL A 1 344 ? -9.587 -45.299 -10.395 1.00 50.49 344 VAL A O 1
ATOM 2853 N N . TYR A 1 345 ? -7.661 -46.245 -11.066 1.00 50.20 345 TYR A N 1
ATOM 2854 C CA . TYR A 1 345 ? -7.999 -47.517 -10.435 1.00 48.46 345 TYR A CA 1
ATOM 2855 C C . TYR A 1 345 ? -7.835 -47.481 -8.927 1.00 51.54 345 TYR A C 1
ATOM 2856 O O . TYR A 1 345 ? -8.486 -48.268 -8.231 1.00 49.95 345 TYR A O 1
ATOM 2865 N N . LEU A 1 346 ? -6.987 -46.584 -8.418 1.00 51.82 346 LEU A N 1
ATOM 2866 C CA . LEU A 1 346 ? -6.917 -46.354 -6.985 1.00 52.32 346 LEU A CA 1
ATOM 2867 C C . LEU A 1 346 ? -8.226 -45.766 -6.473 1.00 50.68 346 LEU A C 1
ATOM 2868 O O . LEU A 1 346 ? -8.833 -46.301 -5.541 1.00 53.22 346 LEU A O 1
ATOM 2873 N N . HIS A 1 347 ? -8.697 -44.685 -7.104 1.00 52.18 347 HIS A N 1
ATOM 2874 C CA . HIS A 1 347 ? -9.893 -43.985 -6.637 1.00 50.47 347 HIS A CA 1
ATOM 2875 C C . HIS A 1 347 ? -11.172 -44.678 -7.088 1.00 49.38 347 HIS A C 1
ATOM 2876 O O . HIS A 1 347 ? -12.168 -44.652 -6.366 1.00 51.81 347 HIS A O 1
ATOM 2883 N N . PHE A 1 348 ? -11.165 -45.298 -8.264 1.00 51.00 348 PHE A N 1
ATOM 2884 C CA . PHE A 1 348 ? -12.348 -45.944 -8.840 1.00 52.72 348 PHE A CA 1
ATOM 2885 C C . PHE A 1 348 ? -11.938 -47.303 -9.372 1.00 52.83 348 PHE A C 1
ATOM 2886 O O . PHE A 1 348 ? -11.826 -47.501 -10.587 1.00 47.96 348 PHE A O 1
ATOM 2894 N N . PRO A 1 349 ? -11.675 -48.264 -8.485 1.00 53.83 349 PRO A N 1
ATOM 2895 C CA . PRO A 1 349 ? -11.438 -49.628 -8.959 1.00 52.02 349 PRO A CA 1
ATOM 2896 C C . PRO A 1 349 ? -12.651 -50.077 -9.756 1.00 52.02 349 PRO A C 1
ATOM 2897 O O . PRO A 1 349 ? -13.782 -49.654 -9.511 1.00 70.91 349 PRO A O 1
ATOM 2901 N N . GLU A 1 350 ? -12.410 -50.889 -10.748 1.00 52.28 350 GLU A N 1
ATOM 2902 C CA . GLU A 1 350 ? -13.460 -51.326 -11.676 1.00 75.97 350 GLU A CA 1
ATOM 2903 C C . GLU A 1 350 ? -14.202 -50.198 -12.424 1.00 64.82 350 GLU A C 1
ATOM 2904 O O . GLU A 1 350 ? -15.280 -50.428 -12.980 1.00 62.98 350 GLU A O 1
ATOM 2910 N N . ALA A 1 351 ? -13.649 -48.995 -12.510 1.00 59.06 351 ALA A N 1
ATOM 2911 C CA . ALA A 1 351 ? -13.845 -48.247 -13.737 1.00 51.98 351 ALA A CA 1
ATOM 2912 C C . ALA A 1 351 ? -13.013 -48.912 -14.821 1.00 52.52 351 ALA A C 1
ATOM 2913 O O . ALA A 1 351 ? -12.159 -49.751 -14.530 1.00 55.72 351 ALA A O 1
ATOM 2915 N N . MET A 1 352 ? -13.284 -48.550 -16.075 1.00 48.77 352 MET A N 1
ATOM 2916 C CA . MET A 1 352 ? -12.540 -49.028 -17.244 1.00 51.75 352 MET A CA 1
ATOM 2917 C C . MET A 1 352 ? -11.813 -47.867 -17.902 1.00 49.47 352 MET A C 1
ATOM 2918 O O . MET A 1 352 ? -12.423 -46.828 -18.166 1.00 51.40 352 MET A O 1
ATOM 2923 N N . THR A 1 353 ? -10.527 -48.047 -18.192 1.00 50.85 353 THR A N 1
ATOM 2924 C CA . THR A 1 353 ? -9.814 -47.178 -19.119 1.00 46.84 353 THR A CA 1
ATOM 2925 C C . THR A 1 353 ? -9.506 -47.971 -20.386 1.00 47.32 353 THR A C 1
ATOM 2926 O O . THR A 1 353 ? -9.122 -49.144 -20.316 1.00 48.11 353 THR A O 1
ATOM 2930 N N . ILE A 1 354 ? -9.697 -47.337 -21.539 1.00 44.15 354 ILE A N 1
ATOM 2931 C CA . ILE A 1 354 ? -9.546 -47.985 -22.837 1.00 49.14 354 ILE A CA 1
ATOM 2932 C C . ILE A 1 354 ? -8.726 -47.084 -23.754 1.00 47.61 354 ILE A C 1
ATOM 2933 O O . ILE A 1 354 ? -8.924 -45.863 -23.784 1.00 47.80 354 ILE A O 1
ATOM 2938 N N . ALA A 1 355 ? -7.801 -47.684 -24.499 1.00 41.87 355 ALA A N 1
ATOM 2939 C CA . ALA A 1 355 ? -6.901 -46.938 -25.362 1.00 44.20 355 ALA A CA 1
ATOM 2940 C C . ALA A 1 355 ? -7.058 -47.397 -26.803 1.00 51.62 355 ALA A C 1
ATOM 2941 O O . ALA A 1 355 ? -7.285 -48.586 -27.074 1.00 48.64 355 ALA A O 1
ATOM 2943 N N . GLU A 1 356 ? -6.964 -46.435 -27.714 1.00 51.05 356 GLU A N 1
ATOM 2944 C CA . GLU A 1 356 ? -6.725 -46.683 -29.129 1.00 51.23 356 GLU A CA 1
ATOM 2945 C C . GLU A 1 356 ? -5.320 -46.178 -29.427 1.00 50.95 356 GLU A C 1
ATOM 2946 O O . GLU A 1 356 ? -5.033 -44.984 -29.259 1.00 50.74 356 GLU A O 1
ATOM 2952 N N . GLU A 1 357 ? -4.441 -47.089 -29.832 1.00 53.17 357 GLU A N 1
ATOM 2953 C CA . GLU A 1 357 ? -3.028 -46.781 -30.032 1.00 56.30 357 GLU A CA 1
ATOM 2954 C C . GLU A 1 357 ? -2.583 -47.485 -31.309 1.00 56.84 357 GLU A C 1
ATOM 2955 O O . GLU A 1 357 ? -2.737 -48.699 -31.438 1.00 60.65 357 GLU A O 1
ATOM 2961 N N . SER A 1 358 ? -2.060 -46.729 -32.267 1.00 56.76 358 SER A N 1
ATOM 2962 C CA . SER A 1 358 ? -2.002 -47.209 -33.645 1.00 59.74 358 SER A CA 1
ATOM 2963 C C . SER A 1 358 ? -0.587 -47.519 -34.140 1.00 56.83 358 SER A C 1
ATOM 2964 O O . SER A 1 358 ? -0.370 -47.554 -35.351 1.00 62.20 358 SER A O 1
ATOM 2967 N N . THR A 1 359 ? 0.379 -47.773 -33.241 1.00 59.99 359 THR A N 1
ATOM 2968 C CA . THR A 1 359 ? 1.754 -48.045 -33.655 1.00 54.50 359 THR A CA 1
ATOM 2969 C C . THR A 1 359 ? 2.305 -49.351 -33.100 1.00 55.59 359 THR A C 1
ATOM 2970 O O . THR A 1 359 ? 3.497 -49.624 -33.284 1.00 57.78 359 THR A O 1
ATOM 2974 N N . ALA A 1 360 ? 1.468 -50.181 -32.477 1.00 54.81 360 ALA A N 1
ATOM 2975 C CA . ALA A 1 360 ? 1.874 -51.478 -31.927 1.00 56.86 360 ALA A CA 1
ATOM 2976 C C . ALA A 1 360 ? 2.857 -51.339 -30.765 1.00 56.10 360 ALA A C 1
ATOM 2977 O O . ALA A 1 360 ? 3.727 -52.189 -30.576 1.00 58.65 360 ALA A O 1
ATOM 2979 N N . TRP A 1 361 ? 2.736 -50.263 -29.996 1.00 59.34 361 TRP A N 1
ATOM 2980 C CA . TRP A 1 361 ? 3.359 -50.139 -28.688 1.00 51.08 361 TRP A CA 1
ATOM 2981 C C . TRP A 1 361 ? 3.058 -51.371 -27.841 1.00 53.03 361 TRP A C 1
ATOM 2982 O O . TRP A 1 361 ? 1.883 -51.704 -27.640 1.00 56.90 361 TRP A O 1
ATOM 2993 N N . PRO A 1 362 ? 4.066 -52.064 -27.333 1.00 57.94 362 PRO A N 1
ATOM 2994 C CA . PRO A 1 362 ? 3.793 -53.229 -26.483 1.00 55.36 362 PRO A CA 1
ATOM 2995 C C . PRO A 1 362 ? 3.236 -52.813 -25.131 1.00 57.70 362 PRO A C 1
ATOM 2996 O O . PRO A 1 362 ? 3.589 -51.769 -24.578 1.00 61.09 362 PRO A O 1
ATOM 3000 N N . GLY A 1 363 ? 2.351 -53.649 -24.597 1.00 60.56 363 GLY A N 1
ATOM 3001 C CA . GLY A 1 363 ? 1.891 -53.473 -23.231 1.00 52.43 363 GLY A CA 1
ATOM 3002 C C . GLY A 1 363 ? 1.003 -52.273 -22.995 1.00 57.73 363 GLY A C 1
ATOM 3003 O O . GLY A 1 363 ? 1.038 -51.695 -21.903 1.00 59.38 363 GLY A O 1
ATOM 3004 N N . VAL A 1 364 ? 0.193 -51.885 -23.984 1.00 56.82 364 VAL A N 1
ATOM 3005 C CA . VAL A 1 364 ? -0.752 -50.789 -23.787 1.00 53.51 364 VAL A CA 1
ATOM 3006 C C . VAL A 1 364 ? -1.680 -51.088 -22.620 1.00 54.13 364 VAL A C 1
ATOM 3007 O O . VAL A 1 364 ? -2.028 -50.195 -21.838 1.00 53.84 364 VAL A O 1
ATOM 3011 N N . SER A 1 365 ? -2.093 -52.349 -22.483 1.00 57.45 365 SER A N 1
ATOM 3012 C CA . SER A 1 365 ? -3.025 -52.793 -21.455 1.00 49.08 365 SER A CA 1
ATOM 3013 C C . SER A 1 365 ? -2.337 -53.574 -20.338 1.00 52.91 365 SER A C 1
ATOM 3014 O O . SER A 1 365 ? -3.000 -54.305 -19.589 1.00 47.11 365 SER A O 1
ATOM 3017 N N . ALA A 1 366 ? -1.076 -53.437 -20.211 1.00 52.25 366 ALA A N 1
ATOM 3018 C CA . ALA A 1 366 ? -0.306 -54.141 -19.198 1.00 53.88 366 ALA A CA 1
ATOM 3019 C C . ALA A 1 366 ? -0.029 -53.235 -17.995 1.00 52.41 366 ALA A C 1
ATOM 3020 O O . ALA A 1 366 ? 0.035 -52.003 -18.139 1.00 50.13 366 ALA A O 1
ATOM 3022 N N . PRO A 1 367 ? 0.153 -53.823 -16.804 1.00 53.79 367 PRO A N 1
ATOM 3023 C CA . PRO A 1 367 ? 0.333 -53.004 -15.590 1.00 51.29 367 PRO A CA 1
ATOM 3024 C C . PRO A 1 367 ? 1.525 -52.072 -15.708 1.00 53.87 367 PRO A C 1
ATOM 3025 O O . PRO A 1 367 ? 2.519 -52.383 -16.365 1.00 59.07 367 PRO A O 1
ATOM 3029 N N . THR A 1 368 ? 1.421 -50.914 -15.049 1.00 58.40 368 THR A N 1
ATOM 3030 C CA . THR A 1 368 ? 2.530 -49.957 -15.044 1.00 60.59 368 THR A CA 1
ATOM 3031 C C . THR A 1 368 ? 3.774 -50.513 -14.350 1.00 59.46 368 THR A C 1
ATOM 3032 O O . THR A 1 368 ? 4.893 -50.078 -14.647 1.00 58.52 368 THR A O 1
ATOM 3036 N N . TYR A 1 369 ? 3.611 -51.459 -13.420 1.00 57.33 369 TYR A N 1
ATOM 3037 C CA . TYR A 1 369 ? 4.775 -52.057 -12.770 1.00 63.62 369 TYR A CA 1
ATOM 3038 C C . TYR A 1 369 ? 5.503 -53.067 -13.654 1.00 67.14 369 TYR A C 1
ATOM 3039 O O . TYR A 1 369 ? 6.450 -53.701 -13.179 1.00 72.80 369 TYR A O 1
ATOM 3048 N N . ASN A 1 370 ? 5.067 -53.262 -14.901 1.00 64.33 370 ASN A N 1
ATOM 3049 C CA . ASN A 1 370 ? 5.793 -54.040 -15.901 1.00 59.63 370 ASN A CA 1
ATOM 3050 C C . ASN A 1 370 ? 6.073 -53.184 -17.125 1.00 61.96 370 ASN A C 1
ATOM 3051 O O . ASN A 1 370 ? 6.171 -53.698 -18.240 1.00 65.52 370 ASN A O 1
ATOM 3056 N N . ASN A 1 371 ? 6.163 -51.868 -16.925 1.00 62.08 371 ASN A N 1
ATOM 3057 C CA . ASN A 1 371 ? 6.390 -50.885 -17.979 1.00 56.82 371 ASN A CA 1
ATOM 3058 C C . ASN A 1 371 ? 5.214 -50.776 -18.952 1.00 61.69 371 ASN A C 1
ATOM 3059 O O . ASN A 1 371 ? 5.383 -50.312 -20.091 1.00 60.34 371 ASN A O 1
ATOM 3064 N N . GLY A 1 372 ? 4.020 -51.200 -18.527 1.00 55.77 372 GLY A N 1
ATOM 3065 C CA . GLY A 1 372 ? 2.831 -50.972 -19.305 1.00 52.28 372 GLY A CA 1
ATOM 3066 C C . GLY A 1 372 ? 2.264 -49.575 -19.107 1.00 58.63 372 GLY A C 1
ATOM 3067 O O . GLY A 1 372 ? 2.618 -48.859 -18.166 1.00 54.27 372 GLY A O 1
ATOM 3068 N N . LEU A 1 373 ? 1.373 -49.191 -20.037 1.00 55.42 373 LEU A N 1
ATOM 3069 C CA . LEU A 1 373 ? 0.669 -47.917 -19.957 1.00 52.81 373 LEU A CA 1
ATOM 3070 C C . LEU A 1 373 ? -0.452 -47.928 -18.918 1.00 52.82 373 LEU A C 1
ATOM 3071 O O . LEU A 1 373 ? -0.829 -46.859 -18.421 1.00 52.75 373 LEU A O 1
ATOM 3076 N N . GLY A 1 374 ? -0.986 -49.102 -18.566 1.00 50.12 374 GLY A N 1
ATOM 3077 C CA . GLY A 1 374 ? -1.917 -49.214 -17.462 1.00 45.10 374 GLY A CA 1
ATOM 3078 C C . GLY A 1 374 ? -3.387 -49.319 -17.820 1.00 47.96 374 GLY A C 1
ATOM 3079 O O . GLY A 1 374 ? -4.214 -49.375 -16.902 1.00 46.65 374 GLY A O 1
ATOM 3080 N N . PHE A 1 375 ? -3.741 -49.354 -19.109 1.00 46.30 375 PHE A N 1
ATOM 3081 C CA . PHE A 1 375 ? -5.134 -49.437 -19.536 1.00 42.90 375 PHE A CA 1
ATOM 3082 C C . PHE A 1 375 ? -5.692 -50.828 -19.273 1.00 46.55 375 PHE A C 1
ATOM 3083 O O . PHE A 1 375 ? -4.955 -51.817 -19.204 1.00 47.54 375 PHE A O 1
ATOM 3091 N N . LEU A 1 376 ? -7.020 -50.900 -19.129 1.00 47.20 376 LEU A N 1
ATOM 3092 C CA . LEU A 1 376 ? -7.678 -52.204 -19.089 1.00 48.50 376 LEU A CA 1
ATOM 3093 C C . LEU A 1 376 ? -7.729 -52.825 -20.483 1.00 45.47 376 LEU A C 1
ATOM 3094 O O . LEU A 1 376 ? -7.365 -53.991 -20.666 1.00 46.57 376 LEU A O 1
ATOM 3099 N N . TYR A 1 377 ? -8.159 -52.053 -21.484 1.00 48.41 377 TYR A N 1
ATOM 3100 C CA . TYR A 1 377 ? -8.379 -52.570 -22.833 1.00 52.17 377 TYR A CA 1
ATOM 3101 C C . TYR A 1 377 ? -7.633 -51.736 -23.859 1.00 45.24 377 TYR A C 1
ATOM 3102 O O . TYR A 1 377 ? -7.391 -50.541 -23.667 1.00 44.51 377 TYR A O 1
ATOM 3111 N N . LYS A 1 378 ? -7.273 -52.392 -24.951 1.00 50.77 378 LYS A N 1
ATOM 3112 C CA . LYS A 1 378 ? -6.745 -51.760 -26.158 1.00 50.72 378 LYS A CA 1
ATOM 3113 C C . LYS A 1 378 ? -7.640 -52.140 -27.327 1.00 46.33 378 LYS A C 1
ATOM 3114 O O . LYS A 1 378 ? -8.069 -53.294 -27.424 1.00 46.60 378 LYS A O 1
ATOM 3120 N N . TRP A 1 379 ? -7.963 -51.156 -28.174 1.00 45.73 379 TRP A N 1
ATOM 3121 C CA . TRP A 1 379 ? -8.640 -51.419 -29.447 1.00 48.89 379 TRP A CA 1
ATOM 3122 C C . TRP A 1 379 ? -7.771 -52.289 -30.347 1.00 45.59 379 TRP A C 1
ATOM 3123 O O . TRP A 1 379 ? -6.609 -51.967 -30.604 1.00 47.13 379 TRP A O 1
ATOM 3134 N N . ASN A 1 380 ? -8.340 -53.385 -30.852 1.00 46.76 380 ASN A N 1
ATOM 3135 C CA . ASN A 1 380 ? -7.601 -54.252 -31.774 1.00 50.74 380 ASN A CA 1
ATOM 3136 C C . ASN A 1 380 ? -7.707 -53.686 -33.187 1.00 46.64 380 ASN A C 1
ATOM 3137 O O . ASN A 1 380 ? -8.531 -54.098 -34.000 1.00 52.33 380 ASN A O 1
ATOM 3142 N N . MET A 1 381 ? -6.869 -52.693 -33.474 1.00 49.30 381 MET A N 1
ATOM 3143 C CA . MET A 1 381 ? -6.923 -52.063 -34.786 1.00 53.99 381 MET A CA 1
ATOM 3144 C C . MET A 1 381 ? -6.383 -52.994 -35.866 1.00 53.31 381 MET A C 1
ATOM 3145 O O . MET A 1 381 ? -6.940 -53.055 -36.966 1.00 55.87 381 MET A O 1
ATOM 3150 N N . GLY A 1 382 ? 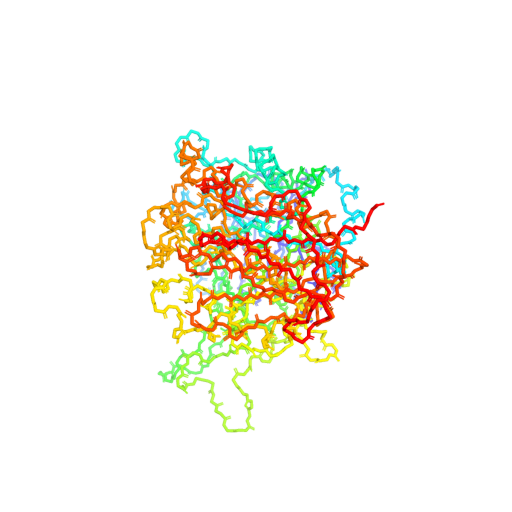-5.317 -53.738 -35.563 1.00 50.71 382 GLY A N 1
ATOM 3151 C CA . GLY A 1 382 ? -4.817 -54.735 -36.503 1.00 42.97 382 GLY A CA 1
ATOM 3152 C C . GLY A 1 382 ? -5.884 -55.708 -36.952 1.00 47.46 382 GLY A C 1
ATOM 3153 O O . GLY A 1 382 ? -6.048 -55.958 -38.148 1.00 53.89 382 GLY A O 1
ATOM 3154 N N . TRP A 1 383 ? -6.634 -56.271 -36.001 1.00 50.49 383 TRP A N 1
ATOM 3155 C CA . TRP A 1 383 ? -7.729 -57.169 -36.367 1.00 53.04 383 TRP A CA 1
ATOM 3156 C C . TRP A 1 383 ? -8.725 -56.468 -37.291 1.00 53.77 383 TRP A C 1
ATOM 3157 O O . TRP A 1 383 ? -9.218 -57.061 -38.257 1.00 53.75 383 TRP A O 1
ATOM 3168 N N . MET A 1 384 ? -9.000 -55.191 -37.032 1.00 51.74 384 MET A N 1
ATOM 3169 C CA . MET A 1 384 ? -9.975 -54.459 -37.832 1.00 52.10 384 MET A CA 1
ATOM 3170 C C . MET A 1 384 ? -9.500 -54.274 -39.275 1.00 53.64 384 MET A C 1
ATOM 3171 O O . MET A 1 384 ? -10.273 -54.472 -40.220 1.00 54.65 384 MET A O 1
ATOM 3176 N N . HIS A 1 385 ? -8.236 -53.878 -39.468 1.00 51.85 385 HIS A N 1
ATOM 3177 C CA . HIS A 1 385 ? -7.741 -53.621 -40.817 1.00 54.91 385 HIS A CA 1
ATOM 3178 C C . HIS A 1 385 ? -7.734 -54.899 -41.652 1.00 52.19 385 HIS A C 1
ATOM 3179 O O . HIS A 1 385 ? -8.223 -54.911 -42.784 1.00 57.67 385 HIS A O 1
ATOM 3186 N N . ASP A 1 386 ? -7.196 -55.985 -41.095 1.00 52.88 386 ASP A N 1
ATOM 3187 C CA . ASP A 1 386 ? -7.134 -57.263 -41.797 1.00 52.42 386 ASP A CA 1
ATOM 3188 C C . ASP A 1 386 ? -8.517 -57.795 -42.127 1.00 53.83 386 ASP A C 1
ATOM 3189 O O . ASP A 1 386 ? -8.717 -58.409 -43.183 1.00 55.89 386 ASP A O 1
ATOM 3194 N N . THR A 1 387 ? -9.471 -57.621 -41.209 1.00 52.09 387 THR A N 1
ATOM 3195 C CA . THR A 1 387 ? -10.812 -58.156 -41.417 1.00 50.35 387 THR A CA 1
ATOM 3196 C C . THR A 1 387 ? -11.573 -57.335 -42.449 1.00 51.01 387 THR A C 1
ATOM 3197 O O . THR A 1 387 ? -12.277 -57.892 -43.297 1.00 50.43 387 THR A O 1
ATOM 3201 N N . LEU A 1 388 ? -11.452 -56.009 -42.390 1.00 50.63 388 LEU A N 1
ATOM 3202 C CA . LEU A 1 388 ? -12.118 -55.174 -43.378 1.00 52.81 388 LEU A CA 1
ATOM 3203 C C . LEU A 1 388 ? -11.421 -55.269 -44.726 1.00 54.29 388 LEU A C 1
ATOM 3204 O O . LEU A 1 388 ? -12.083 -55.176 -45.762 1.00 59.06 388 LEU A O 1
ATOM 3209 N N . ASP A 1 389 ? -10.097 -55.478 -44.737 1.00 55.88 389 ASP A N 1
ATOM 3210 C CA . ASP A 1 389 ? -9.398 -55.774 -45.986 1.00 51.62 389 ASP A CA 1
ATOM 3211 C C . ASP A 1 389 ? -9.945 -57.041 -46.612 1.00 54.91 389 ASP A C 1
ATOM 3212 O O . ASP A 1 389 ? -10.372 -57.045 -47.774 1.00 57.79 389 ASP A O 1
ATOM 3217 N N . TYR A 1 390 ? -9.944 -58.135 -45.852 1.00 51.46 390 TYR A N 1
ATOM 3218 C CA . TYR A 1 390 ? -10.295 -59.423 -46.433 1.00 52.17 390 TYR A CA 1
ATOM 3219 C C . TYR A 1 390 ? -11.750 -59.443 -46.885 1.00 54.21 390 TYR A C 1
ATOM 3220 O O . TYR A 1 390 ? -12.053 -59.846 -48.019 1.00 54.24 390 TYR A O 1
ATOM 3229 N N . ILE A 1 391 ? -12.658 -58.969 -46.025 1.00 49.34 391 ILE A N 1
ATOM 3230 C CA . ILE A 1 391 ? -14.088 -59.054 -46.309 1.00 50.82 391 ILE A CA 1
ATOM 3231 C C . ILE A 1 391 ? -14.444 -58.226 -47.535 1.00 53.28 391 ILE A C 1
ATOM 3232 O O . ILE A 1 391 ? -15.365 -58.579 -48.282 1.00 50.58 391 ILE A O 1
ATOM 3237 N N . GLN A 1 392 ? -13.705 -57.138 -47.784 1.00 52.56 392 GLN A N 1
ATOM 3238 C CA . GLN A 1 392 ? -14.002 -56.258 -48.909 1.00 52.19 392 GLN A CA 1
ATOM 3239 C C . GLN A 1 392 ? -13.655 -56.900 -50.248 1.00 54.28 392 GLN A C 1
ATOM 3240 O O . GLN A 1 392 ? -14.182 -56.471 -51.287 1.00 48.07 392 GLN A O 1
ATOM 3246 N N . ARG A 1 393 ? -12.781 -57.909 -50.238 1.00 55.32 393 ARG A N 1
ATOM 3247 C CA . ARG A 1 393 ? -12.389 -58.591 -51.463 1.00 55.13 393 ARG A CA 1
ATOM 3248 C C . ARG A 1 393 ? -13.543 -59.434 -51.988 1.00 55.55 393 ARG A C 1
ATOM 3249 O O . ARG A 1 393 ? -14.193 -60.161 -51.228 1.00 55.26 393 ARG A O 1
ATOM 3257 N N . ASP A 1 394 ? -13.782 -59.353 -53.291 1.00 57.76 394 ASP A N 1
ATOM 3258 C CA . ASP A 1 394 ? -14.769 -60.217 -53.914 1.00 57.01 394 ASP A CA 1
ATOM 3259 C C . ASP A 1 394 ? -14.481 -61.677 -53.563 1.00 58.24 394 ASP A C 1
ATOM 3260 O O . ASP A 1 394 ? -13.319 -62.100 -53.597 1.00 58.59 394 ASP A O 1
ATOM 3265 N N . PRO A 1 395 ? -15.504 -62.465 -53.207 1.00 53.25 395 PRO A N 1
ATOM 3266 C CA . PRO A 1 395 ? -15.282 -63.876 -52.827 1.00 54.36 395 PRO A CA 1
ATOM 3267 C C . PRO A 1 395 ? -14.435 -64.711 -53.789 1.00 60.41 395 PRO A C 1
ATOM 3268 O O . PRO A 1 395 ? -13.781 -65.661 -53.336 1.00 61.51 395 PRO A O 1
ATOM 3272 N N . ILE A 1 396 ? -14.428 -64.398 -55.091 1.00 62.09 396 ILE A N 1
ATOM 3273 C CA . ILE A 1 396 ? -13.655 -65.179 -56.057 1.00 63.19 396 ILE A CA 1
ATOM 3274 C C . ILE A 1 396 ? -12.156 -65.070 -55.793 1.00 64.79 396 ILE A C 1
ATOM 3275 O O . ILE A 1 396 ? -11.404 -66.010 -56.071 1.00 68.92 396 ILE A O 1
ATOM 3280 N N . TYR A 1 397 ? -11.692 -63.944 -55.247 1.00 62.62 397 TYR A N 1
ATOM 3281 C CA . TYR A 1 397 ? -10.278 -63.757 -54.940 1.00 58.86 397 TYR A CA 1
ATOM 3282 C C . TYR A 1 397 ? -9.927 -64.041 -53.483 1.00 57.26 397 TYR A C 1
ATOM 3283 O O . TYR A 1 397 ? -8.750 -63.944 -53.113 1.00 53.43 397 TYR A O 1
ATOM 3292 N N . ARG A 1 398 ? -10.905 -64.408 -52.651 1.00 59.35 398 ARG A N 1
ATOM 3293 C CA . ARG A 1 398 ? -10.626 -64.559 -51.227 1.00 56.75 398 ARG A CA 1
ATOM 3294 C C . ARG A 1 398 ? -9.675 -65.709 -50.958 1.00 56.31 398 ARG A C 1
ATOM 3295 O O . ARG A 1 398 ? -8.925 -65.672 -49.974 1.00 55.60 398 ARG A O 1
ATOM 3303 N N . LYS A 1 399 ? -9.680 -66.727 -51.821 1.00 56.08 399 LYS A N 1
ATOM 3304 C CA . LYS A 1 399 ? -8.798 -67.869 -51.621 1.00 59.52 399 LYS A CA 1
ATOM 3305 C C . LYS A 1 399 ? -7.326 -67.481 -51.695 1.00 58.62 399 LYS A C 1
ATOM 3306 O O . LYS A 1 399 ? -6.488 -68.195 -51.137 1.00 59.46 399 LYS A O 1
ATOM 3312 N N . TYR A 1 400 ? -6.993 -66.366 -52.353 1.00 58.19 400 TYR A N 1
ATOM 3313 C CA . TYR A 1 400 ? -5.614 -65.896 -52.462 1.00 59.53 400 TYR A CA 1
ATOM 3314 C C . TYR A 1 400 ? -5.180 -65.037 -51.289 1.00 62.69 400 TYR A C 1
ATOM 3315 O O . TYR A 1 400 ? -4.041 -64.555 -51.282 1.00 58.01 400 TYR A O 1
ATOM 3324 N N . HIS A 1 401 ? -6.064 -64.827 -50.309 1.00 58.57 401 HIS A N 1
ATOM 3325 C CA . HIS A 1 401 ? -5.786 -63.920 -49.209 1.00 54.71 401 HIS A CA 1
ATOM 3326 C C . HIS A 1 401 ? -6.224 -64.534 -47.890 1.00 56.93 401 HIS A C 1
ATOM 3327 O O . HIS A 1 401 ? -6.575 -63.818 -46.948 1.00 55.04 401 HIS A O 1
ATOM 3334 N N . HIS A 1 402 ? -6.222 -65.867 -47.829 1.00 55.95 402 HIS A N 1
ATOM 3335 C CA . HIS A 1 402 ? -6.623 -66.581 -46.630 1.00 56.07 402 HIS A CA 1
ATOM 3336 C C . HIS A 1 402 ? -5.842 -66.113 -45.414 1.00 57.48 402 HIS A C 1
ATOM 3337 O O . HIS A 1 402 ? -6.375 -66.091 -44.304 1.00 56.89 402 HIS A O 1
ATOM 3344 N N . ASP A 1 403 ? -4.583 -65.730 -45.611 1.00 57.90 403 ASP A N 1
ATOM 3345 C CA . ASP A 1 403 ? -3.762 -65.288 -44.501 1.00 54.32 403 ASP A CA 1
ATOM 3346 C C . ASP A 1 403 ? -4.307 -64.012 -43.893 1.00 60.38 403 ASP A C 1
ATOM 3347 O O . ASP A 1 403 ? -4.154 -63.794 -42.690 1.00 60.30 403 ASP A O 1
ATOM 3352 N N . GLU A 1 404 ? -4.948 -63.161 -44.693 1.00 57.09 404 GLU A N 1
ATOM 3353 C CA . GLU A 1 404 ? -5.543 -61.962 -44.116 1.00 58.38 404 GLU A CA 1
ATOM 3354 C C . GLU A 1 404 ? -6.644 -62.288 -43.123 1.00 61.36 404 GLU A C 1
ATOM 3355 O O . GLU A 1 404 ? -6.944 -61.464 -42.250 1.00 62.46 404 GLU A O 1
ATOM 3361 N N . LEU A 1 405 ? -7.252 -63.462 -43.238 1.00 58.48 405 LEU A N 1
ATOM 3362 C CA . LEU A 1 405 ? -8.357 -63.844 -42.376 1.00 55.28 405 LEU A CA 1
ATOM 3363 C C . LEU A 1 405 ? -7.899 -64.553 -41.111 1.00 56.97 405 LEU A C 1
ATOM 3364 O O . LEU A 1 405 ? -8.528 -64.410 -40.062 1.00 59.58 405 LEU A O 1
ATOM 3369 N N . THR A 1 406 ? -6.813 -65.307 -41.174 1.00 60.56 406 THR A N 1
ATOM 3370 C CA . THR A 1 406 ? -6.366 -66.100 -40.041 1.00 59.21 406 THR A CA 1
ATOM 3371 C C . THR A 1 406 ? -5.232 -65.436 -39.266 1.00 59.15 406 THR A C 1
ATOM 3372 O O . THR A 1 406 ? -4.847 -65.938 -38.208 1.00 57.22 406 THR A O 1
ATOM 3376 N N . PHE A 1 407 ? -4.719 -64.303 -39.756 1.00 59.98 407 PHE A N 1
ATOM 3377 C CA . PHE A 1 407 ? -3.514 -63.692 -39.201 1.00 61.93 407 PHE A CA 1
ATOM 3378 C C . PHE A 1 407 ? -3.736 -63.117 -37.804 1.00 61.02 407 PHE A C 1
ATOM 3379 O O . PHE A 1 407 ? -2.810 -63.113 -36.988 1.00 64.66 407 PHE A O 1
ATOM 3387 N N . SER A 1 408 ? -4.934 -62.609 -37.517 1.00 56.27 408 SER A N 1
ATOM 3388 C CA . SER A 1 408 ? -5.135 -61.854 -36.288 1.00 61.59 408 SER A CA 1
ATOM 3389 C C . SER A 1 408 ? -4.998 -62.723 -35.044 1.00 62.11 408 SER A C 1
ATOM 3390 O O . SER A 1 408 ? -4.770 -62.186 -33.954 1.00 61.58 408 SER A O 1
ATOM 3393 N N . LEU A 1 409 ? -5.135 -64.044 -35.185 1.00 60.15 409 LEU A N 1
ATOM 3394 C CA . LEU A 1 409 ? -4.938 -64.947 -34.061 1.00 60.10 409 LEU A CA 1
ATOM 3395 C C . LEU A 1 409 ? -3.482 -65.016 -33.636 1.00 61.40 409 LEU A C 1
ATOM 3396 O O . LEU A 1 409 ? -3.205 -65.387 -32.492 1.00 66.79 409 LEU A O 1
ATOM 3401 N N . TRP A 1 410 ? -2.547 -64.653 -34.517 1.00 66.51 410 TRP A N 1
ATOM 3402 C CA . TRP A 1 410 ? -1.148 -64.573 -34.105 1.00 70.92 410 TRP A CA 1
ATOM 3403 C C . TRP A 1 410 ? -0.987 -63.594 -32.942 1.00 67.58 410 TRP A C 1
ATOM 3404 O O . TRP A 1 410 ? -0.329 -63.902 -31.942 1.00 68.75 410 TRP A O 1
ATOM 3415 N N . TYR A 1 411 ? -1.626 -62.425 -33.040 1.00 69.82 411 TYR A N 1
ATOM 3416 C CA . TYR A 1 411 ? -1.459 -61.339 -32.082 1.00 67.63 411 TYR A CA 1
ATOM 3417 C C . TYR A 1 411 ? -2.683 -61.123 -31.196 1.00 63.90 411 TYR A C 1
ATOM 3418 O O . TYR A 1 411 ? -2.705 -60.165 -30.415 1.00 65.97 411 TYR A O 1
ATOM 3427 N N . ALA A 1 412 ? -3.681 -62.008 -31.265 1.00 59.25 412 ALA A N 1
ATOM 3428 C CA . ALA A 1 412 ? -4.938 -61.769 -30.558 1.00 60.39 412 ALA A CA 1
ATOM 3429 C C . ALA A 1 412 ? -4.771 -61.703 -29.042 1.00 59.74 412 ALA A C 1
ATOM 3430 O O . ALA A 1 412 ? -5.644 -61.159 -28.351 1.00 60.48 412 ALA A O 1
ATOM 3432 N N . PHE A 1 413 ? -3.677 -62.233 -28.500 1.00 58.37 413 PHE A N 1
ATOM 3433 C CA . PHE A 1 413 ? -3.547 -62.369 -27.056 1.00 56.33 413 PHE A CA 1
ATOM 3434 C C . PHE A 1 413 ? -2.406 -61.544 -26.474 1.00 57.38 413 PHE A C 1
ATOM 3435 O O . PHE A 1 413 ? -2.066 -61.725 -25.306 1.00 59.63 413 PHE A O 1
ATOM 3443 N N . SER A 1 414 ? -1.805 -60.644 -27.244 1.00 62.90 414 SER A N 1
ATOM 3444 C CA . SER A 1 414 ? -0.702 -59.858 -26.708 1.00 58.68 414 SER A CA 1
ATOM 3445 C C . SER A 1 414 ? -1.183 -58.643 -25.930 1.00 61.45 414 SER A C 1
ATOM 3446 O O . SER A 1 414 ? -0.355 -57.932 -25.344 1.00 60.94 414 SER A O 1
ATOM 3449 N N . GLU A 1 415 ? -2.492 -58.386 -25.939 1.00 61.05 415 GLU A N 1
ATOM 3450 C CA . GLU A 1 415 ? -3.138 -57.350 -25.147 1.00 56.54 415 GLU A CA 1
ATOM 3451 C C . GLU A 1 415 ? -4.501 -57.873 -24.716 1.00 56.80 415 GLU A C 1
ATOM 3452 O O . GLU A 1 415 ? -4.952 -58.928 -25.168 1.00 55.13 415 GLU A O 1
ATOM 3458 N N . HIS A 1 416 ? -5.153 -57.133 -23.813 1.00 60.22 416 HIS A N 1
ATOM 3459 C CA . HIS A 1 416 ? -6.582 -57.299 -23.552 1.00 56.38 416 HIS A CA 1
ATOM 3460 C C . HIS A 1 416 ? -7.313 -56.352 -24.492 1.00 52.93 416 HIS A C 1
ATOM 3461 O O . HIS A 1 416 ? -7.205 -55.129 -24.355 1.00 53.84 416 HIS A O 1
ATOM 3468 N N . TYR A 1 417 ? -8.068 -56.921 -25.424 1.00 53.55 417 TYR A N 1
ATOM 3469 C CA . TYR A 1 417 ? -8.518 -56.247 -26.629 1.00 49.42 417 TYR A CA 1
ATOM 3470 C C . TYR A 1 417 ? -10.017 -55.987 -26.606 1.00 50.30 417 TYR A C 1
ATOM 3471 O O . TYR A 1 417 ? -10.805 -56.786 -26.091 1.00 49.37 417 TYR A O 1
ATOM 3480 N N . VAL A 1 418 ? -10.395 -54.857 -27.180 1.00 48.50 418 VAL A N 1
ATOM 3481 C CA . VAL A 1 418 ? -11.737 -54.642 -27.708 1.00 49.96 418 VAL A CA 1
ATOM 3482 C C . VAL A 1 418 ? -11.649 -54.733 -29.227 1.00 48.39 418 VAL A C 1
ATOM 3483 O O . VAL A 1 418 ? -10.792 -54.082 -29.841 1.00 47.81 418 VAL A O 1
ATOM 3487 N N . LEU A 1 419 ? -12.500 -55.566 -29.832 1.00 47.61 419 LEU A N 1
ATOM 3488 C CA . LEU A 1 419 ? -12.588 -55.652 -31.288 1.00 44.96 419 LEU A CA 1
ATOM 3489 C C . LEU A 1 419 ? -13.562 -54.593 -31.763 1.00 45.83 419 LEU A C 1
ATOM 3490 O O . LEU A 1 419 ? -14.775 -54.747 -31.544 1.00 46.30 419 LEU A O 1
ATOM 3495 N N . PRO A 1 420 ? -13.101 -53.510 -32.428 1.00 45.59 420 PRO A N 1
ATOM 3496 C CA . PRO A 1 420 ? -13.988 -52.366 -32.680 1.00 45.99 420 PRO A CA 1
ATOM 3497 C C . PRO A 1 420 ? -14.280 -52.112 -34.145 1.00 51.36 420 PRO A C 1
ATOM 3498 O O . PRO A 1 420 ? -13.355 -52.029 -34.964 1.00 50.39 420 PRO A O 1
ATOM 3502 N N . LEU A 1 421 ? -15.556 -51.946 -34.483 1.00 50.78 421 LEU A N 1
ATOM 3503 C CA . LEU A 1 421 ? -15.963 -51.390 -35.777 1.00 47.69 421 LEU A CA 1
ATOM 3504 C C . LEU A 1 421 ? -16.543 -50.002 -35.499 1.00 46.37 421 LEU A C 1
ATOM 3505 O O . LEU A 1 421 ? -17.756 -49.823 -35.418 1.00 44.74 421 LEU A O 1
ATOM 3510 N N . SER A 1 422 ? -15.654 -49.010 -35.376 1.00 43.62 422 SER A N 1
ATOM 3511 C CA . SER A 1 422 ? -16.003 -47.700 -34.840 1.00 48.72 422 SER A CA 1
ATOM 3512 C C . SER A 1 422 ? -16.513 -46.739 -35.908 1.00 53.69 422 SER A C 1
ATOM 3513 O O . SER A 1 422 ? -16.526 -47.030 -37.115 1.00 55.34 422 SER A O 1
ATOM 3516 N N . HIS A 1 423 ? -16.904 -45.544 -35.436 1.00 50.85 423 HIS A N 1
ATOM 3517 C CA . HIS A 1 423 ? -17.353 -44.485 -36.335 1.00 50.23 423 HIS A CA 1
ATOM 3518 C C . HIS A 1 423 ? -16.277 -44.095 -37.345 1.00 55.93 423 HIS A C 1
ATOM 3519 O O . HIS A 1 423 ? -16.599 -43.765 -38.497 1.00 56.10 423 HIS A O 1
ATOM 3526 N N . ASP A 1 424 ? -14.998 -44.143 -36.951 1.00 55.32 424 ASP A N 1
ATOM 3527 C CA . ASP A 1 424 ? -13.934 -43.732 -37.865 1.00 56.03 424 ASP A CA 1
ATOM 3528 C C . ASP A 1 424 ? -13.928 -44.534 -39.166 1.00 57.16 424 ASP A C 1
ATOM 3529 O O . ASP A 1 424 ? -13.388 -44.065 -40.181 1.00 51.33 424 ASP A O 1
ATOM 3534 N N . GLU A 1 425 ? -14.521 -45.720 -39.162 1.00 54.31 425 GLU A N 1
ATOM 3535 C CA . GLU A 1 425 ? -14.461 -46.603 -40.310 1.00 52.90 425 GLU A CA 1
ATOM 3536 C C . GLU A 1 425 ? -15.601 -46.383 -41.290 1.00 53.42 425 GLU A C 1
ATOM 3537 O O . GLU A 1 425 ? -15.595 -46.996 -42.363 1.00 56.37 425 GLU A O 1
ATOM 3543 N N . VAL A 1 426 ? -16.555 -45.504 -40.978 1.00 50.86 426 VAL A N 1
ATOM 3544 C CA . VAL A 1 426 ? -17.743 -45.352 -41.819 1.00 49.58 426 VAL A CA 1
ATOM 3545 C C . VAL A 1 426 ? -17.981 -43.889 -42.189 1.00 48.42 426 VAL A C 1
ATOM 3546 O O . VAL A 1 426 ? -19.128 -43.447 -42.302 1.00 47.25 426 VAL A O 1
ATOM 3550 N N . VAL A 1 427 ? -16.899 -43.138 -42.390 1.00 50.19 427 VAL A N 1
ATOM 3551 C CA . VAL A 1 427 ? -16.927 -41.737 -42.798 1.00 54.04 427 VAL A CA 1
ATOM 3552 C C . VAL A 1 427 ? -15.866 -41.520 -43.873 1.00 57.20 427 VAL A C 1
ATOM 3553 O O . VAL A 1 427 ? -15.083 -42.417 -44.200 1.00 56.53 427 VAL A O 1
ATOM 3557 N N . HIS A 1 428 ? -15.825 -40.301 -44.399 1.00 59.83 428 HIS A N 1
ATOM 3558 C CA . HIS A 1 428 ? -14.798 -39.844 -45.362 1.00 59.15 428 HIS A CA 1
ATOM 3559 C C . HIS A 1 428 ? -14.889 -40.738 -46.608 1.00 64.30 428 HIS A C 1
ATOM 3560 O O . HIS A 1 428 ? -15.987 -40.991 -47.132 1.00 69.41 428 HIS A O 1
ATOM 3567 N N . GLY A 1 429 ? -13.800 -41.245 -47.147 1.00 56.42 429 GLY A N 1
ATOM 3568 C CA . GLY A 1 429 ? -14.042 -41.997 -48.367 1.00 64.25 429 GLY A CA 1
ATOM 3569 C C . GLY A 1 429 ? -14.239 -43.493 -48.204 1.00 64.88 429 GLY A C 1
ATOM 3570 O O . GLY A 1 429 ? -13.982 -44.257 -49.140 1.00 69.32 429 GLY A O 1
ATOM 3571 N N . LYS A 1 430 ? -14.688 -43.947 -47.035 1.00 59.47 430 LYS A N 1
ATOM 3572 C CA . LYS A 1 430 ? -14.487 -45.347 -46.707 1.00 53.30 430 LYS A CA 1
ATOM 3573 C C . LYS A 1 430 ? -15.721 -46.216 -46.871 1.00 46.93 430 LYS A C 1
ATOM 3574 O O . LYS A 1 430 ? -15.577 -47.434 -46.992 1.00 46.52 430 LYS A O 1
ATOM 3580 N N . GLY A 1 431 ? -16.913 -45.634 -46.888 1.00 46.20 431 GLY A N 1
ATOM 3581 C CA . GLY A 1 431 ? -18.133 -46.408 -46.983 1.00 43.94 431 GLY A CA 1
ATOM 3582 C C . GLY A 1 431 ? -18.634 -46.936 -45.652 1.00 53.07 431 GLY A C 1
ATOM 3583 O O . GLY A 1 431 ? -17.840 -47.231 -44.748 1.00 48.77 431 GLY A O 1
ATOM 3584 N N . SER A 1 432 ? -19.958 -47.040 -45.521 1.00 49.51 432 SER A N 1
ATOM 3585 C CA . SER A 1 432 ? -20.578 -47.742 -44.411 1.00 47.23 432 SER A CA 1
ATOM 3586 C C . SER A 1 432 ? -20.134 -49.206 -44.392 1.00 49.03 432 SER A C 1
ATOM 3587 O O . SER A 1 432 ? -19.482 -49.696 -45.307 1.00 54.37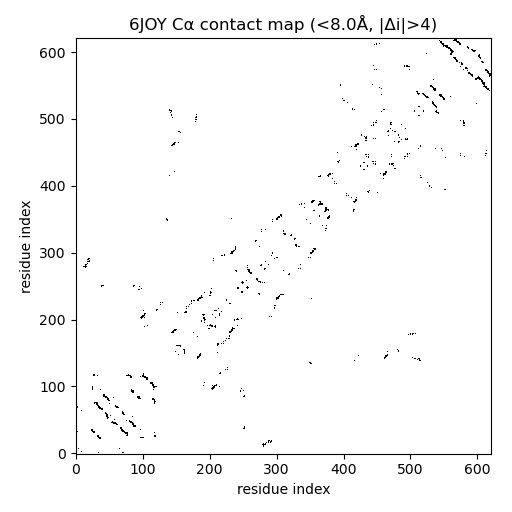 432 SER A O 1
ATOM 3590 N N . LEU A 1 433 ? -20.507 -49.919 -43.329 1.00 48.97 433 LEU A N 1
ATOM 3591 C CA . LEU A 1 433 ? -20.193 -51.344 -43.281 1.00 48.39 433 LEU A CA 1
ATOM 3592 C C . LEU A 1 433 ? -20.905 -52.095 -44.402 1.00 48.49 433 LEU A C 1
ATOM 3593 O O . LEU A 1 433 ? -20.312 -52.952 -45.062 1.00 47.84 433 LEU A O 1
ATOM 3598 N N . TRP A 1 434 ? -22.177 -51.778 -44.627 1.00 51.89 434 TRP A N 1
ATOM 3599 C CA . TRP A 1 434 ? -22.926 -52.331 -45.753 1.00 50.76 434 TRP A CA 1
ATOM 3600 C C . TRP A 1 434 ? -22.272 -51.993 -47.094 1.00 48.69 434 TRP A C 1
ATOM 3601 O O . TRP A 1 434 ? -22.103 -52.870 -47.948 1.00 46.03 434 TRP A O 1
ATOM 3612 N N . GLY A 1 435 ? -21.895 -50.724 -47.291 1.00 49.72 435 GLY A N 1
ATOM 3613 C CA . GLY A 1 435 ? -21.279 -50.304 -48.547 1.00 45.01 435 GLY A CA 1
ATOM 3614 C C . GLY A 1 435 ? -19.950 -50.979 -48.839 1.00 52.22 435 GLY A C 1
ATOM 3615 O O . GLY A 1 435 ? -19.626 -51.252 -49.998 1.00 54.56 435 GLY A O 1
ATOM 3616 N N . LYS A 1 436 ? -19.173 -51.276 -47.798 1.00 52.51 436 LYS A N 1
ATOM 3617 C CA . LYS A 1 436 ? -17.927 -52.016 -47.965 1.00 52.95 436 LYS A CA 1
ATOM 3618 C C . LYS A 1 436 ? -18.137 -53.436 -48.484 1.00 51.92 436 LYS A C 1
ATOM 3619 O O . LYS A 1 436 ? -17.195 -54.012 -49.032 1.00 50.98 436 LYS A O 1
ATOM 3625 N N . MET A 1 437 ? -19.335 -54.045 -48.276 1.00 49.61 437 MET A N 1
ATOM 3626 C CA . MET A 1 437 ? -19.478 -55.455 -48.640 1.00 49.46 437 MET A CA 1
ATOM 3627 C C . MET A 1 437 ? -19.609 -55.604 -50.156 1.00 52.88 437 MET A C 1
ATOM 3628 O O . MET A 1 437 ? -20.249 -54.772 -50.807 1.00 53.66 437 MET A O 1
ATOM 3633 N N . PRO A 1 438 ? -19.023 -56.651 -50.741 1.00 54.00 438 PRO A N 1
ATOM 3634 C CA . PRO A 1 438 ? -19.108 -56.845 -52.193 1.00 53.43 438 PRO A CA 1
ATOM 3635 C C . PRO A 1 438 ? -20.325 -57.656 -52.628 1.00 48.80 438 PRO A C 1
ATOM 3636 O O . PRO A 1 438 ? -20.938 -58.391 -51.849 1.00 48.32 438 PRO A O 1
ATOM 3640 N N . GLY A 1 439 ? -20.682 -57.483 -53.901 1.00 49.24 439 GLY A N 1
ATOM 3641 C CA . GLY A 1 439 ? -21.691 -58.308 -54.535 1.00 41.16 439 GLY A CA 1
ATOM 3642 C C . GLY A 1 439 ? -23.072 -57.687 -54.531 1.00 49.31 439 GLY A C 1
ATOM 3643 O O . GLY A 1 439 ? -23.260 -56.480 -54.331 1.00 51.62 439 GLY A O 1
ATOM 3644 N N . ASP A 1 440 ? -24.063 -58.551 -54.759 1.00 51.63 440 ASP A N 1
ATOM 3645 C CA . ASP A 1 440 ? -25.463 -58.160 -54.857 1.00 48.99 440 ASP A CA 1
ATOM 3646 C C . ASP A 1 440 ? -26.018 -57.887 -53.457 1.00 49.61 440 ASP A C 1
ATOM 3647 O O . ASP A 1 440 ? -25.328 -58.048 -52.457 1.00 48.31 440 ASP A O 1
ATOM 3652 N N . ASP A 1 441 ? -27.282 -57.462 -53.373 1.00 53.47 441 ASP A N 1
ATOM 3653 C CA . ASP A 1 441 ? -27.813 -56.998 -52.090 1.00 52.77 441 ASP A CA 1
ATOM 3654 C C . ASP A 1 441 ? -27.843 -58.110 -51.058 1.00 49.79 441 ASP A C 1
ATOM 3655 O O . ASP A 1 441 ? -27.605 -57.866 -49.873 1.00 51.49 441 ASP A O 1
ATOM 3660 N N . TRP A 1 442 ? -28.171 -59.329 -51.474 1.00 46.96 442 TRP A N 1
ATOM 3661 C CA . TRP A 1 442 ? -28.267 -60.407 -50.502 1.00 47.90 442 TRP A CA 1
ATOM 3662 C C . TRP A 1 442 ? -26.886 -60.842 -50.041 1.00 51.58 442 TRP A C 1
ATOM 3663 O O . TRP A 1 442 ? -26.719 -61.296 -48.898 1.00 49.93 442 TRP A O 1
ATOM 3674 N N . GLN A 1 443 ? -25.894 -60.679 -50.915 1.00 51.94 443 GLN A N 1
ATOM 3675 C CA . GLN A 1 443 ? -24.512 -61.010 -50.619 1.00 47.05 443 GLN A CA 1
ATOM 3676 C C . GLN A 1 443 ? -23.884 -59.979 -49.702 1.00 47.83 443 GLN A C 1
ATOM 3677 O O . GLN A 1 443 ? -23.085 -60.334 -48.824 1.00 52.96 443 GLN A O 1
ATOM 3683 N N . LYS A 1 444 ? -24.222 -58.702 -49.895 1.00 46.84 444 LYS A N 1
ATOM 3684 C CA . LYS A 1 444 ? -23.816 -57.671 -48.941 1.00 47.75 444 LYS A CA 1
ATOM 3685 C C . LYS A 1 444 ? -24.356 -57.987 -47.550 1.00 51.28 444 LYS A C 1
ATOM 3686 O O . LYS A 1 444 ? -23.625 -57.940 -46.554 1.00 49.18 444 LYS A O 1
ATOM 3692 N N . ALA A 1 445 ? -25.640 -58.336 -47.476 1.00 49.37 445 ALA A N 1
ATOM 3693 C CA . ALA A 1 445 ? -26.258 -58.640 -46.198 1.00 47.71 445 ALA A CA 1
ATOM 3694 C C . ALA A 1 445 ? -25.625 -59.866 -45.556 1.00 47.55 445 ALA A C 1
ATOM 3695 O O . ALA A 1 445 ? -25.341 -59.863 -44.355 1.00 46.90 445 ALA A O 1
ATOM 3697 N N . ALA A 1 446 ? -25.381 -60.926 -46.339 1.00 52.54 446 ALA A N 1
ATOM 3698 C CA . ALA A 1 446 ? -24.816 -62.139 -45.745 1.00 50.42 446 ALA A CA 1
ATOM 3699 C C . ALA A 1 446 ? -23.368 -61.917 -45.309 1.00 47.51 446 ALA A C 1
ATOM 3700 O O . ALA A 1 446 ? -22.940 -62.439 -44.272 1.00 47.16 446 ALA A O 1
ATOM 3702 N N . ASN A 1 447 ? -22.610 -61.126 -46.074 1.00 49.23 447 ASN A N 1
ATOM 3703 C CA . ASN A 1 447 ? -21.247 -60.793 -45.679 1.00 47.17 447 ASN A CA 1
ATOM 3704 C C . ASN A 1 447 ? -21.219 -60.023 -44.364 1.00 49.08 447 ASN A C 1
ATOM 3705 O O . ASN A 1 447 ? -20.280 -60.169 -43.578 1.00 49.46 447 ASN A O 1
ATOM 3710 N N . LEU A 1 448 ? -22.217 -59.167 -44.123 1.00 49.89 448 LEU A N 1
ATOM 3711 C CA . LEU A 1 448 ? -2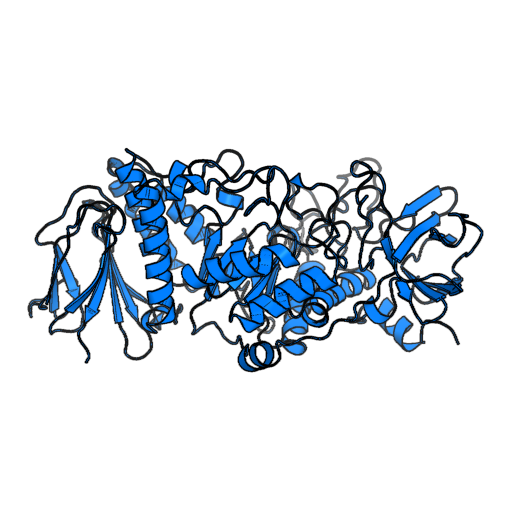2.215 -58.397 -42.884 1.00 48.32 448 LEU A CA 1
ATOM 3712 C C . LEU A 1 448 ? -22.580 -59.283 -41.704 1.00 48.46 448 LEU A C 1
ATOM 3713 O O . LEU A 1 448 ? -21.999 -59.142 -40.624 1.00 51.49 448 LEU A O 1
ATOM 3718 N N . ARG A 1 449 ? -23.511 -60.226 -41.892 1.00 47.15 449 ARG A N 1
ATOM 3719 C CA . ARG A 1 449 ? -23.770 -61.194 -40.830 1.00 49.24 449 ARG A CA 1
ATOM 3720 C C . ARG A 1 449 ? -22.551 -62.090 -40.616 1.00 49.55 449 ARG A C 1
ATOM 3721 O O . ARG A 1 449 ? -22.104 -62.288 -39.485 1.00 50.54 449 ARG A O 1
ATOM 3729 N N . LEU A 1 450 ? -21.968 -62.606 -41.689 1.00 46.29 450 LEU A N 1
ATOM 3730 C CA . LEU A 1 450 ? -20.776 -63.428 -41.520 1.00 49.68 450 LEU A CA 1
ATOM 3731 C C . LEU A 1 450 ? -19.690 -62.657 -40.771 1.00 45.85 450 LEU A C 1
ATOM 3732 O O . LEU A 1 450 ? -19.076 -63.184 -39.835 1.00 47.99 450 LEU A O 1
ATOM 3737 N N . LEU A 1 451 ? -19.487 -61.387 -41.130 1.00 44.15 451 LEU A N 1
ATOM 3738 C CA . LEU A 1 451 ? -18.525 -60.543 -40.426 1.00 45.98 451 LEU A CA 1
ATOM 3739 C C . LEU A 1 451 ? -18.848 -60.459 -38.931 1.00 49.12 451 LEU A C 1
ATOM 3740 O O . LEU A 1 451 ? -17.964 -60.638 -38.078 1.00 49.40 451 LEU A O 1
ATOM 3745 N N . PHE A 1 452 ? -20.115 -60.207 -38.589 1.00 47.46 452 PHE A N 1
ATOM 3746 C CA . PHE A 1 452 ? -20.478 -60.135 -37.172 1.00 48.35 452 PHE A CA 1
ATOM 3747 C C . PHE A 1 452 ? -20.334 -61.492 -36.492 1.00 51.13 452 PHE A C 1
ATOM 3748 O O . PHE A 1 452 ? -19.881 -61.573 -35.341 1.00 49.72 452 PHE A O 1
ATOM 3756 N N . GLY A 1 453 ? -20.687 -62.575 -37.185 1.00 44.28 453 GLY A N 1
ATOM 3757 C CA . GLY A 1 453 ? -20.468 -63.892 -36.608 1.00 43.69 453 GLY A CA 1
ATOM 3758 C C . GLY A 1 453 ? -19.021 -64.113 -36.206 1.00 48.56 453 GLY A C 1
ATOM 3759 O O . GLY A 1 453 ? -18.732 -64.580 -35.103 1.00 50.45 453 GLY A O 1
ATOM 3760 N N . HIS A 1 454 ? -18.092 -63.751 -37.090 1.00 50.35 454 HIS A N 1
ATOM 3761 C CA . HIS A 1 454 ? -16.675 -63.946 -36.812 1.00 47.96 454 HIS A CA 1
ATOM 3762 C C . HIS A 1 454 ? -16.194 -63.004 -35.709 1.00 48.91 454 HIS A C 1
ATOM 3763 O O . HIS A 1 454 ? -15.386 -63.395 -34.854 1.00 48.82 454 HIS A O 1
ATOM 3770 N N . MET A 1 455 ? -16.679 -61.761 -35.720 1.00 46.84 455 MET A N 1
ATOM 3771 C CA . MET A 1 455 ? -16.275 -60.776 -34.725 1.00 49.51 455 MET A CA 1
ATOM 3772 C C . MET A 1 455 ? -16.634 -61.231 -33.309 1.00 51.51 455 MET A C 1
ATOM 3773 O O . MET A 1 455 ? -15.855 -61.057 -32.367 1.00 45.34 455 MET A O 1
ATOM 3778 N N . TRP A 1 456 ? -17.792 -61.858 -33.158 1.00 50.07 456 TRP A N 1
ATOM 3779 C CA . TRP A 1 456 ? -18.246 -62.314 -31.859 1.00 44.56 456 TRP A CA 1
ATOM 3780 C C . TRP A 1 456 ? -17.579 -63.610 -31.451 1.00 49.02 456 TRP A C 1
ATOM 3781 O O . TRP A 1 456 ? -17.434 -63.874 -30.250 1.00 50.65 456 TRP A O 1
ATOM 3792 N N . GLY A 1 457 ? -17.130 -64.408 -32.421 1.00 51.31 457 GLY A N 1
ATOM 3793 C CA . GLY A 1 457 ? -16.329 -65.570 -32.086 1.00 52.22 457 GLY A CA 1
ATOM 3794 C C . GLY A 1 457 ? -14.873 -65.242 -31.837 1.00 51.52 457 GLY A C 1
ATOM 3795 O O . GLY A 1 457 ? -14.203 -65.962 -31.099 1.00 48.96 457 GLY A O 1
ATOM 3796 N N . HIS A 1 458 ? -14.362 -64.171 -32.453 1.00 48.76 458 HIS A N 1
ATOM 3797 C CA . HIS A 1 458 ? -12.960 -63.819 -32.296 1.00 49.21 458 HIS A CA 1
ATOM 3798 C C . HIS A 1 458 ? -12.691 -63.343 -30.868 1.00 50.94 458 HIS A C 1
ATOM 3799 O O . HIS A 1 458 ? -13.468 -62.556 -30.317 1.00 49.95 458 HIS A O 1
ATOM 3806 N N . PRO A 1 459 ? -11.599 -63.789 -30.253 1.00 55.31 459 PRO A N 1
ATOM 3807 C CA . PRO A 1 459 ? -11.289 -63.342 -28.888 1.00 54.04 459 PRO A CA 1
ATOM 3808 C C . PRO A 1 459 ? -11.201 -61.821 -28.812 1.00 54.64 459 PRO A C 1
ATOM 3809 O O . PRO A 1 459 ? -10.767 -61.151 -29.760 1.00 49.27 459 PRO A O 1
ATOM 3813 N N . GLY A 1 460 ? -11.648 -61.283 -27.672 1.00 50.01 460 GLY A N 1
ATOM 3814 C CA . GLY A 1 460 ? -11.785 -59.850 -27.482 1.00 47.39 460 GLY A CA 1
ATOM 3815 C C . GLY A 1 460 ? -13.195 -59.439 -27.089 1.00 52.53 460 GLY A C 1
ATOM 3816 O O . GLY A 1 460 ? -14.159 -60.179 -27.324 1.00 49.82 460 GLY A O 1
ATOM 3817 N N . LYS A 1 461 ? -13.324 -58.282 -26.441 1.00 52.96 461 LYS A N 1
ATOM 3818 C CA . LYS A 1 461 ? -14.628 -57.664 -26.264 1.00 50.36 461 LYS A CA 1
ATOM 3819 C C . LYS A 1 461 ? -15.051 -56.981 -27.566 1.00 51.33 461 LYS A C 1
ATOM 3820 O O . LYS A 1 461 ? -14.269 -56.873 -28.518 1.00 47.53 461 LYS A O 1
ATOM 3826 N N . LYS A 1 462 ? -16.308 -56.519 -27.607 1.00 51.00 462 LYS A N 1
ATOM 3827 C CA . LYS A 1 462 ? -16.953 -56.074 -28.839 1.00 47.16 462 LYS A CA 1
ATOM 3828 C C . LYS A 1 462 ? -17.386 -54.611 -28.775 1.00 46.24 462 LYS A C 1
ATOM 3829 O O . LYS A 1 462 ? -17.951 -54.167 -27.770 1.00 43.70 462 LYS A O 1
ATOM 3835 N N . LEU A 1 463 ? -17.159 -53.876 -29.874 1.00 42.45 463 LEU A N 1
ATOM 3836 C CA . LEU A 1 463 ? -17.705 -52.529 -30.046 1.00 46.35 463 LEU A CA 1
ATOM 3837 C C . LEU A 1 463 ? -18.123 -52.298 -31.495 1.00 48.50 463 LEU A C 1
ATOM 3838 O O . LEU A 1 463 ? -17.338 -52.509 -32.424 1.00 47.81 463 LEU A O 1
ATOM 3843 N N . LEU A 1 464 ? -19.346 -51.816 -31.670 1.00 51.06 464 LEU A N 1
ATOM 3844 C CA . LEU A 1 464 ? -19.935 -51.524 -32.968 1.00 48.38 464 LEU A CA 1
ATOM 3845 C C . LEU A 1 464 ? -20.542 -50.122 -32.936 1.00 47.44 464 LEU A C 1
ATOM 3846 O O . LEU A 1 464 ? -21.232 -49.762 -31.977 1.00 45.73 464 LEU A O 1
ATOM 3851 N N . PHE A 1 465 ? -20.309 -49.343 -33.991 1.00 49.36 465 PHE A N 1
ATOM 3852 C CA . PHE A 1 465 ? -20.884 -48.002 -34.090 1.00 49.36 465 PHE A CA 1
ATOM 3853 C C . PHE A 1 465 ? -22.315 -48.040 -34.618 1.00 46.31 465 PHE A C 1
ATOM 3854 O O . PHE A 1 465 ? -22.627 -48.788 -35.546 1.00 45.59 465 PHE A O 1
ATOM 3862 N N . MET A 1 466 ? -23.167 -47.200 -34.020 1.00 43.98 466 MET A N 1
ATOM 3863 C CA . MET A 1 466 ? -24.586 -47.103 -34.350 1.00 44.63 466 MET A CA 1
ATOM 3864 C C . MET A 1 466 ? -24.822 -47.004 -35.855 1.00 43.45 466 MET A C 1
ATOM 3865 O O . MET A 1 466 ? -24.106 -46.304 -36.574 1.00 48.19 466 MET A O 1
ATOM 3870 N N . GLY A 1 467 ? -25.857 -47.686 -36.327 1.00 43.72 467 GLY A N 1
ATOM 3871 C CA . GLY A 1 467 ? -26.103 -47.745 -37.755 1.00 47.20 467 GLY A CA 1
ATOM 3872 C C . GLY A 1 467 ? -25.544 -49.018 -38.355 1.00 47.16 467 GLY A C 1
ATOM 3873 O O . GLY A 1 467 ? -26.168 -49.625 -39.230 1.00 45.12 467 GLY A O 1
ATOM 3874 N N . GLY A 1 468 ? -24.383 -49.457 -37.849 1.00 48.73 468 GLY A N 1
ATOM 3875 C CA . GLY A 1 468 ? -23.766 -50.676 -38.348 1.00 48.07 468 GLY A CA 1
ATOM 3876 C C . GLY A 1 468 ? -24.585 -51.919 -38.073 1.00 46.20 468 GLY A C 1
ATOM 3877 O O . GLY A 1 468 ? -24.527 -52.880 -38.843 1.00 43.20 468 GLY A O 1
ATOM 3878 N N . GLU A 1 469 ? -25.370 -51.913 -36.984 1.00 43.76 469 GLU A N 1
ATOM 3879 C CA . GLU A 1 469 ? -26.122 -53.091 -36.545 1.00 42.87 469 GLU A CA 1
ATOM 3880 C C . GLU A 1 469 ? -27.325 -53.408 -37.432 1.00 45.67 469 GLU A C 1
ATOM 3881 O O . GLU A 1 469 ? -27.892 -54.498 -37.311 1.00 45.05 469 GLU A O 1
ATOM 3887 N N . PHE A 1 470 ? -27.715 -52.518 -38.346 1.00 48.18 470 PHE A N 1
ATOM 3888 C CA . PHE A 1 470 ? -28.740 -52.882 -39.320 1.00 49.47 470 PHE A CA 1
ATOM 3889 C C . PHE A 1 470 ? -28.276 -52.586 -40.744 1.00 51.13 470 PHE A C 1
ATOM 3890 O O . PHE A 1 470 ? -29.093 -52.389 -41.649 1.00 53.75 470 PHE A O 1
ATOM 3898 N N . GLY A 1 471 ? -26.963 -52.570 -40.953 1.00 50.08 471 GLY A N 1
ATOM 3899 C CA . GLY A 1 471 ? -26.394 -52.337 -42.261 1.00 50.19 471 GLY A CA 1
ATOM 3900 C C . GLY A 1 471 ? -26.874 -51.088 -42.969 1.00 53.33 471 GLY A C 1
ATOM 3901 O O . GLY A 1 471 ? -27.289 -51.160 -44.132 1.00 47.03 471 GLY A O 1
ATOM 3902 N N . GLN A 1 472 ? -26.787 -49.938 -42.296 1.00 48.97 472 GLN A N 1
ATOM 3903 C CA . GLN A 1 472 ? -27.180 -48.675 -42.914 1.00 48.50 472 GLN A CA 1
ATOM 3904 C C . GLN A 1 472 ? -26.405 -48.431 -44.210 1.00 53.75 472 GLN A C 1
ATOM 3905 O O . GLN A 1 472 ? -25.204 -48.710 -44.295 1.00 51.33 472 GLN A O 1
ATOM 3911 N N . HIS A 1 473 ? -27.107 -47.915 -45.234 1.00 53.23 473 HIS A N 1
ATOM 3912 C CA . HIS A 1 473 ? -26.523 -47.826 -46.574 1.00 48.42 473 HIS A CA 1
ATOM 3913 C C . HIS A 1 473 ? -25.370 -46.832 -46.619 1.00 51.31 473 HIS A C 1
ATOM 3914 O O . HIS A 1 473 ? -24.297 -47.123 -47.163 1.00 49.53 473 HIS A O 1
ATOM 3921 N N . HIS A 1 474 ? -25.575 -45.650 -46.058 1.00 54.17 474 HIS A N 1
ATOM 3922 C CA . HIS A 1 474 ? -24.653 -44.544 -46.235 1.00 51.25 474 HIS A CA 1
ATOM 3923 C C . HIS A 1 474 ? -23.717 -44.399 -45.046 1.00 54.91 474 HIS A C 1
ATOM 3924 O O . HIS A 1 474 ? -24.036 -44.777 -43.914 1.00 50.71 474 HIS A O 1
ATOM 3931 N N . GLU A 1 475 ? -22.551 -43.834 -45.333 1.00 50.61 475 GLU A N 1
ATOM 3932 C CA . GLU A 1 475 ? -21.633 -43.338 -44.326 1.00 51.22 475 GLU A CA 1
ATOM 3933 C C . GLU A 1 475 ? -22.361 -42.570 -43.238 1.00 52.04 475 GLU A C 1
ATOM 3934 O O . GLU A 1 475 ? -23.409 -41.965 -43.491 1.00 54.49 475 GLU A O 1
ATOM 3940 N N . TRP A 1 476 ? -21.810 -42.584 -42.031 1.00 53.33 476 TRP A N 1
ATOM 3941 C CA . TRP A 1 476 ? -22.420 -41.853 -40.933 1.00 47.87 476 TRP A CA 1
ATOM 3942 C C . TRP A 1 476 ? -22.339 -40.356 -41.207 1.00 49.99 476 TRP A C 1
ATOM 3943 O O . TRP A 1 476 ? -21.277 -39.828 -41.536 1.00 52.57 476 TRP A O 1
ATOM 3954 N N . ASN A 1 477 ? -23.472 -39.674 -41.081 1.00 53.48 477 ASN A N 1
ATOM 3955 C CA . ASN A 1 477 ? -23.557 -38.227 -41.253 1.00 52.24 477 ASN A CA 1
ATOM 3956 C C . ASN A 1 477 ? -23.984 -37.598 -39.928 1.00 54.27 477 ASN A C 1
ATOM 3957 O O . ASN A 1 477 ? -25.107 -37.826 -39.460 1.00 51.85 477 ASN A O 1
ATOM 3962 N N . HIS A 1 478 ? -23.103 -36.781 -39.347 1.00 51.09 478 HIS A N 1
ATOM 3963 C CA . HIS A 1 478 ? -23.367 -36.216 -38.029 1.00 56.38 478 HIS A CA 1
ATOM 3964 C C . HIS A 1 478 ? -24.462 -35.155 -38.039 1.00 58.90 478 HIS A C 1
ATOM 3965 O O . HIS A 1 478 ? -24.994 -34.847 -36.966 1.00 53.87 478 HIS A O 1
ATOM 3972 N N . ASP A 1 479 ? -24.809 -34.604 -39.219 1.00 56.38 479 ASP A N 1
ATOM 3973 C CA . ASP A 1 479 ? -25.842 -33.578 -39.377 1.00 56.02 479 ASP A CA 1
ATOM 3974 C C . ASP A 1 479 ? -27.239 -34.148 -39.571 1.00 54.68 479 ASP A C 1
ATOM 3975 O O . ASP A 1 479 ? -28.204 -33.378 -39.621 1.00 59.19 479 ASP A O 1
ATOM 3980 N N . THR A 1 480 ? -27.376 -35.456 -39.715 1.00 49.84 480 THR A N 1
ATOM 3981 C CA . THR A 1 480 ? -28.678 -36.086 -39.827 1.00 54.54 480 THR A CA 1
ATOM 3982 C C . THR A 1 480 ? -28.805 -37.162 -38.752 1.00 50.68 480 THR A C 1
ATOM 3983 O O . THR A 1 480 ? -27.844 -37.488 -38.062 1.00 51.88 480 THR A O 1
ATOM 3987 N N . GLN A 1 481 ? -30.002 -37.716 -38.608 1.00 48.44 481 GLN A N 1
ATOM 3988 C CA . GLN A 1 481 ? -30.162 -38.940 -37.844 1.00 51.91 481 GLN A CA 1
ATOM 3989 C C . GLN A 1 481 ? -29.789 -40.150 -38.711 1.00 52.76 481 GLN A C 1
ATOM 3990 O O . GLN A 1 481 ? -29.529 -40.025 -39.910 1.00 52.36 481 GLN A O 1
ATOM 3996 N N . LEU A 1 482 ? -29.747 -41.333 -38.088 1.00 53.69 482 LEU A N 1
ATOM 3997 C CA . LEU A 1 482 ? -29.444 -42.572 -38.803 1.00 50.30 482 LEU A CA 1
ATOM 3998 C C . LEU A 1 482 ? -30.610 -42.973 -39.711 1.00 49.40 482 LEU A C 1
ATOM 3999 O O . LEU A 1 482 ? -31.733 -42.487 -39.572 1.00 53.82 482 LEU A O 1
ATOM 4004 N N . GLU A 1 483 ? -30.343 -43.901 -40.634 1.00 46.41 483 GLU A N 1
ATOM 4005 C CA . GLU A 1 483 ? -31.322 -44.288 -41.659 1.00 47.89 483 GLU A CA 1
ATOM 4006 C C . GLU A 1 483 ? -32.275 -45.357 -41.125 1.00 50.36 483 GLU A C 1
ATOM 4007 O O . GLU A 1 483 ? -32.338 -46.474 -41.639 1.00 53.42 483 GLU A O 1
ATOM 4013 N N . TRP A 1 484 ? -33.037 -44.986 -40.083 1.00 54.14 484 TRP A N 1
ATOM 4014 C CA . TRP A 1 484 ? -33.920 -45.934 -39.395 1.00 49.29 484 TRP A CA 1
ATOM 4015 C C . TRP A 1 484 ? -35.026 -46.494 -40.285 1.00 52.06 484 TRP A C 1
ATOM 4016 O O . TRP A 1 484 ? -35.576 -47.558 -39.971 1.00 51.08 484 TRP A O 1
ATOM 4027 N N . HIS A 1 485 ? -35.389 -45.795 -41.367 1.00 51.22 485 HIS A N 1
ATOM 4028 C CA . HIS A 1 485 ? -36.431 -46.301 -42.250 1.00 51.56 485 HIS A CA 1
ATOM 4029 C C . HIS A 1 485 ? -36.045 -47.631 -42.871 1.00 53.52 485 HIS A C 1
ATOM 4030 O O . HIS A 1 485 ? -36.932 -48.410 -43.231 1.00 52.33 485 HIS A O 1
ATOM 4037 N N . LEU A 1 486 ? -34.740 -47.922 -42.968 1.00 52.19 486 LEU A N 1
ATOM 4038 C CA . LEU A 1 486 ? -34.288 -49.188 -43.536 1.00 48.29 486 LEU A CA 1
ATOM 4039 C C . LEU A 1 486 ? -34.764 -50.401 -42.749 1.00 51.48 486 LEU A C 1
ATOM 4040 O O . LEU A 1 486 ? -34.693 -51.517 -43.271 1.00 55.00 486 LEU A O 1
ATOM 4045 N N . LEU A 1 487 ? -35.237 -50.225 -41.508 1.00 52.16 487 LEU A N 1
ATOM 4046 C CA . LEU A 1 487 ? -35.718 -51.370 -40.741 1.00 50.86 487 LEU A CA 1
ATOM 4047 C C . LEU A 1 487 ? -37.015 -51.947 -41.303 1.00 55.52 487 LEU A C 1
ATOM 4048 O O . LEU A 1 487 ? -37.434 -53.026 -40.871 1.00 55.84 487 LEU A O 1
ATOM 4053 N N . ASP A 1 488 ? -37.650 -51.266 -42.260 1.00 59.41 488 ASP A N 1
ATOM 4054 C CA . ASP A 1 488 ? -38.758 -51.847 -43.007 1.00 58.62 488 ASP A CA 1
ATOM 4055 C C . ASP A 1 488 ? -38.293 -52.764 -44.124 1.00 60.82 488 ASP A C 1
ATOM 4056 O O . ASP A 1 488 ? -39.126 -53.477 -44.692 1.00 60.59 488 ASP A O 1
ATOM 4061 N N . GLN A 1 489 ? -36.997 -52.738 -44.480 1.00 59.37 489 GLN A N 1
ATOM 4062 C CA . GLN A 1 489 ? -36.490 -53.674 -45.479 1.00 59.37 489 GLN A CA 1
ATOM 4063 C C . GLN A 1 489 ? -36.044 -54.968 -44.792 1.00 54.28 489 GLN A C 1
ATOM 4064 O O . GLN A 1 489 ? -35.471 -54.923 -43.705 1.00 54.21 489 GLN A O 1
ATOM 4070 N N . PRO A 1 490 ? -36.299 -56.142 -45.380 1.00 56.54 490 PRO A N 1
ATOM 4071 C CA . PRO A 1 490 ? -35.997 -57.392 -44.655 1.00 49.87 490 PRO A CA 1
ATOM 4072 C C . PRO A 1 490 ? -34.512 -57.668 -44.459 1.00 51.04 490 PRO A C 1
ATOM 4073 O O . PRO A 1 490 ? -34.150 -58.322 -43.472 1.00 52.78 490 PRO A O 1
ATOM 4077 N N . TYR A 1 491 ? -33.626 -57.183 -45.329 1.00 48.29 491 TYR A N 1
ATOM 4078 C CA . TYR A 1 491 ? -32.217 -57.498 -45.116 1.00 49.80 491 TYR A CA 1
ATOM 4079 C C . TYR A 1 491 ? -31.648 -56.698 -43.951 1.00 47.08 491 TYR A C 1
ATOM 4080 O O . TYR A 1 491 ? -30.825 -57.207 -43.186 1.00 48.98 491 TYR A O 1
ATOM 4089 N N . HIS A 1 492 ? -32.092 -55.460 -43.783 1.00 49.15 492 HIS A N 1
ATOM 4090 C CA . HIS A 1 492 ? -31.605 -54.649 -42.674 1.00 50.90 492 HIS A CA 1
ATOM 4091 C C . HIS A 1 492 ? -32.271 -55.039 -41.360 1.00 49.16 492 HIS A C 1
ATOM 4092 O O . HIS A 1 492 ? -31.597 -55.176 -40.332 1.00 47.79 492 HIS A O 1
ATOM 4099 N N . ARG A 1 493 ? -33.586 -55.245 -41.376 1.00 48.39 493 ARG A N 1
ATOM 4100 C CA . ARG A 1 493 ? -34.225 -55.855 -40.224 1.00 51.35 493 ARG A CA 1
ATOM 4101 C C . ARG A 1 493 ? -33.544 -57.173 -39.873 1.00 48.43 493 ARG A C 1
ATOM 4102 O O . ARG A 1 493 ? -33.363 -57.490 -38.699 1.00 55.22 493 ARG A O 1
ATOM 4110 N N . GLY A 1 494 ? -33.119 -57.933 -40.882 1.00 49.43 494 GLY A N 1
ATOM 4111 C CA . GLY A 1 494 ? -32.541 -59.237 -40.612 1.00 48.02 494 GLY A CA 1
ATOM 4112 C C . GLY A 1 494 ? -31.149 -59.150 -40.018 1.00 49.52 494 GLY A C 1
ATOM 4113 O O . GLY A 1 494 ? -30.766 -59.982 -39.191 1.00 45.88 494 GLY A O 1
ATOM 4114 N N . ILE A 1 495 ? -30.368 -58.152 -40.439 1.00 46.56 495 ILE A N 1
ATOM 4115 C CA . ILE A 1 495 ? -29.056 -57.940 -39.835 1.00 46.01 495 ILE A CA 1
ATOM 4116 C C . ILE A 1 495 ? -29.208 -57.532 -38.369 1.00 51.72 495 ILE A C 1
ATOM 4117 O O . ILE A 1 495 ? -28.472 -58.010 -37.493 1.00 50.88 495 ILE A O 1
ATOM 4122 N N . GLN A 1 496 ? -30.182 -56.657 -38.078 1.00 51.96 496 GLN A N 1
ATOM 4123 C CA . GLN A 1 496 ? -30.404 -56.197 -36.711 1.00 50.22 496 GLN A CA 1
ATOM 4124 C C . GLN A 1 496 ? -30.816 -57.341 -35.796 1.00 47.98 496 GLN A C 1
ATOM 4125 O O . GLN A 1 496 ? -30.368 -57.414 -34.650 1.00 47.89 496 GLN A O 1
ATOM 4131 N N . LEU A 1 497 ? -31.670 -58.241 -36.278 1.00 49.69 497 LEU A N 1
ATOM 4132 C CA . LEU A 1 497 ? -32.095 -59.342 -35.425 1.00 49.75 497 LEU A CA 1
ATOM 4133 C C . LEU A 1 497 ? -30.955 -60.308 -35.156 1.00 53.79 497 LEU A C 1
ATOM 4134 O O . LEU A 1 497 ? -30.914 -60.950 -34.098 1.00 56.24 497 LEU A O 1
ATOM 4139 N N . TRP A 1 498 ? -29.991 -60.378 -36.063 1.00 51.44 498 TRP A N 1
ATOM 4140 C CA . TRP A 1 498 ? -28.886 -61.290 -35.851 1.00 48.61 498 TRP A CA 1
ATOM 4141 C C . TRP A 1 498 ? -27.850 -60.732 -34.881 1.00 44.63 498 TRP A C 1
ATOM 4142 O O . TRP A 1 498 ? -27.241 -61.488 -34.122 1.00 45.03 498 TRP A O 1
ATOM 4153 N N . VAL A 1 499 ? -27.597 -59.427 -34.924 1.00 45.52 499 VAL A N 1
ATOM 4154 C CA . VAL A 1 499 ? -26.748 -58.814 -33.914 1.00 43.06 499 VAL A CA 1
ATOM 4155 C C . VAL A 1 499 ? -27.384 -58.986 -32.541 1.00 47.85 499 VAL A C 1
ATOM 4156 O O . VAL A 1 499 ? -26.708 -59.291 -31.555 1.00 45.95 499 VAL A O 1
ATOM 4160 N N . CYS A 1 500 ? -28.701 -58.823 -32.470 1.00 45.33 500 CYS A N 1
ATOM 4161 C CA . CYS A 1 500 ? -29.410 -59.015 -31.220 1.00 44.97 500 CYS A CA 1
ATOM 4162 C C . CYS A 1 500 ? -29.248 -60.447 -30.704 1.00 49.08 500 CYS A C 1
ATOM 4163 O O . CYS A 1 500 ? -28.987 -60.667 -29.515 1.00 52.93 500 CYS A O 1
ATOM 4166 N N . ASP A 1 501 ? -29.366 -61.431 -31.587 1.00 50.51 501 ASP A N 1
ATOM 4167 C CA . ASP A 1 501 ? -29.223 -62.816 -31.164 1.00 49.13 501 ASP A CA 1
ATOM 4168 C C . ASP A 1 501 ? -27.769 -63.171 -30.884 1.00 51.46 501 ASP A C 1
ATOM 4169 O O . ASP A 1 501 ? -27.502 -64.091 -30.108 1.00 51.72 501 ASP A O 1
ATOM 4174 N N . LEU A 1 502 ? -26.820 -62.470 -31.505 1.00 49.05 502 LEU A N 1
ATOM 4175 C CA . LEU A 1 502 ? -25.419 -62.661 -31.143 1.00 47.81 502 LEU A CA 1
ATOM 4176 C C . LEU A 1 502 ? -25.147 -62.138 -29.737 1.00 46.99 502 LEU A C 1
ATOM 4177 O O . LEU A 1 502 ? -24.503 -62.811 -28.926 1.00 50.38 502 LEU A O 1
ATOM 4182 N N . ASN A 1 503 ? -25.620 -60.925 -29.446 1.00 45.56 503 ASN A N 1
ATOM 4183 C CA . ASN A 1 503 ? -25.457 -60.331 -28.123 1.00 49.16 503 ASN A CA 1
ATOM 4184 C C . ASN A 1 503 ? -26.025 -61.239 -27.045 1.00 47.93 503 ASN A C 1
ATOM 4185 O O . ASN A 1 503 ? -25.404 -61.443 -25.999 1.00 48.94 503 ASN A O 1
ATOM 4190 N N . HIS A 1 504 ? -27.211 -61.789 -27.291 1.00 48.68 504 HIS A N 1
ATOM 4191 C CA . HIS A 1 504 ? -27.850 -62.658 -26.315 1.00 48.76 504 HIS A CA 1
ATOM 4192 C C . HIS A 1 504 ? -26.998 -63.891 -26.060 1.00 53.35 504 HIS A C 1
ATOM 4193 O O . HIS A 1 504 ? -26.757 -64.264 -24.903 1.00 54.76 504 HIS A O 1
ATOM 4200 N N . LEU A 1 505 ? -26.499 -64.520 -27.131 1.00 51.85 505 LEU A N 1
ATOM 4201 C CA . LEU A 1 505 ? -25.607 -65.660 -26.954 1.00 51.46 505 LEU A CA 1
ATOM 4202 C C . LEU A 1 505 ? -24.367 -65.270 -26.157 1.00 50.58 505 LEU A C 1
ATOM 4203 O O . LEU A 1 505 ? -23.949 -65.995 -25.251 1.00 46.97 505 LEU A O 1
ATOM 4208 N N . TYR A 1 506 ? -23.762 -64.129 -26.501 1.00 49.85 506 TYR A N 1
ATOM 4209 C CA . TYR A 1 506 ? -22.587 -63.626 -25.797 1.00 48.41 506 TYR A CA 1
ATOM 4210 C C . TYR A 1 506 ? -22.855 -63.472 -24.302 1.00 52.37 506 TYR A C 1
ATOM 4211 O O . TYR A 1 506 ? -21.983 -63.746 -23.468 1.00 50.43 506 TYR A O 1
ATOM 4220 N N . ARG A 1 507 ? -24.052 -63.035 -23.947 1.00 50.51 507 ARG A N 1
ATOM 4221 C CA . ARG A 1 507 ? -24.337 -62.707 -22.566 1.00 49.04 507 ARG A CA 1
ATOM 4222 C C . ARG A 1 507 ? -24.798 -63.898 -21.740 1.00 48.67 507 ARG A C 1
ATOM 4223 O O . ARG A 1 507 ? -24.727 -63.836 -20.514 1.00 53.17 507 ARG A O 1
ATOM 4231 N N . THR A 1 508 ? -25.252 -64.981 -22.366 1.00 50.25 508 THR A N 1
ATOM 4232 C CA . THR A 1 508 ? -25.788 -66.114 -21.629 1.00 52.31 508 THR A CA 1
ATOM 4233 C C . THR A 1 508 ? -24.902 -67.354 -21.689 1.00 56.31 508 THR A C 1
ATOM 4234 O O . THR A 1 508 ? -25.147 -68.302 -20.932 1.00 55.25 508 THR A O 1
ATOM 4238 N N . ASN A 1 509 ? -23.883 -67.370 -22.546 1.00 50.51 509 ASN A N 1
ATOM 4239 C CA . ASN A 1 509 ? -23.023 -68.542 -22.722 1.00 53.00 509 ASN A CA 1
ATOM 4240 C C . ASN A 1 509 ? -21.594 -68.209 -22.321 1.00 54.99 509 ASN A C 1
ATOM 4241 O O . ASN A 1 509 ? -20.906 -67.472 -23.056 1.00 55.48 509 ASN A O 1
ATOM 4246 N N . PRO A 1 510 ? -21.093 -68.768 -21.212 1.00 53.79 510 PRO A N 1
ATOM 4247 C CA . PRO A 1 510 ? -19.739 -68.422 -20.748 1.00 50.03 510 PRO A CA 1
ATOM 4248 C C . PRO A 1 510 ? -18.632 -68.825 -21.701 1.00 52.27 510 PRO A C 1
ATOM 4249 O O . PRO A 1 510 ? -17.536 -68.257 -21.618 1.00 51.28 510 PRO A O 1
ATOM 4253 N N . ALA A 1 511 ? -18.894 -69.749 -22.634 1.00 56.95 511 ALA A N 1
ATOM 4254 C CA . ALA A 1 511 ? -17.891 -70.179 -23.606 1.00 55.41 511 ALA A CA 1
ATOM 4255 C C . ALA A 1 511 ? -17.201 -69.027 -24.330 1.00 52.09 511 ALA A C 1
ATOM 4256 O O . ALA A 1 511 ? -16.131 -69.235 -24.914 1.00 50.42 511 ALA A O 1
ATOM 4258 N N . LEU A 1 512 ? -17.777 -67.824 -24.312 1.00 55.64 512 LEU A N 1
ATOM 4259 C CA . LEU A 1 512 ? -17.243 -66.679 -25.047 1.00 49.94 512 LEU A CA 1
ATOM 4260 C C . LEU A 1 512 ? -16.590 -65.633 -24.148 1.00 51.41 512 LEU A C 1
ATOM 4261 O O . LEU A 1 512 ? -16.189 -64.569 -24.639 1.00 49.02 512 LEU A O 1
ATOM 4266 N N . TRP A 1 513 ? -16.451 -65.908 -22.849 1.00 53.90 513 TRP A N 1
ATOM 4267 C CA . TRP A 1 513 ? -16.074 -64.860 -21.910 1.00 51.61 513 TRP A CA 1
ATOM 4268 C C . TRP A 1 513 ? -14.577 -64.782 -21.641 1.00 50.38 513 TRP A C 1
ATOM 4269 O O . TRP A 1 513 ? -14.135 -63.795 -21.044 1.00 55.70 513 TRP A O 1
ATOM 4280 N N . HIS A 1 514 ? -13.786 -65.774 -22.052 1.00 50.84 514 HIS A N 1
ATOM 4281 C CA . HIS A 1 514 ? -12.353 -65.798 -21.763 1.00 54.79 514 HIS A CA 1
ATOM 4282 C C . HIS A 1 514 ? -11.577 -65.596 -23.049 1.00 51.46 514 HIS A C 1
ATOM 4283 O O . HIS A 1 514 ? -11.488 -66.513 -23.866 1.00 58.65 514 HIS A O 1
ATOM 4290 N N . ASP A 1 515 ? -10.961 -64.426 -23.186 1.00 50.70 515 ASP A N 1
ATOM 4291 C CA . ASP A 1 515 ? -10.347 -63.986 -24.427 1.00 56.24 515 ASP A CA 1
ATOM 4292 C C . ASP A 1 515 ? -8.849 -64.260 -24.486 1.00 58.49 515 ASP A C 1
ATOM 4293 O O . ASP A 1 515 ? -8.190 -63.844 -25.450 1.00 56.10 515 ASP A O 1
ATOM 4298 N N . GLY A 1 516 ? -8.308 -64.983 -23.509 1.00 52.46 516 GLY A N 1
ATOM 4299 C CA . GLY A 1 516 ? -6.913 -65.353 -23.520 1.00 55.73 516 GLY A CA 1
ATOM 4300 C C . GLY A 1 516 ? -6.692 -66.690 -24.196 1.00 57.66 516 GLY A C 1
ATOM 4301 O O . GLY A 1 516 ? -7.643 -67.357 -24.619 1.00 58.62 516 GLY A O 1
ATOM 4302 N N . PRO A 1 517 ? -5.428 -67.121 -24.280 1.00 58.51 517 PRO A N 1
ATOM 4303 C CA . PRO A 1 517 ? -5.096 -68.308 -25.098 1.00 59.68 517 PRO A CA 1
ATOM 4304 C C . PRO A 1 517 ? -5.915 -69.539 -24.763 1.00 57.22 517 PRO A C 1
ATOM 4305 O O . PRO A 1 517 ? -6.296 -70.296 -25.662 1.00 61.00 517 PRO A O 1
ATOM 4309 N N . GLU A 1 518 ? -6.199 -69.754 -23.482 1.00 62.91 518 GLU A N 1
ATOM 4310 C CA . GLU A 1 518 ? -6.986 -70.906 -23.056 1.00 64.92 518 GLU A CA 1
ATOM 4311 C C . GLU A 1 518 ? -8.371 -70.937 -23.692 1.00 63.58 518 GLU A C 1
ATOM 4312 O O . GLU A 1 518 ? -8.969 -72.017 -23.783 1.00 64.17 518 GLU A O 1
ATOM 4318 N N . GLY A 1 519 ? -8.903 -69.778 -24.109 1.00 58.66 519 GLY A N 1
ATOM 4319 C CA . GLY A 1 519 ? -10.281 -69.671 -24.552 1.00 61.47 519 GLY A CA 1
ATOM 4320 C C . GLY A 1 519 ? -10.554 -69.973 -26.018 1.00 56.73 519 GLY A C 1
ATOM 4321 O O . GLY A 1 519 ? -11.717 -70.043 -26.419 1.00 54.32 519 GLY A O 1
ATOM 4322 N N . PHE A 1 520 ? -9.509 -70.167 -26.818 1.00 54.97 520 PHE A N 1
ATOM 4323 C CA . PHE A 1 520 ? -9.623 -70.319 -28.259 1.00 57.83 520 PHE A CA 1
ATOM 4324 C C . PHE A 1 520 ? -8.697 -71.440 -28.701 1.00 62.85 520 PHE A C 1
ATOM 4325 O O . PHE A 1 520 ? -7.534 -71.480 -28.283 1.00 64.84 520 PHE A O 1
ATOM 4333 N N . GLU A 1 521 ? -9.196 -72.346 -29.541 1.00 54.71 521 GLU A N 1
ATOM 4334 C CA . GLU A 1 521 ? -8.283 -73.257 -30.214 1.00 62.01 521 GLU A CA 1
ATOM 4335 C C . GLU A 1 521 ? -8.766 -73.549 -31.629 1.00 60.19 521 GLU A C 1
ATOM 4336 O O . GLU A 1 521 ? -9.965 -73.706 -31.874 1.00 59.43 521 GLU A O 1
ATOM 4342 N N . TRP A 1 522 ? -7.810 -73.580 -32.560 1.00 58.95 522 TRP A N 1
ATOM 4343 C CA . TRP A 1 522 ? -8.102 -73.829 -33.968 1.00 56.16 522 TRP A CA 1
ATOM 4344 C C . TRP A 1 522 ? -8.664 -75.228 -34.196 1.00 57.16 522 TRP A C 1
ATOM 4345 O O . TRP A 1 522 ? -8.241 -76.205 -33.577 1.00 62.38 522 TRP A O 1
ATOM 4356 N N . ILE A 1 523 ? -9.611 -75.337 -35.112 1.00 62.14 523 ILE A N 1
ATOM 4357 C CA . ILE A 1 523 ? -10.026 -76.626 -35.625 1.00 62.86 523 ILE A CA 1
ATOM 4358 C C . ILE A 1 523 ? -9.480 -76.863 -37.019 1.00 55.84 523 ILE A C 1
ATOM 4359 O O . ILE A 1 523 ? -9.027 -77.965 -37.324 1.00 66.65 523 ILE A O 1
ATOM 4364 N N . ASP A 1 524 ? -9.443 -75.821 -37.846 1.00 60.81 524 ASP A N 1
ATOM 4365 C CA . ASP A 1 524 ? -8.796 -75.876 -39.150 1.00 51.33 524 ASP A CA 1
ATOM 4366 C C . ASP A 1 524 ? -8.742 -74.477 -39.749 1.00 53.63 524 ASP A C 1
ATOM 4367 O O . ASP A 1 524 ? -9.746 -73.759 -39.770 1.00 54.77 524 ASP A O 1
ATOM 4372 N N . PHE A 1 525 ? -7.568 -74.073 -40.220 1.00 55.21 525 PHE A N 1
ATOM 4373 C CA . PHE A 1 525 ? -7.416 -72.845 -40.988 1.00 54.53 525 PHE A CA 1
ATOM 4374 C C . PHE A 1 525 ? -6.819 -73.100 -42.370 1.00 56.61 525 PHE A C 1
ATOM 4375 O O . PHE A 1 525 ? -6.393 -72.149 -43.030 1.00 60.97 525 PHE A O 1
ATOM 4383 N N . SER A 1 526 ? -6.762 -74.351 -42.829 1.00 52.29 526 SER A N 1
ATOM 4384 C CA . SER A 1 526 ? -5.973 -74.650 -44.017 1.00 54.97 526 SER A CA 1
ATOM 4385 C C . SER A 1 526 ? -6.782 -74.653 -45.317 1.00 60.25 526 SER A C 1
ATOM 4386 O O . SER A 1 526 ? -6.181 -74.639 -46.396 1.00 62.69 526 SER A O 1
ATOM 4389 N N . ASP A 1 527 ? -8.116 -74.644 -45.249 1.00 58.88 527 ASP A N 1
ATOM 4390 C CA . ASP A 1 527 ? -8.966 -74.569 -46.432 1.00 52.33 527 ASP A CA 1
ATOM 4391 C C . ASP A 1 527 ? -8.896 -73.212 -47.130 1.00 56.88 527 ASP A C 1
ATOM 4392 O O . ASP A 1 527 ? -9.892 -72.481 -47.157 1.00 56.69 527 ASP A O 1
ATOM 4397 N N . ARG A 1 528 ? -7.739 -72.866 -47.708 1.00 58.57 528 ARG A N 1
ATOM 4398 C CA . ARG A 1 528 ? -7.661 -71.665 -48.542 1.00 61.67 528 ARG A CA 1
ATOM 4399 C C . ARG A 1 528 ? -8.605 -71.760 -49.738 1.00 60.87 528 ARG A C 1
ATOM 4400 O O . ARG A 1 528 ? -9.278 -70.784 -50.092 1.00 60.34 528 ARG A O 1
ATOM 4408 N N . ASP A 1 529 ? -8.648 -72.922 -50.386 1.00 59.56 529 ASP A N 1
ATOM 4409 C CA . ASP A 1 529 ? -9.345 -73.013 -51.664 1.00 63.21 529 ASP A CA 1
ATOM 4410 C C . ASP A 1 529 ? -10.823 -72.707 -51.520 1.00 61.73 529 ASP A C 1
ATOM 4411 O O . ASP A 1 529 ? -11.423 -72.123 -52.427 1.00 61.00 529 ASP A O 1
ATOM 4416 N N . GLN A 1 530 ? -11.424 -73.053 -50.391 1.00 56.72 530 GLN A N 1
ATOM 4417 C CA . GLN A 1 530 ? -12.848 -72.823 -50.240 1.00 58.04 530 GLN A CA 1
ATOM 4418 C C . GLN A 1 530 ? -13.169 -71.654 -49.316 1.00 55.63 530 GLN A C 1
ATOM 4419 O O . GLN A 1 530 ? -14.349 -71.318 -49.155 1.00 53.29 530 GLN A O 1
ATOM 4425 N N . SER A 1 531 ? -12.146 -71.007 -48.749 1.00 54.90 531 SER A N 1
ATOM 4426 C CA . SER A 1 531 ? -12.309 -69.874 -47.833 1.00 59.62 531 SER A CA 1
ATOM 4427 C C . SER A 1 531 ? -13.178 -70.214 -46.612 1.00 55.16 531 SER A C 1
ATOM 4428 O O . SER A 1 531 ? -14.065 -69.458 -46.214 1.00 55.04 531 SER A O 1
ATOM 4431 N N . VAL A 1 532 ? -12.896 -71.354 -46.000 1.00 55.65 532 VAL A N 1
ATOM 4432 C CA . VAL A 1 532 ? -13.563 -71.781 -44.777 1.00 56.34 532 VAL A CA 1
ATOM 4433 C C . VAL A 1 532 ? -12.544 -71.813 -43.649 1.00 53.59 532 VAL A C 1
ATOM 4434 O O . VAL A 1 532 ? -11.350 -72.056 -43.877 1.00 52.66 532 VAL A O 1
ATOM 4438 N N . ILE A 1 533 ? -13.011 -71.510 -42.430 1.00 56.07 533 ILE A N 1
ATOM 4439 C CA . ILE A 1 533 ? -12.243 -71.739 -41.203 1.00 55.49 533 ILE A CA 1
ATOM 4440 C C . ILE A 1 533 ? -13.165 -72.291 -40.125 1.00 51.64 533 ILE A C 1
ATOM 4441 O O . ILE A 1 533 ? -14.374 -72.032 -40.118 1.00 49.70 533 ILE A O 1
ATOM 4446 N N . CYS A 1 534 ? -12.581 -73.077 -39.219 1.00 54.41 534 CYS A N 1
ATOM 4447 C CA . CYS A 1 534 ? -13.288 -73.646 -38.079 1.00 54.11 534 CYS A CA 1
ATOM 4448 C C . CYS A 1 534 ? -12.501 -73.398 -36.814 1.00 52.67 534 CYS A C 1
ATOM 4449 O O . CYS A 1 534 ? -11.275 -73.553 -36.804 1.00 57.01 534 CYS A O 1
ATOM 4452 N N . TYR A 1 535 ? -13.212 -73.093 -35.735 1.00 53.44 535 TYR A N 1
ATOM 4453 C CA . TYR A 1 535 ? -12.514 -72.888 -34.480 1.00 53.77 535 TYR A CA 1
ATOM 4454 C C . TYR A 1 535 ? -13.484 -73.020 -33.316 1.00 54.61 535 TYR A C 1
ATOM 4455 O O . TYR A 1 535 ? -14.703 -72.892 -33.474 1.00 53.17 535 TYR A O 1
ATOM 4464 N N . LEU A 1 536 ? -12.905 -73.297 -32.143 1.00 57.53 536 LEU A N 1
ATOM 4465 C CA . LEU A 1 536 ? -13.611 -73.457 -30.878 1.00 55.67 536 LEU A CA 1
ATOM 4466 C C . LEU A 1 536 ? -13.404 -72.244 -29.982 1.00 55.09 536 LEU A C 1
ATOM 4467 O O . LEU A 1 536 ? -12.290 -71.721 -29.872 1.00 56.17 536 LEU A O 1
ATOM 4472 N N . ARG A 1 537 ? -14.477 -71.823 -29.320 1.00 56.54 537 ARG A N 1
ATOM 4473 C CA . ARG A 1 537 ? -14.400 -70.952 -28.157 1.00 54.42 537 ARG A CA 1
ATOM 4474 C C . ARG A 1 537 ? -14.728 -71.774 -26.910 1.00 56.41 537 ARG A C 1
ATOM 4475 O O . ARG A 1 537 ? -15.629 -72.616 -26.933 1.00 56.83 537 ARG A O 1
ATOM 4483 N N . LYS A 1 538 ? -14.000 -71.522 -25.821 1.00 57.12 538 LYS A N 1
ATOM 4484 C CA . LYS A 1 538 ? -13.890 -72.480 -24.716 1.00 63.98 538 LYS A CA 1
ATOM 4485 C C . LYS A 1 538 ? -13.660 -71.731 -23.407 1.00 59.52 538 LYS A C 1
ATOM 4486 O O . LYS A 1 538 ? -12.681 -70.989 -23.294 1.00 63.59 538 LYS A O 1
ATOM 4492 N N . ASN A 1 539 ? -14.550 -71.894 -22.427 1.00 57.45 539 ASN A N 1
ATOM 4493 C CA . ASN A 1 539 ? -14.328 -71.279 -21.114 1.00 59.72 539 ASN A CA 1
ATOM 4494 C C . ASN A 1 539 ? -14.698 -72.271 -20.017 1.00 63.06 539 ASN A C 1
ATOM 4495 O O . ASN A 1 539 ? -14.387 -73.459 -20.154 1.00 75.82 539 ASN A O 1
ATOM 4500 N N . ALA A 1 540 ? -15.309 -71.812 -18.910 1.00 68.36 540 ALA A N 1
ATOM 4501 C CA . ALA A 1 540 ? -15.920 -72.699 -17.912 1.00 55.38 540 ALA A CA 1
ATOM 4502 C C . ALA A 1 540 ? -16.668 -73.777 -18.672 1.00 71.23 540 ALA A C 1
ATOM 4503 O O . ALA A 1 540 ? -17.144 -73.494 -19.784 1.00 75.10 540 ALA A O 1
ATOM 4505 N N . GLY A 1 541 ? -16.765 -74.989 -18.125 1.00 59.12 541 GLY A N 1
ATOM 4506 C CA . GLY A 1 541 ? -17.134 -76.187 -18.891 1.00 64.92 541 GLY A CA 1
ATOM 4507 C C . GLY A 1 541 ? -18.017 -76.090 -20.139 1.00 63.18 541 GLY A C 1
ATOM 4508 O O . GLY A 1 541 ? -18.823 -76.986 -20.403 1.00 70.06 541 GLY A O 1
ATOM 4509 N N . ARG A 1 542 ? -17.864 -75.038 -20.932 1.00 57.63 542 ARG A N 1
ATOM 4510 C CA . ARG A 1 542 ? -18.768 -74.751 -22.032 1.00 63.61 542 ARG A CA 1
ATOM 4511 C C . ARG A 1 542 ? -17.970 -74.575 -23.317 1.00 58.45 542 ARG A C 1
ATOM 4512 O O . ARG A 1 542 ? -16.824 -74.116 -23.309 1.00 59.37 542 ARG A O 1
ATOM 4520 N N . MET A 1 543 ? -18.581 -74.964 -24.425 1.00 62.22 543 MET A N 1
ATOM 4521 C CA . MET A 1 543 ? -17.859 -74.994 -25.681 1.00 60.14 543 MET A CA 1
ATOM 4522 C C . MET A 1 543 ? -18.804 -74.626 -26.811 1.00 57.16 543 MET A C 1
ATOM 4523 O O . MET A 1 543 ? -19.946 -75.095 -26.855 1.00 53.97 543 MET A O 1
ATOM 4528 N N . LEU A 1 544 ? -18.312 -73.780 -27.714 1.00 55.42 544 LEU A N 1
ATOM 4529 C CA . LEU A 1 544 ? -18.996 -73.444 -28.951 1.00 53.24 544 LEU A CA 1
ATOM 4530 C C . LEU A 1 544 ? -18.046 -73.682 -30.114 1.00 52.51 544 LEU A C 1
ATOM 4531 O O . LEU A 1 544 ? -16.840 -73.413 -30.019 1.00 49.73 544 LEU A O 1
ATOM 4536 N N . LEU A 1 545 ? -18.594 -74.216 -31.201 1.00 50.14 545 LEU A N 1
ATOM 4537 C CA . LEU A 1 545 ? -17.851 -74.404 -32.437 1.00 51.15 545 LEU A CA 1
ATOM 4538 C C . LEU A 1 545 ? -18.336 -73.380 -33.454 1.00 49.94 545 LEU A C 1
ATOM 4539 O O . LEU A 1 545 ? -19.548 -73.189 -33.628 1.00 44.12 545 LEU A O 1
ATOM 4544 N N . PHE A 1 546 ? -17.381 -72.693 -34.072 1.00 49.81 546 PHE A N 1
ATOM 4545 C CA . PHE A 1 546 ? -17.622 -71.725 -35.130 1.00 48.67 546 PHE A CA 1
ATOM 4546 C C . PHE A 1 546 ? -17.158 -72.319 -36.451 1.00 50.84 546 PHE A C 1
ATOM 4547 O O . PHE A 1 546 ? -16.008 -72.755 -36.560 1.00 51.70 546 PHE A O 1
ATOM 4555 N N . VAL A 1 547 ? -18.054 -72.343 -37.442 1.00 49.52 547 VAL A N 1
ATOM 4556 C CA . VAL A 1 547 ? -17.726 -72.717 -38.817 1.00 48.86 547 VAL A CA 1
ATOM 4557 C C . VAL A 1 547 ? -18.190 -71.596 -39.730 1.00 43.63 547 VAL A C 1
ATOM 4558 O O . VAL A 1 547 ? -19.360 -71.200 -39.685 1.00 45.00 547 VAL A O 1
ATOM 4562 N N . LEU A 1 548 ? -17.276 -71.088 -40.555 1.00 46.14 548 LEU A N 1
ATOM 4563 C CA . LEU A 1 548 ? -17.481 -69.852 -41.297 1.00 46.48 548 LEU A CA 1
ATOM 4564 C C . LEU A 1 548 ? -17.191 -70.068 -42.776 1.00 48.07 548 LEU A C 1
ATOM 4565 O O . LEU A 1 548 ? -16.070 -70.429 -43.150 1.00 46.96 548 LEU A O 1
ATOM 4570 N N . ASN A 1 549 ? -18.192 -69.811 -43.614 1.00 51.22 549 ASN A N 1
ATOM 4571 C CA . ASN A 1 549 ? -18.120 -70.041 -45.058 1.00 44.69 549 ASN A CA 1
ATOM 4572 C C . ASN A 1 549 ? -18.049 -68.689 -45.758 1.00 47.19 549 ASN A C 1
ATOM 4573 O O . ASN A 1 549 ? -19.075 -68.028 -45.958 1.00 47.10 549 ASN A O 1
ATOM 4578 N N . PHE A 1 550 ? -16.843 -68.289 -46.163 1.00 46.26 550 PHE A N 1
ATOM 4579 C CA . PHE A 1 550 ? -16.646 -66.977 -46.764 1.00 45.88 550 PHE A CA 1
ATOM 4580 C C . PHE A 1 550 ? -16.845 -66.971 -48.276 1.00 48.09 550 PHE A C 1
ATOM 4581 O O . PHE A 1 550 ? -16.399 -66.032 -48.948 1.00 48.52 550 PHE A O 1
ATOM 4589 N N . THR A 1 551 ? -17.528 -67.968 -48.825 1.00 42.42 551 THR A N 1
ATOM 4590 C CA . THR A 1 551 ? -17.893 -67.862 -50.230 1.00 53.01 551 THR A CA 1
ATOM 4591 C C . THR A 1 551 ? -19.385 -68.121 -50.378 1.00 51.38 551 THR A C 1
ATOM 4592 O O . THR A 1 551 ? -19.990 -68.782 -49.520 1.00 47.38 551 THR A O 1
ATOM 4596 N N . PRO A 1 552 ? -20.019 -67.568 -51.423 1.00 44.62 552 PRO A N 1
ATOM 4597 C CA . PRO A 1 552 ? -21.443 -67.860 -51.654 1.00 49.17 552 PRO A CA 1
ATOM 4598 C C . PRO A 1 552 ? -21.708 -69.232 -52.266 1.00 53.00 552 PRO A C 1
ATOM 4599 O O . PRO A 1 552 ? -22.794 -69.451 -52.813 1.00 55.14 552 PRO A O 1
ATOM 4603 N N . VAL A 1 553 ? -20.748 -70.151 -52.191 1.00 49.55 553 VAL A N 1
ATOM 4604 C CA . VAL A 1 553 ? -20.944 -71.530 -52.629 1.00 50.32 553 VAL A CA 1
ATOM 4605 C C . VAL A 1 553 ? -21.392 -72.350 -51.423 1.00 53.47 553 VAL A C 1
ATOM 4606 O O . VAL A 1 553 ? -20.644 -72.444 -50.447 1.00 51.90 553 VAL A O 1
ATOM 4610 N 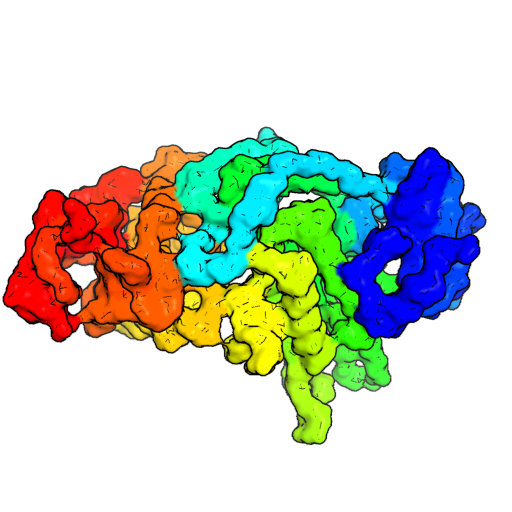N . PRO A 1 554 ? -22.579 -72.962 -51.447 1.00 56.29 554 PRO A N 1
ATOM 4611 C CA . PRO A 1 554 ? -22.904 -73.936 -50.396 1.00 53.31 554 PRO A CA 1
ATOM 4612 C C . PRO A 1 554 ? -21.977 -75.150 -50.456 1.00 53.10 554 PRO A C 1
ATOM 4613 O O . PRO A 1 554 ? -21.508 -75.562 -51.514 1.00 58.81 554 PRO A O 1
ATOM 4617 N N . ARG A 1 555 ? -21.655 -75.685 -49.286 1.00 62.12 555 ARG A N 1
ATOM 4618 C CA . ARG A 1 555 ? -20.813 -76.868 -49.170 1.00 57.97 555 ARG A CA 1
ATOM 4619 C C . ARG A 1 555 ? -21.609 -77.938 -48.449 1.00 53.23 555 ARG A C 1
ATOM 4620 O O . ARG A 1 555 ? -22.030 -77.736 -47.307 1.00 53.36 555 ARG A O 1
ATOM 4628 N N . GLU A 1 556 ? -21.840 -79.053 -49.124 1.00 55.37 556 GLU A N 1
ATOM 4629 C CA . GLU A 1 556 ? -22.508 -80.194 -48.526 1.00 62.92 556 GLU A CA 1
ATOM 4630 C C . GLU A 1 556 ? -21.472 -81.203 -48.057 1.00 58.50 556 GLU A C 1
ATOM 4631 O O . GLU A 1 556 ? -20.331 -81.209 -48.524 1.00 58.78 556 GLU A O 1
ATOM 4637 N N . HIS A 1 557 ? -21.884 -82.046 -47.109 1.00 58.42 557 HIS A N 1
ATOM 4638 C CA . HIS A 1 557 ? -21.023 -83.087 -46.540 1.00 62.14 557 HIS A CA 1
ATOM 4639 C C . HIS A 1 557 ? -19.658 -82.531 -46.133 1.00 61.80 557 HIS A C 1
ATOM 4640 O O . HIS A 1 557 ? -18.620 -83.153 -46.359 1.00 67.29 557 HIS A O 1
ATOM 4647 N N . TYR A 1 558 ? -19.652 -81.342 -45.539 1.00 56.29 558 TYR A N 1
ATOM 4648 C CA . TYR A 1 558 ? -18.406 -80.720 -45.109 1.00 56.33 558 TYR A CA 1
ATOM 4649 C C . TYR A 1 558 ? -18.034 -81.240 -43.719 1.00 60.33 558 TYR A C 1
ATOM 4650 O O . TYR A 1 558 ? -18.801 -81.091 -42.758 1.00 58.76 558 TYR A O 1
ATOM 4659 N N . ARG A 1 559 ? -16.866 -81.865 -43.618 1.00 59.30 559 ARG A N 1
ATOM 4660 C CA . ARG A 1 559 ? -16.458 -82.521 -42.388 1.00 66.94 559 ARG A CA 1
ATOM 4661 C C . ARG A 1 559 ? -15.669 -81.552 -41.517 1.00 64.84 559 ARG A C 1
ATOM 4662 O O . ARG A 1 559 ? -14.895 -80.731 -42.027 1.00 60.02 559 ARG A O 1
ATOM 4670 N N . VAL A 1 560 ? -15.900 -81.635 -40.203 1.00 52.04 560 VAL A N 1
ATOM 4671 C CA . VAL A 1 560 ? -15.316 -80.715 -39.226 1.00 59.48 560 VAL A CA 1
ATOM 4672 C C . VAL A 1 560 ? -14.927 -81.507 -37.980 1.00 59.11 560 VAL A C 1
ATOM 4673 O O . VAL A 1 560 ? -15.791 -82.083 -37.308 1.00 57.54 560 VAL A O 1
ATOM 4677 N N . GLY A 1 561 ? -13.636 -81.540 -37.667 1.00 57.46 561 GLY A N 1
ATOM 4678 C CA . GLY A 1 561 ? -13.215 -82.215 -36.454 1.00 60.42 561 GLY A CA 1
ATOM 4679 C C . GLY A 1 561 ? -13.800 -81.541 -35.224 1.00 61.57 561 GLY A C 1
ATOM 4680 O O . GLY A 1 561 ? -13.874 -80.314 -35.146 1.00 60.01 561 GLY A O 1
ATOM 4681 N N . VAL A 1 562 ? -14.257 -82.358 -34.275 1.00 63.67 562 VAL A N 1
ATOM 4682 C CA . VAL A 1 562 ? -14.702 -81.897 -32.960 1.00 62.36 562 VAL A CA 1
ATOM 4683 C C . VAL A 1 562 ? -14.059 -82.785 -31.898 1.00 65.28 562 VAL A C 1
ATOM 4684 O O . VAL A 1 562 ? -13.794 -83.965 -32.172 1.00 66.58 562 VAL A O 1
ATOM 4688 N N . PRO A 1 563 ? -13.778 -82.275 -30.692 1.00 64.17 563 PRO A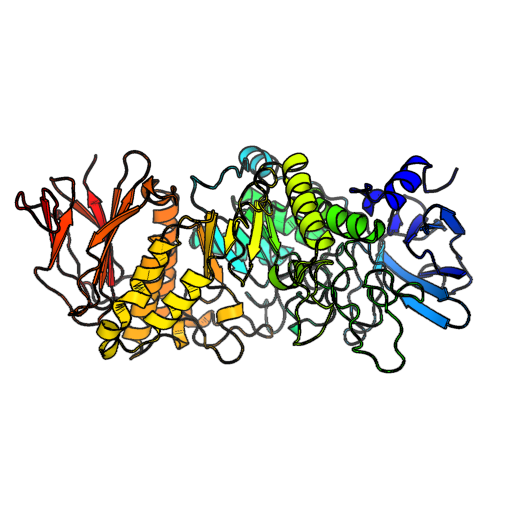 N 1
ATOM 4689 C CA . PRO A 1 563 ? -13.096 -83.084 -29.666 1.00 65.33 563 PRO A CA 1
ATOM 4690 C C . PRO A 1 563 ? -14.013 -83.906 -28.779 1.00 61.81 563 PRO A C 1
ATOM 4691 O O . PRO A 1 563 ? -13.523 -84.763 -28.032 1.00 64.16 563 PRO A O 1
ATOM 4695 N N . ILE A 1 564 ? -15.311 -83.665 -28.834 1.00 60.50 564 ILE A N 1
ATOM 4696 C CA . ILE A 1 564 ? -16.292 -84.344 -28.005 1.00 61.72 564 ILE A CA 1
ATOM 4697 C C . ILE A 1 564 ? -17.248 -85.083 -28.924 1.00 64.75 564 ILE A C 1
ATOM 4698 O O . ILE A 1 564 ? -17.683 -84.538 -29.945 1.00 67.15 564 ILE A O 1
ATOM 4703 N N . GLY A 1 565 ? -17.562 -86.324 -28.577 1.00 64.37 565 GLY A N 1
ATOM 4704 C CA . GLY A 1 565 ? -18.530 -87.089 -29.327 1.00 65.60 565 GLY A CA 1
ATOM 4705 C C . GLY A 1 565 ? -19.940 -86.697 -28.946 1.00 66.48 565 GLY A C 1
ATOM 4706 O O . GLY A 1 565 ? -20.183 -85.691 -28.278 1.00 70.80 565 GLY A O 1
ATOM 4707 N N . GLY A 1 566 ? -20.889 -87.521 -29.375 1.00 62.87 566 GLY A N 1
ATOM 4708 C CA . GLY A 1 566 ? -22.261 -87.355 -28.959 1.00 61.67 566 GLY A CA 1
ATOM 4709 C C . GLY A 1 566 ? -23.020 -86.413 -29.863 1.00 65.51 566 GLY A C 1
ATOM 4710 O O . GLY A 1 566 ? -22.520 -85.964 -30.899 1.00 63.71 566 GLY A O 1
ATOM 4711 N N . PRO A 1 567 ? -24.255 -86.098 -29.479 1.00 64.07 567 PRO A N 1
ATOM 4712 C CA . PRO A 1 567 ? -25.114 -85.253 -30.323 1.00 65.54 567 PRO A CA 1
ATOM 4713 C C . PRO A 1 567 ? -24.798 -83.769 -30.158 1.00 68.89 567 PRO A C 1
ATOM 4714 O O . PRO A 1 567 ? -24.786 -83.239 -29.042 1.00 67.40 567 PRO A O 1
ATOM 4718 N N . TRP A 1 568 ? -24.561 -83.093 -31.280 1.00 62.62 568 TRP A N 1
ATOM 4719 C CA . TRP A 1 568 ? -24.390 -81.650 -31.286 1.00 61.01 568 TRP A CA 1
ATOM 4720 C C . TRP A 1 568 ? -25.628 -80.980 -31.865 1.00 64.10 568 TRP A C 1
ATOM 4721 O O . TRP A 1 568 ? -26.502 -81.629 -32.443 1.00 66.71 568 TRP A O 1
ATOM 4732 N N . HIS A 1 569 ? -25.697 -79.659 -31.688 1.00 63.98 569 HIS A N 1
ATOM 4733 C CA . HIS A 1 569 ? -26.850 -78.862 -32.084 1.00 60.36 569 HIS A CA 1
ATOM 4734 C C . HIS A 1 569 ? -26.368 -77.520 -32.612 1.00 59.21 569 HIS A C 1
ATOM 4735 O O . HIS A 1 569 ? -25.346 -76.994 -32.169 1.00 56.88 569 HIS A O 1
ATOM 4742 N N . GLU A 1 570 ? -27.111 -76.977 -33.571 1.00 55.41 570 GLU A N 1
ATOM 4743 C CA . GLU A 1 570 ? -26.844 -75.638 -34.072 1.00 53.16 570 GLU A CA 1
ATOM 4744 C C . GLU A 1 570 ? -27.467 -74.615 -33.130 1.00 52.34 570 GLU A C 1
ATOM 4745 O O . GLU A 1 570 ? -28.682 -74.620 -32.923 1.00 55.63 570 GLU A O 1
ATOM 4751 N N . VAL A 1 571 ? -26.638 -73.738 -32.571 1.00 51.28 571 VAL A N 1
ATOM 4752 C CA . VAL A 1 571 ? -27.103 -72.682 -31.668 1.00 49.18 571 VAL A CA 1
ATOM 4753 C C . VAL A 1 571 ? -27.550 -71.444 -32.444 1.00 51.12 571 VAL A C 1
ATOM 4754 O O . VAL A 1 571 ? -28.651 -70.928 -32.236 1.00 52.85 571 VAL A O 1
ATOM 4758 N N . LEU A 1 572 ? -26.717 -70.960 -33.367 1.00 54.94 572 LEU A N 1
ATOM 4759 C CA . LEU A 1 572 ? -27.052 -69.840 -34.239 1.00 50.34 572 LEU A CA 1
ATOM 4760 C C . LEU A 1 572 ? -26.630 -70.169 -35.665 1.00 47.09 572 LEU A C 1
ATOM 4761 O O . LEU A 1 572 ? -25.604 -70.817 -35.890 1.00 49.54 572 LEU A O 1
ATOM 4766 N N . ASN A 1 573 ? -27.436 -69.712 -36.626 1.00 50.37 573 ASN A N 1
ATOM 4767 C CA . ASN A 1 573 ? -27.228 -69.958 -38.057 1.00 46.56 573 ASN A CA 1
ATOM 4768 C C . ASN A 1 573 ? -27.592 -68.677 -38.803 1.00 48.10 573 ASN A C 1
ATOM 4769 O O . ASN A 1 573 ? -28.768 -68.297 -38.847 1.00 48.66 573 ASN A O 1
ATOM 4774 N N . SER A 1 574 ? -26.598 -68.013 -39.393 1.00 42.50 574 SER A N 1
ATOM 4775 C CA . SER A 1 574 ? -26.868 -66.731 -40.032 1.00 48.32 574 SER A CA 1
ATOM 4776 C C . SER A 1 574 ? -27.588 -66.855 -41.377 1.00 46.07 574 SER A C 1
ATOM 4777 O O . SER A 1 574 ? -27.955 -65.832 -41.951 1.00 44.07 574 SER A O 1
ATOM 4780 N N . ASP A 1 575 ? -27.832 -68.061 -41.878 1.00 46.88 575 ASP A N 1
ATOM 4781 C CA . ASP A 1 575 ? -28.704 -68.235 -43.031 1.00 48.29 575 ASP A CA 1
ATOM 4782 C C . ASP A 1 575 ? -30.134 -68.581 -42.645 1.00 48.51 575 ASP A C 1
ATOM 4783 O O . ASP A 1 575 ? -30.911 -68.982 -43.513 1.00 53.82 575 ASP A O 1
ATOM 4788 N N . ALA A 1 576 ? -30.510 -68.432 -41.380 1.00 44.81 576 ALA A N 1
ATOM 4789 C CA . ALA A 1 576 ? -31.904 -68.635 -41.020 1.00 47.22 576 ALA A CA 1
ATOM 4790 C C . ALA A 1 576 ? -32.770 -67.630 -41.766 1.00 47.89 576 ALA A C 1
ATOM 4791 O O . ALA A 1 576 ? -32.326 -66.530 -42.101 1.00 49.33 576 ALA A O 1
ATOM 4793 N N . VAL A 1 577 ? -34.017 -68.016 -42.050 1.00 51.80 577 VAL A N 1
ATOM 4794 C CA . VAL A 1 577 ? -34.862 -67.116 -42.834 1.00 52.25 577 VAL A CA 1
ATOM 4795 C C . VAL A 1 577 ? -35.158 -65.841 -42.054 1.00 52.97 577 VAL A C 1
ATOM 4796 O O . VAL A 1 577 ? -35.250 -64.758 -42.645 1.00 51.17 577 VAL A O 1
ATOM 4800 N N . ALA A 1 578 ? -35.265 -65.938 -40.717 1.00 52.51 578 ALA A N 1
ATOM 4801 C CA . ALA A 1 578 ? -35.502 -64.776 -39.853 1.00 46.13 578 ALA A CA 1
ATOM 4802 C C . ALA A 1 578 ? -34.469 -63.671 -40.030 1.00 48.82 578 ALA A C 1
ATOM 4803 O O . ALA A 1 578 ? -34.768 -62.513 -39.725 1.00 49.97 578 ALA A O 1
ATOM 4805 N N . TYR A 1 579 ? -33.255 -63.995 -40.475 1.00 50.53 579 TYR A N 1
ATOM 4806 C CA . TYR A 1 579 ? -32.205 -63.001 -40.638 1.00 48.72 579 TYR A CA 1
ATOM 4807 C C . TYR A 1 579 ? -32.082 -62.516 -42.065 1.00 48.05 579 TYR A C 1
ATOM 4808 O O . TYR A 1 579 ? -31.139 -61.785 -42.365 1.00 51.55 579 TYR A O 1
ATOM 4817 N N . GLY A 1 580 ? -33.009 -62.902 -42.948 1.00 51.26 580 GLY A N 1
ATOM 4818 C CA . GLY A 1 580 ? -32.910 -62.638 -44.379 1.00 49.57 580 GLY A CA 1
ATOM 4819 C C . GLY A 1 580 ? -32.219 -63.729 -45.175 1.00 52.05 580 GLY A C 1
ATOM 4820 O O . GLY A 1 580 ? -31.991 -63.554 -46.392 1.00 49.15 580 GLY A O 1
ATOM 4821 N N . GLY A 1 581 ? -31.867 -64.843 -44.521 1.00 51.04 581 GLY A N 1
ATOM 4822 C CA . GLY A 1 581 ? -31.142 -65.918 -45.155 1.00 49.86 581 GLY A CA 1
ATOM 4823 C C . GLY A 1 581 ? -32.058 -66.874 -45.883 1.00 49.08 581 GLY A C 1
ATOM 4824 O O . GLY A 1 581 ? -33.283 -66.761 -45.867 1.00 51.52 581 GLY A O 1
ATOM 4825 N N . SER A 1 582 ? -31.438 -67.839 -46.544 1.00 48.12 582 SER A N 1
ATOM 4826 C CA . SER A 1 582 ? -32.188 -68.753 -47.383 1.00 49.01 582 SER A CA 1
ATOM 4827 C C . SER A 1 582 ? -32.703 -69.972 -46.633 1.00 54.54 582 SER A C 1
ATOM 4828 O O . SER A 1 582 ? -33.463 -70.753 -47.219 1.00 55.14 582 SER A O 1
ATOM 4831 N N . GLY A 1 583 ? -32.301 -70.169 -45.375 1.00 48.62 583 GLY A N 1
ATOM 4832 C CA . GLY A 1 583 ? -32.830 -71.260 -44.586 1.00 47.92 583 GLY A CA 1
ATOM 4833 C C . GLY A 1 583 ? -32.099 -72.582 -44.690 1.00 53.36 583 GLY A C 1
ATOM 4834 O O . GLY A 1 583 ? -32.698 -73.628 -44.398 1.00 54.83 583 GLY A O 1
ATOM 4835 N N . MET A 1 584 ? -30.838 -72.585 -45.105 1.00 47.04 584 MET A N 1
ATOM 4836 C CA . MET A 1 584 ? -30.073 -73.820 -45.072 1.00 51.00 584 MET A CA 1
ATOM 4837 C C . MET A 1 584 ? -29.528 -73.994 -43.669 1.00 55.88 584 MET A C 1
ATOM 4838 O O . MET A 1 584 ? -29.316 -73.017 -42.949 1.00 58.64 584 MET A O 1
ATOM 4843 N N . GLY A 1 585 ? -29.288 -75.238 -43.280 1.00 57.57 585 GLY A N 1
ATOM 4844 C CA . GLY A 1 585 ? -28.707 -75.461 -41.973 1.00 59.22 585 GLY A CA 1
ATOM 4845 C C . GLY A 1 585 ? -28.613 -76.932 -41.655 1.00 61.52 585 GLY A C 1
ATOM 4846 O O . GLY A 1 585 ? -28.836 -77.795 -42.513 1.00 60.28 585 GLY A O 1
ATOM 4847 N N . ASN A 1 586 ? -28.256 -77.193 -40.398 1.00 59.22 586 ASN A N 1
ATOM 4848 C CA . ASN A 1 586 ? -28.115 -78.541 -39.856 1.00 57.19 586 ASN A CA 1
ATOM 4849 C C . ASN A 1 586 ? -29.090 -78.625 -38.693 1.00 52.97 586 ASN A C 1
ATOM 4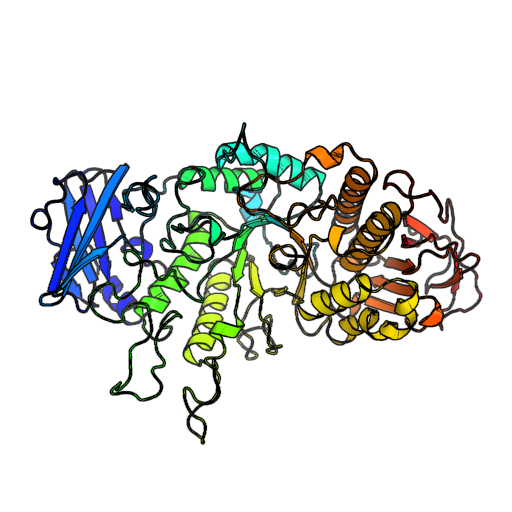850 O O . ASN A 1 586 ? -28.793 -78.148 -37.600 1.00 55.04 586 ASN A O 1
ATOM 4855 N N . PHE A 1 587 ? -30.262 -79.187 -38.937 1.00 51.60 587 PHE A N 1
ATOM 4856 C CA . PHE A 1 587 ? -31.369 -79.096 -38.002 1.00 58.93 587 PHE A CA 1
ATOM 4857 C C . PHE A 1 587 ? -31.499 -80.384 -37.194 1.00 56.97 587 PHE A C 1
ATOM 4858 O O . PHE A 1 587 ? -30.985 -81.437 -37.577 1.00 52.16 587 PHE A O 1
ATOM 4866 N N . GLY A 1 588 ? -32.183 -80.275 -36.053 1.00 54.09 588 GLY A N 1
ATOM 4867 C CA . GLY A 1 588 ? -32.303 -81.363 -35.103 1.00 53.87 588 GLY A CA 1
ATOM 4868 C C . GLY A 1 588 ? -30.950 -81.766 -34.546 1.00 57.71 588 GLY A C 1
ATOM 4869 O O . GLY A 1 588 ? -29.998 -80.977 -34.500 1.00 60.65 588 GLY A O 1
ATOM 4870 N N . ARG A 1 589 ? -30.855 -83.029 -34.139 1.00 57.37 589 ARG A N 1
ATOM 4871 C CA . ARG A 1 589 ? -29.589 -83.578 -33.671 1.00 57.86 589 ARG A CA 1
ATOM 4872 C C . ARG A 1 589 ? -28.574 -83.711 -34.806 1.00 61.54 589 ARG A C 1
ATOM 4873 O O . ARG A 1 589 ? -28.884 -84.259 -35.868 1.00 59.92 589 ARG A O 1
ATOM 4881 N N . VAL A 1 590 ? -27.353 -83.229 -34.571 1.00 58.67 590 VAL A N 1
ATOM 4882 C CA . VAL A 1 590 ? -26.199 -83.485 -35.435 1.00 60.92 590 VAL A CA 1
ATOM 4883 C C . VAL A 1 590 ? -25.273 -84.448 -34.696 1.00 65.19 590 VAL A C 1
ATOM 4884 O O . VAL A 1 590 ? -24.566 -84.048 -33.760 1.00 65.27 590 VAL A O 1
ATOM 4888 N N . GLU A 1 591 ? -25.241 -85.709 -35.121 1.00 63.02 591 GLU A N 1
ATOM 4889 C CA . GLU A 1 591 ? -24.470 -86.717 -34.400 1.00 65.73 591 GLU A CA 1
ATOM 4890 C C . GLU A 1 591 ? -23.005 -86.690 -34.815 1.00 63.22 591 GLU A C 1
ATOM 4891 O O . GLU A 1 591 ? -22.691 -86.642 -36.003 1.00 67.34 591 GLU A O 1
ATOM 4897 N N . ALA A 1 592 ? -22.108 -86.725 -33.838 1.00 66.61 592 ALA A N 1
ATOM 4898 C CA . ALA A 1 592 ? -20.680 -86.769 -34.133 1.00 68.44 592 ALA A CA 1
ATOM 4899 C C . ALA A 1 592 ? -20.267 -88.189 -34.499 1.00 71.68 592 ALA A C 1
ATOM 4900 O O . ALA A 1 592 ? -20.616 -89.144 -33.799 1.00 75.52 592 ALA A O 1
ATOM 4902 N N . VAL A 1 593 ? -19.524 -88.320 -35.594 1.00 72.01 593 VAL A N 1
ATOM 4903 C CA . VAL A 1 593 ? -19.065 -89.605 -36.121 1.00 70.71 593 VAL A CA 1
ATOM 4904 C C . VAL A 1 593 ? -17.761 -90.020 -35.443 1.00 70.50 593 VAL A C 1
ATOM 4905 O O . VAL A 1 593 ? -16.818 -89.216 -35.356 1.00 71.14 593 VAL A O 1
ATOM 4909 N N . PRO A 1 594 ? -17.651 -91.259 -34.957 1.00 68.02 594 PRO A N 1
ATOM 4910 C CA . PRO A 1 594 ? -16.414 -91.680 -34.280 1.00 66.62 594 PRO A CA 1
ATOM 4911 C C . PRO A 1 594 ? -15.266 -92.002 -35.222 1.00 75.51 594 PRO A C 1
ATOM 4912 O O . PRO A 1 594 ? -14.454 -92.882 -34.928 1.00 79.10 594 PRO A O 1
ATOM 4916 N N . GLU A 1 595 ? -15.196 -91.323 -36.360 1.00 74.86 595 GLU A N 1
ATOM 4917 C CA . GLU A 1 595 ? -14.005 -91.316 -37.190 1.00 70.75 595 GLU A CA 1
ATOM 4918 C C . GLU A 1 595 ? -13.280 -89.996 -36.968 1.00 74.37 595 GLU A C 1
ATOM 4919 O O . GLU A 1 595 ? -13.833 -89.057 -36.390 1.00 76.64 595 GLU A O 1
ATOM 4925 N N . SER A 1 596 ? -12.032 -89.926 -37.427 1.00 72.10 596 SER A N 1
ATOM 4926 C CA . SER A 1 596 ? -11.143 -88.831 -37.063 1.00 69.57 596 SER A CA 1
ATOM 4927 C C . SER A 1 596 ? -10.979 -87.851 -38.218 1.00 72.60 596 SER A C 1
ATOM 4928 O O . SER A 1 596 ? -10.715 -88.255 -39.358 1.00 71.09 596 SER A O 1
ATOM 4931 N N . TRP A 1 597 ? -11.091 -86.561 -37.905 1.00 71.79 597 TRP A N 1
ATOM 4932 C CA . TRP A 1 597 ? -10.936 -85.488 -38.872 1.00 61.64 597 TRP A CA 1
ATOM 4933 C C . TRP A 1 597 ? -10.276 -84.302 -38.192 1.00 63.57 597 TRP A C 1
ATOM 4934 O O . TRP A 1 597 ? -10.595 -83.978 -37.045 1.00 67.98 597 TRP A O 1
ATOM 4945 N N . HIS A 1 598 ? -9.359 -83.656 -38.901 1.00 65.76 598 HIS A N 1
ATOM 4946 C CA . HIS A 1 598 ? -8.665 -82.469 -38.395 1.00 69.09 598 HIS A CA 1
ATOM 4947 C C . HIS A 1 598 ? -7.816 -82.797 -37.183 1.00 66.66 598 HIS A C 1
ATOM 4948 O O . HIS A 1 598 ? -7.644 -81.962 -36.293 1.00 67.88 598 HIS A O 1
ATOM 4955 N N . GLY A 1 599 ? -7.280 -84.012 -37.148 1.00 69.81 599 GLY A N 1
ATOM 4956 C CA . GLY A 1 599 ? -6.559 -84.461 -35.975 1.00 61.50 599 GLY A CA 1
ATOM 4957 C C . GLY A 1 599 ? -7.419 -84.433 -34.734 1.00 64.57 599 GLY A C 1
ATOM 4958 O O . GLY A 1 599 ? -6.929 -84.088 -33.655 1.00 66.17 599 GLY A O 1
ATOM 4959 N N . ARG A 1 600 ? -8.696 -84.774 -34.864 1.00 66.18 600 ARG A N 1
ATOM 4960 C CA . ARG A 1 600 ? -9.624 -84.798 -33.746 1.00 69.00 600 ARG A CA 1
ATOM 4961 C C . ARG A 1 600 ? -10.215 -86.190 -33.594 1.00 69.72 600 ARG A C 1
ATOM 4962 O O . ARG A 1 600 ? -10.265 -86.964 -34.557 1.00 71.89 600 ARG A O 1
ATOM 4970 N N . PRO A 1 601 ? -10.674 -86.542 -32.391 1.00 70.97 601 PRO A N 1
ATOM 4971 C CA . PRO A 1 601 ? -11.278 -87.874 -32.212 1.00 68.83 601 PRO A CA 1
ATOM 4972 C C . PRO A 1 601 ? -12.535 -88.089 -33.041 1.00 71.41 601 PRO A C 1
ATOM 4973 O O . PRO A 1 601 ? -12.692 -89.155 -33.654 1.00 73.94 601 PRO A O 1
ATOM 4977 N N . PHE A 1 602 ? -13.441 -87.111 -33.070 1.00 71.81 602 PHE A N 1
ATOM 4978 C CA . PHE A 1 602 ? -14.718 -87.209 -33.777 1.00 71.20 602 PHE A CA 1
ATOM 4979 C C . PHE A 1 602 ? -14.773 -86.179 -34.907 1.00 66.08 602 PHE A C 1
ATOM 4980 O O . PHE A 1 602 ? -13.869 -85.363 -35.087 1.00 65.99 602 PHE A O 1
ATOM 4988 N N . HIS A 1 603 ? -15.852 -86.220 -35.679 1.00 66.30 603 HIS A N 1
ATOM 4989 C CA . HIS A 1 603 ? -16.101 -85.171 -36.654 1.00 66.59 603 HIS A CA 1
ATOM 4990 C C . HIS A 1 603 ? -17.598 -85.023 -36.867 1.00 63.78 603 HIS A C 1
ATOM 4991 O O . HIS A 1 603 ? -18.365 -85.978 -36.720 1.00 63.23 603 HIS A O 1
ATOM 4998 N N . LEU A 1 604 ? -18.009 -83.806 -37.183 1.00 61.79 604 LEU A N 1
ATOM 4999 C CA . LEU A 1 604 ? -19.356 -83.562 -37.669 1.00 63.57 604 LEU A CA 1
ATOM 5000 C C . LEU A 1 604 ? -19.328 -83.505 -39.190 1.00 60.52 604 LEU A C 1
ATOM 5001 O O . LEU A 1 604 ? -18.290 -83.244 -39.808 1.00 60.25 604 LEU A O 1
ATOM 5006 N N . GLU A 1 605 ? -20.485 -83.768 -39.788 1.00 60.64 605 GLU A N 1
ATOM 5007 C CA . GLU A 1 605 ? -20.671 -83.694 -41.236 1.00 65.49 605 GLU A CA 1
ATOM 5008 C C . GLU A 1 605 ? -21.788 -82.695 -41.510 1.00 58.53 605 GLU A C 1
ATOM 5009 O O . GLU A 1 605 ? -22.953 -82.984 -41.227 1.00 64.03 605 GLU A O 1
ATOM 5015 N N . LEU A 1 606 ? -21.447 -81.522 -42.050 1.00 57.16 606 LEU A N 1
ATOM 5016 C CA . LEU A 1 606 ? -22.383 -80.402 -42.080 1.00 58.19 606 LEU A CA 1
ATOM 5017 C C . LEU A 1 606 ? -22.638 -79.866 -43.491 1.00 58.65 606 LEU A C 1
ATOM 5018 O O . LEU A 1 606 ? -21.812 -79.987 -44.404 1.00 55.72 606 LEU A O 1
ATOM 5023 N N . THR A 1 607 ? -23.817 -79.266 -43.642 1.00 54.02 607 THR A N 1
ATOM 5024 C CA . THR A 1 607 ? -24.118 -78.357 -44.736 1.00 54.02 607 THR A CA 1
ATOM 5025 C C . THR A 1 607 ? -23.641 -76.963 -44.346 1.00 54.13 607 THR A C 1
ATOM 5026 O O . THR A 1 607 ? -24.072 -76.422 -43.323 1.00 54.34 607 THR A O 1
ATOM 5030 N N . LEU A 1 608 ? -22.756 -76.378 -45.150 1.00 54.11 608 LEU A N 1
ATOM 5031 C CA . LEU A 1 608 ? -22.350 -74.993 -44.938 1.00 51.16 608 LEU A CA 1
ATOM 5032 C C . LEU A 1 608 ? -23.156 -74.094 -45.859 1.00 57.59 608 LEU A C 1
ATOM 5033 O O . LEU A 1 608 ? -23.024 -74.204 -47.098 1.00 52.96 608 LEU A O 1
ATOM 5038 N N . PRO A 1 609 ? -23.982 -73.198 -45.323 1.00 56.08 609 PRO A N 1
ATOM 5039 C CA . PRO A 1 609 ? -24.781 -72.311 -46.181 1.00 56.50 609 PRO A CA 1
ATOM 5040 C C . PRO A 1 609 ? -23.923 -71.195 -46.751 1.00 52.39 609 PRO A C 1
ATOM 5041 O O . PRO A 1 609 ? -22.862 -70.864 -46.195 1.00 50.79 609 PRO A O 1
ATOM 5045 N N . PRO A 1 610 ? -24.341 -70.582 -47.859 1.00 55.53 610 PRO A N 1
ATOM 5046 C CA . PRO A 1 610 ? -23.486 -69.570 -48.507 1.00 54.43 610 PRO A CA 1
ATOM 5047 C C . PRO A 1 610 ? -23.322 -68.326 -47.638 1.00 54.09 610 PRO A C 1
ATOM 5048 O O . PRO A 1 610 ? -24.293 -67.812 -47.080 1.00 52.16 610 PRO A O 1
ATOM 5052 N N . LEU A 1 611 ? -22.069 -67.854 -47.534 1.00 50.74 611 LEU A N 1
ATOM 5053 C CA . LEU A 1 611 ? -21.707 -66.634 -46.810 1.00 47.67 611 LEU A CA 1
ATOM 5054 C C . LEU A 1 611 ? -22.290 -66.627 -45.401 1.00 48.48 611 LEU A C 1
ATOM 5055 O O . LEU A 1 611 ? -22.750 -65.600 -44.905 1.00 46.59 611 LEU A O 1
ATOM 5060 N N . ALA A 1 612 ? -22.255 -67.781 -44.746 1.00 45.79 612 ALA A N 1
ATOM 5061 C CA . ALA A 1 612 ? -22.933 -67.969 -43.479 1.00 44.51 612 ALA A CA 1
ATOM 5062 C C . ALA A 1 612 ? -21.952 -68.338 -42.369 1.00 49.85 612 ALA A C 1
ATOM 5063 O O . ALA A 1 612 ? -20.869 -68.892 -42.609 1.00 48.29 612 ALA A O 1
ATOM 5065 N N . ALA A 1 613 ? -22.344 -67.982 -41.150 1.00 49.18 613 ALA A N 1
ATOM 5066 C CA . ALA A 1 613 ? -21.662 -68.373 -39.925 1.00 48.15 613 ALA A CA 1
ATOM 5067 C C . ALA A 1 613 ? -22.527 -69.404 -39.225 1.00 47.51 613 ALA A C 1
ATOM 5068 O O . ALA A 1 613 ? -23.713 -69.150 -38.979 1.00 46.09 613 ALA A O 1
ATOM 5070 N N . LEU A 1 614 ? -21.947 -70.567 -38.941 1.00 48.00 614 LEU A N 1
ATOM 5071 C CA . LEU A 1 614 ? -22.578 -71.579 -38.106 1.00 47.32 614 LEU A CA 1
ATOM 5072 C C . LEU A 1 614 ? -21.932 -71.570 -36.731 1.00 49.02 614 LEU A C 1
ATOM 5073 O O . LEU A 1 614 ? -20.704 -71.496 -36.624 1.00 49.57 614 LEU A O 1
ATOM 5078 N N . ILE A 1 615 ? -22.756 -71.667 -35.685 1.00 51.22 615 ILE A N 1
ATOM 5079 C CA . ILE A 1 615 ? -22.292 -71.798 -34.300 1.00 47.85 615 ILE A CA 1
ATOM 5080 C C . ILE A 1 615 ? -22.982 -73.007 -33.675 1.00 47.69 615 ILE A C 1
ATOM 5081 O O . ILE A 1 615 ? -24.211 -73.010 -33.518 1.00 46.58 615 ILE A O 1
ATOM 5086 N N . LEU A 1 616 ? -22.201 -74.021 -33.296 1.00 47.45 616 LEU A N 1
ATOM 5087 C CA . LEU A 1 616 ? -22.762 -75.246 -32.727 1.00 51.03 616 LEU A CA 1
ATOM 5088 C C . LEU A 1 616 ? -22.193 -75.524 -31.329 1.00 51.99 616 LEU A C 1
ATOM 5089 O O . LEU A 1 616 ? -21.141 -75.002 -30.946 1.00 50.86 616 LEU A O 1
ATOM 5094 N N . GLU A 1 617 ? -22.898 -76.362 -30.565 1.00 53.57 617 GLU A N 1
ATOM 5095 C CA . GLU A 1 617 ? -22.461 -76.735 -29.222 1.00 57.44 617 GLU A CA 1
ATOM 5096 C C . GLU A 1 617 ? -22.844 -78.177 -28.908 1.00 59.08 617 GLU A C 1
ATOM 5097 O O . GLU A 1 617 ? -23.903 -78.653 -29.342 1.00 54.30 617 GLU A O 1
ATOM 5103 N N . PRO A 1 618 ? -22.022 -78.885 -28.127 1.00 64.51 618 PRO A N 1
ATOM 5104 C CA . PRO A 1 618 ? -22.362 -80.263 -27.770 1.00 60.61 618 PRO A CA 1
ATOM 5105 C C . PRO A 1 618 ? -23.499 -80.270 -26.775 1.00 67.60 618 PRO A C 1
ATOM 5106 O O . PRO A 1 618 ? -23.618 -79.371 -25.942 1.00 67.84 618 PRO A O 1
ATOM 5110 N N . GLU A 1 619 ? -24.357 -81.278 -26.888 1.00 77.75 619 GLU A N 1
ATOM 5111 C CA . GLU A 1 619 ? -25.430 -81.464 -25.918 1.00 79.57 619 GLU A CA 1
ATOM 5112 C C . GLU A 1 619 ? -24.823 -81.834 -24.572 1.00 84.39 619 GLU A C 1
ATOM 5113 O O . GLU A 1 619 ? -24.131 -82.850 -24.453 1.00 88.81 619 GLU A O 1
ATOM 5119 N N . HIS A 1 620 ? -25.046 -80.993 -23.561 1.00 86.40 620 HIS A N 1
ATOM 5120 C CA . HIS A 1 620 ? -24.584 -81.277 -22.207 1.00 95.48 620 HIS A CA 1
ATOM 5121 C C . HIS A 1 620 ? -25.698 -80.875 -21.229 1.00 99.05 620 HIS A C 1
ATOM 5122 O O . HIS A 1 620 ? -25.582 -79.936 -20.439 1.00 101.85 620 HIS A O 1
ATOM 5129 N N . GLY A 1 621 ? -26.807 -81.609 -21.289 1.00 95.97 621 GLY A N 1
ATOM 5130 C CA . GLY A 1 621 ? -27.948 -81.354 -20.431 1.00 99.11 621 GLY A CA 1
ATOM 5131 C C . GLY A 1 621 ? -28.792 -82.588 -20.179 1.00 100.44 621 GLY A C 1
ATOM 5132 O O . GLY A 1 621 ? -29.048 -82.949 -19.031 1.00 105.90 621 GLY A O 1
#